Protein AF-A0A0N0D0C4-F1 (afdb_monomer_lite)

Secondary structure (DSSP, 8-state):
-----PPP-----S-TTPPPPHHHHHHHHHHHHH-TT--HHHHHHHTT--S-HHHHHHHHHHTTTTS--S----SS--SSPPPP-PPPP----PPPHHHH-TTHHHHTT-B--HHHHHHHHHHTTS----S-THHHHHHHHHHHTTHHHHHHHHS-GGG--SBS--HHHHHHHHHHHT--SSSHHHHS---HHHHHTT-SSPPPHHHHTTTGGG--HHHHHHHHHHHHHHHHHTTS---SEEEEEE--EE---S-TTTTTPEEEE-TTS-EEEEE-EEEEEETTTTEEEEEEE--TTS-HHHHHHHHIIIIIHHHS-GGG--EEEE-GGG--HHHHHHHHHHH--EEEEPPP--HHHHHHHHHHHTTS-PPP--TT---S----

Foldseek 3Di:
DDFDDDDDLDDDPDAEPDDQDPVNLVVLLQVCLQPVVQQLVNSCVVSVDSYDSVNSVVSCVVVVSNVDPHHDHPDDPPVDDLDDFDPFPPQDADAFLCVVCVCCCVVLQADFDPVLVVVVVCCVPDPDDADQQVLLVCLVVVVLLVLLSLCCVQPPPQSDDSYSADLVQLVVSCVVSPPPDLVVQVVDPHCNSQSSRRHPGRDDPVRSCVCVVVDDQRSVLSSLQSSLLSCVVVVLADQQAKEKEKDWAADPDPCLVVVQFAWDQDPVGDTGGTFIKIWIARPVSRGTSGIDRFRNPDQPAVSVVCCCVSGVSNNDPLQSHAEYEYEQSQPDSSSVSCSCSNRVHGYHYDHDPDPVNVVVVVVQVVVVDDPPPPPSDDPPDPDD

Sequence (384 aa):
MFLIEKYRDLIQKGQIGEKITTDIELQIIEERLMYPKLSTSKMIKKLKLKCSRANVQKIYKKWGLSQFKNPIKIRGVISQPMPDKVPIKDFHKNLSAKMRFPDLIKTSKLKVNSSFAQFIKCLSGKKVLVSNPGVFIVAPFLNQLGVVEALHTYAPKSYLSSDITNSIIVNTLRIIAGFPTINDYSMNSDRSVAIASGLTLNPKKSRFYESFDNLRFDHLENLRNDASCRAQELGIIEGKEIAIDYHCDPSDSRFPRDKSLSKSPDKKGDIVYAHRPQVIWDSVKNSIINIAYCEGRSRAPTALYKFCEKNLFQIIDPDVIAEIYADSEYTGEKQLVYLAIRSEADITMCLKQNPKIKKWKEETMRKNKWEDYGHEYRISSQAK

Radius of gyration: 29.38 Å; chains: 1; bounding box: 72×50×83 Å

Structure (mmCIF, N/CA/C/O backbone):
data_AF-A0A0N0D0C4-F1
#
_entry.id   AF-A0A0N0D0C4-F1
#
loop_
_atom_site.group_PDB
_atom_site.id
_atom_site.type_symbol
_atom_site.label_atom_id
_atom_site.label_alt_id
_atom_site.label_comp_id
_atom_site.label_asym_id
_atom_site.label_entity_id
_atom_site.label_seq_id
_atom_site.pdbx_PDB_ins_code
_atom_site.Cartn_x
_atom_site.Cartn_y
_atom_site.Cartn_z
_atom_site.occupancy
_atom_site.B_iso_or_equiv
_atom_site.auth_seq_id
_atom_site.auth_comp_id
_atom_site.auth_asym_id
_atom_site.auth_atom_id
_atom_site.pdbx_PDB_model_num
ATOM 1 N N . MET A 1 1 ? 5.658 6.352 -27.397 1.00 25.48 1 MET A N 1
ATOM 2 C CA . MET A 1 1 ? 5.435 4.927 -27.115 1.00 25.48 1 MET A CA 1
ATOM 3 C C . MET A 1 1 ? 6.433 4.170 -27.968 1.00 25.48 1 MET A C 1
ATOM 5 O O . MET A 1 1 ? 6.206 4.049 -29.160 1.00 25.48 1 MET A O 1
ATOM 9 N N . PHE A 1 2 ? 7.591 3.817 -27.411 1.00 23.80 2 PHE A N 1
ATOM 10 C CA . PHE A 1 2 ? 8.571 2.976 -28.099 1.00 23.80 2 PHE A CA 1
ATOM 11 C C . PHE A 1 2 ? 8.891 1.812 -27.176 1.00 23.80 2 PHE A C 1
ATOM 13 O O . PHE A 1 2 ? 9.350 2.016 -26.055 1.00 23.80 2 PHE A O 1
ATOM 20 N N . LEU A 1 3 ? 8.514 0.635 -27.664 1.00 26.67 3 LEU A N 1
ATOM 21 C CA . LEU A 1 3 ? 8.595 -0.658 -27.013 1.00 26.67 3 LEU A CA 1
ATOM 22 C C . LEU A 1 3 ? 9.911 -1.353 -27.353 1.00 26.67 3 LEU A C 1
ATOM 24 O O . LEU A 1 3 ? 10.489 -1.175 -28.426 1.00 26.67 3 LEU A O 1
ATOM 28 N N . ILE A 1 4 ? 10.295 -2.152 -26.371 1.00 26.70 4 ILE A N 1
ATOM 29 C CA . ILE A 1 4 ? 11.361 -3.136 -26.297 1.00 26.70 4 ILE A CA 1
ATOM 30 C C . ILE A 1 4 ? 11.167 -4.211 -27.378 1.00 26.70 4 ILE A C 1
ATOM 32 O O . ILE A 1 4 ? 10.059 -4.677 -27.636 1.00 26.70 4 ILE A O 1
ATOM 36 N N . GLU A 1 5 ? 12.267 -4.594 -28.018 1.00 30.98 5 GLU A N 1
ATOM 37 C CA . GLU A 1 5 ? 12.308 -5.535 -29.134 1.00 30.98 5 GLU A CA 1
ATOM 38 C C . GLU A 1 5 ? 12.479 -6.969 -28.604 1.00 30.98 5 GLU A C 1
ATOM 40 O O . GLU A 1 5 ? 13.513 -7.316 -28.027 1.00 30.98 5 GLU A O 1
ATOM 45 N N . LYS A 1 6 ? 11.462 -7.815 -28.803 1.00 27.00 6 LYS A N 1
ATOM 46 C CA . LYS A 1 6 ? 11.528 -9.258 -28.539 1.00 27.00 6 LYS A CA 1
ATOM 47 C C . LYS A 1 6 ? 11.963 -9.983 -29.816 1.00 27.00 6 LYS A C 1
ATOM 49 O O . LYS A 1 6 ? 11.356 -9.812 -30.869 1.00 27.00 6 LYS A O 1
ATOM 54 N N . TYR A 1 7 ? 13.006 -10.805 -29.706 1.00 31.28 7 TYR A N 1
ATOM 55 C CA . TYR A 1 7 ? 13.584 -11.609 -30.787 1.00 31.28 7 TYR A CA 1
ATOM 56 C C . TYR A 1 7 ? 12.532 -12.482 -31.492 1.00 31.28 7 TYR A C 1
ATOM 58 O O . TYR A 1 7 ? 11.928 -13.361 -30.876 1.00 31.28 7 TYR A O 1
ATOM 66 N N . ARG A 1 8 ? 12.352 -12.273 -32.803 1.00 34.38 8 ARG A N 1
ATOM 67 C CA . ARG A 1 8 ? 11.615 -13.178 -33.696 1.00 34.38 8 ARG A CA 1
ATOM 68 C C . ARG A 1 8 ? 12.622 -14.044 -34.457 1.00 34.38 8 ARG A C 1
ATOM 70 O O . ARG A 1 8 ? 13.491 -13.514 -35.147 1.00 34.38 8 ARG A O 1
ATOM 77 N N . ASP A 1 9 ? 12.489 -15.366 -34.362 1.00 36.03 9 ASP A N 1
ATOM 78 C CA . ASP A 1 9 ? 13.247 -16.322 -35.178 1.00 36.03 9 ASP A CA 1
ATOM 79 C C . ASP A 1 9 ? 12.860 -16.169 -36.663 1.00 36.03 9 ASP A C 1
ATOM 81 O O . ASP A 1 9 ? 11.871 -16.733 -37.139 1.00 36.03 9 ASP A O 1
ATOM 85 N N . LEU A 1 10 ? 13.633 -15.380 -37.415 1.00 44.59 10 LEU A N 1
ATOM 86 C CA . LEU A 1 10 ? 13.494 -15.246 -38.866 1.00 44.59 10 LEU A CA 1
ATOM 87 C C . LEU A 1 10 ? 14.161 -16.442 -39.556 1.00 44.59 10 LEU A C 1
ATOM 89 O O . LEU A 1 10 ? 15.368 -16.481 -39.782 1.00 44.59 10 LEU A O 1
ATOM 93 N N . ILE A 1 11 ? 13.358 -17.445 -39.904 1.00 45.88 11 ILE A N 1
ATOM 94 C CA . ILE A 1 11 ? 13.809 -18.589 -40.703 1.00 45.88 11 ILE A CA 1
ATOM 95 C C . ILE A 1 11 ? 14.011 -18.127 -42.154 1.00 45.88 11 ILE A C 1
ATOM 97 O O . ILE A 1 11 ? 13.053 -17.738 -42.825 1.00 45.88 11 ILE A O 1
ATOM 101 N N . GLN A 1 12 ? 15.243 -18.213 -42.669 1.00 47.03 12 GLN A N 1
ATOM 102 C CA . GLN A 1 12 ? 15.539 -17.961 -44.082 1.00 47.03 12 GLN A CA 1
ATOM 103 C C . GLN A 1 12 ? 14.751 -18.953 -44.965 1.00 47.03 12 GLN A C 1
ATOM 105 O O . GLN A 1 12 ? 15.038 -20.154 -44.991 1.00 47.03 12 GLN A O 1
ATOM 110 N N . LYS A 1 13 ? 13.741 -18.455 -45.694 1.00 45.66 13 LYS A N 1
ATOM 111 C CA . LYS A 1 13 ? 12.850 -19.264 -46.553 1.00 45.66 13 LYS A CA 1
ATOM 112 C C . LYS A 1 13 ? 13.476 -19.716 -47.891 1.00 45.66 13 LYS A C 1
ATOM 114 O O . LYS A 1 13 ? 12.818 -20.427 -48.639 1.00 45.66 13 LYS A O 1
ATOM 119 N N . GLY A 1 14 ? 14.734 -19.378 -48.170 1.00 48.19 14 GLY A N 1
ATOM 120 C CA . GLY A 1 14 ? 15.363 -19.535 -49.491 1.00 48.19 14 GLY A CA 1
ATOM 121 C C . GLY A 1 14 ? 16.324 -20.713 -49.681 1.00 48.19 14 GLY A C 1
ATOM 122 O O . GLY A 1 14 ? 16.848 -21.269 -48.713 1.00 48.19 14 GLY A O 1
ATOM 123 N N . GLN A 1 15 ? 16.576 -21.076 -50.945 1.00 53.19 15 GLN A N 1
ATOM 124 C CA . GLN A 1 15 ? 17.587 -22.056 -51.379 1.00 53.19 15 GLN A CA 1
ATOM 125 C C . GLN A 1 15 ? 19.027 -21.504 -51.268 1.00 53.19 15 GLN A C 1
ATOM 127 O O . GLN A 1 15 ? 19.253 -20.298 -51.153 1.00 53.19 15 GLN A O 1
ATOM 132 N N . ILE A 1 16 ? 20.024 -22.398 -51.312 1.00 48.19 16 ILE A N 1
ATOM 133 C CA . ILE A 1 16 ? 21.455 -22.058 -51.239 1.00 48.19 16 ILE A CA 1
ATOM 134 C C . ILE A 1 16 ? 21.831 -21.160 -52.432 1.00 48.19 16 ILE A C 1
ATOM 136 O O . ILE A 1 16 ? 21.925 -21.642 -53.555 1.00 48.19 16 ILE A O 1
ATOM 140 N N . GLY A 1 17 ? 22.077 -19.868 -52.185 1.00 52.38 17 GLY A N 1
ATOM 141 C CA . GLY A 1 17 ? 22.537 -18.914 -53.209 1.00 52.38 17 GLY A CA 1
ATOM 142 C C . GLY A 1 17 ? 21.744 -17.608 -53.312 1.00 52.38 17 GLY A C 1
ATOM 143 O O . GLY A 1 17 ? 22.211 -16.685 -53.978 1.00 52.38 17 GLY A O 1
ATOM 144 N N . GLU A 1 18 ? 20.601 -17.484 -52.630 1.00 59.38 18 GLU A N 1
ATOM 145 C CA . GLU A 1 18 ? 19.822 -16.239 -52.621 1.00 59.38 18 GLU A CA 1
ATOM 146 C C . GLU A 1 18 ? 20.576 -15.058 -51.985 1.00 59.38 18 GLU A C 1
ATOM 148 O O . GLU A 1 18 ? 21.392 -15.204 -51.064 1.00 59.38 18 GLU A O 1
ATOM 153 N N . LYS A 1 19 ? 20.288 -13.856 -52.500 1.00 62.69 19 LYS A N 1
ATOM 154 C CA . LYS A 1 19 ? 20.834 -12.591 -52.001 1.00 62.69 19 LYS A CA 1
ATOM 155 C C . LYS A 1 19 ? 20.384 -12.399 -50.550 1.00 62.69 19 LYS A C 1
ATOM 157 O O . LYS A 1 19 ? 19.196 -12.473 -50.257 1.00 62.69 19 LYS A O 1
ATOM 162 N N . ILE A 1 20 ? 21.340 -12.169 -49.647 1.00 71.38 20 ILE A N 1
ATOM 163 C CA . ILE A 1 20 ? 21.053 -11.906 -48.231 1.00 71.38 20 ILE A CA 1
ATOM 164 C C . ILE A 1 20 ? 20.145 -10.672 -48.147 1.00 71.38 20 ILE A C 1
ATOM 166 O O . ILE A 1 20 ? 20.472 -9.632 -48.722 1.00 71.38 20 ILE A O 1
ATOM 170 N N . THR A 1 21 ? 18.998 -10.810 -47.480 1.00 74.31 21 THR A N 1
ATOM 171 C CA . THR A 1 21 ? 18.077 -9.695 -47.235 1.00 74.31 21 THR A CA 1
ATOM 172 C C . THR A 1 21 ? 18.689 -8.714 -46.243 1.00 74.31 21 THR A C 1
ATOM 174 O O . THR A 1 21 ? 19.539 -9.086 -45.432 1.00 74.31 21 THR A O 1
ATOM 177 N N . THR A 1 22 ? 18.242 -7.461 -46.285 1.00 71.19 22 THR A N 1
ATOM 178 C CA . THR A 1 22 ? 18.740 -6.400 -45.400 1.00 71.19 22 THR A CA 1
ATOM 179 C C . THR A 1 22 ? 18.605 -6.774 -43.918 1.00 71.19 22 THR A C 1
ATOM 181 O O . THR A 1 22 ? 19.514 -6.501 -43.141 1.00 71.19 22 THR A O 1
ATOM 184 N N . ASP A 1 23 ? 17.542 -7.492 -43.548 1.00 66.00 23 ASP A N 1
ATOM 185 C CA . ASP A 1 23 ? 17.283 -7.917 -42.164 1.00 66.00 23 ASP A CA 1
ATOM 186 C C . ASP A 1 23 ? 18.260 -9.002 -41.690 1.00 66.00 23 ASP A C 1
ATOM 188 O O . ASP A 1 23 ? 18.766 -8.955 -40.570 1.00 66.00 23 ASP A O 1
ATOM 192 N N . ILE A 1 24 ? 18.590 -9.964 -42.559 1.00 75.94 24 ILE A N 1
ATOM 193 C CA . ILE A 1 24 ? 19.585 -11.002 -42.251 1.00 75.94 24 ILE A CA 1
ATOM 194 C C . ILE A 1 24 ? 20.991 -10.388 -42.220 1.00 75.94 24 ILE A C 1
ATOM 196 O O . ILE A 1 24 ? 21.810 -10.769 -41.384 1.00 75.94 24 ILE A O 1
ATOM 200 N N . GLU A 1 25 ? 21.285 -9.429 -43.106 1.00 81.31 25 GLU A N 1
ATOM 201 C CA . GLU A 1 25 ? 22.537 -8.665 -43.052 1.00 81.31 25 GLU A CA 1
ATOM 202 C C . GLU A 1 25 ? 22.660 -7.933 -41.707 1.00 81.31 25 GLU A C 1
ATOM 204 O O . GLU A 1 25 ? 23.709 -8.032 -41.068 1.00 81.31 25 GLU A O 1
ATOM 209 N N . LEU A 1 26 ? 21.587 -7.291 -41.235 1.00 74.25 26 LEU A N 1
ATOM 210 C CA . LEU A 1 26 ? 21.546 -6.608 -39.941 1.00 74.25 26 LEU A CA 1
ATOM 211 C C . LEU A 1 26 ? 21.765 -7.573 -38.765 1.00 74.25 26 LEU A C 1
ATOM 213 O O . LEU A 1 26 ? 22.612 -7.303 -37.917 1.00 74.25 26 LEU A O 1
ATOM 217 N N . GLN A 1 27 ? 21.108 -8.736 -38.752 1.00 75.19 27 GLN A N 1
ATOM 218 C CA . GLN A 1 27 ? 21.322 -9.748 -37.708 1.00 75.19 27 GLN A CA 1
ATOM 219 C C . GLN A 1 27 ? 22.761 -10.272 -37.680 1.00 75.19 27 GLN A C 1
ATOM 221 O O . GLN A 1 27 ? 23.341 -10.436 -36.608 1.00 75.19 27 GLN A O 1
ATOM 226 N N . ILE A 1 28 ? 23.370 -10.511 -38.848 1.00 82.12 28 ILE A N 1
ATOM 227 C CA . ILE A 1 28 ? 24.779 -10.921 -38.944 1.00 82.12 28 ILE A CA 1
ATOM 228 C C . ILE A 1 28 ? 25.694 -9.845 -38.343 1.00 82.12 28 ILE A C 1
ATOM 230 O O . ILE A 1 28 ? 26.678 -10.183 -37.679 1.00 82.12 28 ILE A O 1
ATOM 234 N N . ILE A 1 29 ? 25.388 -8.566 -38.582 1.00 80.81 29 ILE A N 1
ATOM 235 C CA . ILE A 1 29 ? 26.130 -7.421 -38.044 1.00 80.81 29 ILE A CA 1
ATOM 236 C C . ILE A 1 29 ? 25.989 -7.367 -36.517 1.00 80.81 29 ILE A C 1
ATOM 238 O O . ILE A 1 29 ? 27.007 -7.378 -35.822 1.00 80.81 29 ILE A O 1
ATOM 242 N N . GLU A 1 30 ? 24.761 -7.378 -35.993 1.00 73.38 30 GLU A N 1
ATOM 243 C CA . GLU A 1 30 ? 24.475 -7.328 -34.553 1.00 73.38 30 GLU A CA 1
ATOM 244 C C . GLU A 1 30 ? 25.127 -8.494 -33.800 1.00 73.38 30 GLU A C 1
ATOM 246 O O . GLU A 1 30 ? 25.853 -8.291 -32.825 1.00 73.38 30 GLU A O 1
ATOM 251 N N . GLU A 1 31 ? 24.953 -9.722 -34.291 1.00 78.94 31 GLU A N 1
ATOM 252 C CA . GLU A 1 31 ? 25.511 -10.919 -33.662 1.00 78.94 31 GLU A CA 1
ATOM 253 C C . GLU A 1 31 ? 27.037 -10.945 -33.687 1.00 78.94 31 GLU A C 1
ATOM 255 O O . GLU A 1 31 ? 27.690 -11.370 -32.729 1.00 78.94 31 GLU A O 1
ATOM 260 N N . ARG A 1 32 ? 27.649 -10.468 -34.774 1.00 83.19 32 ARG A N 1
ATOM 261 C CA . ARG A 1 32 ? 29.108 -10.387 -34.864 1.00 83.19 32 ARG A CA 1
ATOM 262 C C . ARG A 1 32 ? 29.669 -9.325 -33.921 1.00 83.19 32 ARG A C 1
ATOM 264 O O . ARG A 1 32 ? 30.765 -9.519 -33.395 1.00 83.19 32 ARG A O 1
ATOM 271 N N . LEU A 1 33 ? 28.938 -8.234 -33.709 1.00 77.94 33 LEU A N 1
ATOM 272 C CA . LEU A 1 33 ? 29.328 -7.157 -32.801 1.00 77.94 33 LEU A CA 1
ATOM 273 C C . LEU A 1 33 ? 29.159 -7.582 -31.341 1.00 77.94 33 LEU A C 1
ATOM 275 O O . LEU A 1 33 ? 30.070 -7.354 -30.549 1.00 77.94 33 LEU A O 1
ATOM 279 N N . MET A 1 34 ? 28.100 -8.319 -31.001 1.00 71.50 34 MET A N 1
ATOM 280 C CA . MET A 1 34 ? 27.935 -8.922 -29.672 1.00 71.50 34 MET A CA 1
ATOM 281 C C . MET A 1 34 ? 28.933 -10.057 -29.398 1.00 71.50 34 MET A C 1
ATOM 283 O O . MET A 1 34 ? 29.422 -10.193 -28.277 1.00 71.50 34 MET A O 1
ATOM 287 N N . TYR A 1 35 ? 29.298 -10.849 -30.411 1.00 79.56 35 TYR A N 1
ATOM 288 C CA . TYR A 1 35 ? 30.226 -11.974 -30.266 1.00 79.56 35 TYR A CA 1
ATOM 289 C C . TYR A 1 35 ? 31.357 -11.934 -31.314 1.00 79.56 35 TYR A C 1
ATOM 291 O O . TYR A 1 35 ? 31.383 -12.733 -32.261 1.00 79.56 35 TYR A O 1
ATOM 299 N N . PRO A 1 36 ? 32.397 -11.101 -31.106 1.00 82.25 36 PRO A N 1
ATOM 300 C CA . PRO A 1 36 ? 33.498 -10.916 -32.059 1.00 82.25 36 PRO A CA 1
ATOM 301 C C . PRO A 1 36 ? 34.424 -12.131 -32.241 1.00 82.25 36 PRO A C 1
ATOM 303 O O . PRO A 1 36 ? 35.388 -12.091 -33.008 1.00 82.25 36 PRO A O 1
ATOM 306 N N . LYS A 1 37 ? 34.137 -13.266 -31.596 1.00 82.50 37 LYS A N 1
ATOM 307 C CA . LYS A 1 37 ? 34.806 -14.558 -31.842 1.00 82.50 37 LYS A CA 1
ATOM 308 C C . LYS A 1 37 ? 34.047 -15.455 -32.836 1.00 82.50 37 LYS A C 1
ATOM 310 O O . LYS A 1 37 ? 34.550 -16.516 -33.205 1.00 82.50 37 LYS A O 1
ATOM 315 N N . LEU A 1 38 ? 32.859 -15.052 -33.302 1.00 84.38 38 LEU A N 1
ATOM 316 C CA . LEU A 1 38 ? 32.073 -15.815 -34.278 1.00 84.38 38 LEU A CA 1
ATOM 317 C C . LEU A 1 38 ? 32.702 -15.779 -35.676 1.00 84.38 38 LEU A C 1
ATOM 319 O O . LEU A 1 38 ? 32.561 -14.800 -36.412 1.00 84.38 38 LEU A O 1
ATOM 323 N N . SER A 1 39 ? 33.373 -16.865 -36.065 1.00 86.62 39 SER A N 1
ATOM 324 C CA . SER A 1 39 ? 33.799 -17.072 -37.452 1.00 86.62 39 SER A CA 1
ATOM 325 C C . SER A 1 39 ? 32.588 -17.202 -38.379 1.00 86.62 39 SER A C 1
ATOM 327 O O . SER A 1 39 ? 31.494 -17.547 -37.935 1.00 86.62 39 SER A O 1
ATOM 329 N N . THR A 1 40 ? 32.778 -16.985 -39.681 1.00 87.25 40 THR A N 1
ATOM 330 C CA . THR A 1 40 ? 31.704 -17.094 -40.687 1.00 87.25 40 THR A CA 1
ATOM 331 C C . THR A 1 40 ? 30.963 -18.433 -40.622 1.00 87.25 40 THR A C 1
ATOM 333 O O . THR A 1 40 ? 29.743 -18.469 -40.719 1.00 87.25 40 THR A O 1
ATOM 336 N N . SER A 1 41 ? 31.674 -19.534 -40.354 1.00 84.62 41 SER A N 1
ATOM 337 C CA . SER A 1 41 ? 31.067 -20.865 -40.185 1.00 84.62 41 SER A CA 1
ATOM 338 C C . SER A 1 41 ? 30.211 -20.975 -38.921 1.00 84.62 41 SER A C 1
ATOM 340 O O . SER A 1 41 ? 29.142 -21.581 -38.947 1.00 84.62 41 SER A O 1
ATOM 342 N N . LYS A 1 42 ? 30.669 -20.381 -37.810 1.00 87.00 42 LYS A N 1
ATOM 343 C CA . LYS A 1 42 ? 29.916 -20.362 -36.548 1.00 87.00 42 LYS A CA 1
ATOM 344 C C . LYS A 1 42 ? 28.688 -19.459 -36.653 1.00 87.00 42 LYS A C 1
ATOM 346 O O . LYS A 1 42 ? 27.645 -19.829 -36.132 1.00 87.00 42 LYS A O 1
ATOM 351 N N . MET A 1 43 ? 28.797 -18.338 -37.366 1.00 84.06 43 MET A N 1
ATOM 352 C CA . MET A 1 43 ? 27.685 -17.425 -37.635 1.00 84.06 43 MET A CA 1
ATOM 353 C C . MET A 1 43 ? 26.572 -18.110 -38.436 1.00 84.06 43 MET A C 1
ATOM 355 O O . MET A 1 43 ? 25.420 -18.095 -38.018 1.00 84.06 43 MET A O 1
ATOM 359 N N . ILE A 1 44 ? 26.931 -18.797 -39.527 1.00 83.62 44 ILE A N 1
ATOM 360 C CA . ILE A 1 44 ? 25.985 -19.564 -40.354 1.00 83.62 44 ILE A CA 1
ATOM 361 C C . ILE A 1 44 ? 25.259 -20.623 -39.521 1.00 83.62 44 ILE A C 1
ATOM 363 O O . ILE A 1 44 ? 24.041 -20.744 -39.610 1.00 83.62 44 ILE A O 1
ATOM 367 N N . LYS A 1 45 ? 25.992 -21.362 -38.676 1.00 83.00 45 LYS A N 1
ATOM 368 C CA . LYS A 1 45 ? 25.403 -22.387 -37.805 1.00 83.00 45 LYS A CA 1
ATOM 369 C C . LYS A 1 45 ? 24.485 -21.780 -36.739 1.00 83.00 45 LYS A C 1
ATOM 371 O O . LYS A 1 45 ? 23.422 -22.336 -36.485 1.00 83.00 45 LYS A O 1
ATOM 376 N N . LYS A 1 46 ? 24.892 -20.664 -36.124 1.00 79.75 46 LYS A N 1
ATOM 377 C CA . LYS A 1 46 ? 24.142 -19.988 -35.054 1.00 79.75 46 LYS A CA 1
ATOM 378 C C . LYS A 1 46 ? 22.816 -19.427 -35.569 1.00 79.75 46 LYS A C 1
ATOM 380 O O . LYS A 1 46 ? 21.779 -19.723 -34.993 1.00 79.75 46 LYS A O 1
ATOM 385 N N . LEU A 1 47 ? 22.856 -18.698 -36.681 1.00 78.19 47 LEU A N 1
ATOM 386 C CA . LEU A 1 47 ? 21.681 -18.077 -37.299 1.00 78.19 47 LEU A CA 1
ATOM 387 C C . LEU A 1 47 ? 20.935 -19.010 -38.273 1.00 78.19 47 LEU A C 1
ATOM 389 O O . LEU A 1 47 ? 20.015 -18.578 -38.957 1.00 78.19 47 LEU A O 1
ATOM 393 N N . LYS A 1 48 ? 21.334 -20.291 -38.359 1.00 81.75 48 LYS A N 1
ATOM 394 C CA . LYS A 1 48 ? 20.756 -21.306 -39.263 1.00 81.75 48 LYS A CA 1
ATOM 395 C C . LYS A 1 48 ? 20.613 -20.810 -40.715 1.00 81.75 48 LYS A C 1
ATOM 397 O O . LYS A 1 48 ? 19.620 -21.089 -41.388 1.00 81.75 48 LYS A O 1
ATOM 402 N N . LEU A 1 49 ? 21.616 -20.075 -41.198 1.00 79.88 49 LEU A N 1
ATOM 403 C CA . LEU A 1 49 ? 21.595 -19.446 -42.519 1.00 79.88 49 LEU A CA 1
ATOM 404 C C . LEU A 1 49 ? 21.820 -20.483 -43.626 1.00 79.88 49 LEU A C 1
ATOM 406 O O . LEU A 1 49 ? 22.722 -21.316 -43.550 1.00 79.88 49 LEU A O 1
ATOM 410 N N . LYS A 1 50 ? 21.056 -20.381 -44.710 1.00 78.50 50 LYS A N 1
ATOM 411 C CA . LYS A 1 50 ? 21.218 -21.145 -45.954 1.00 78.50 50 LYS A CA 1
ATOM 412 C C . LYS A 1 50 ? 22.060 -20.357 -46.964 1.00 78.50 50 LYS A C 1
ATOM 414 O O . LYS A 1 50 ? 21.645 -20.112 -48.093 1.00 78.50 50 LYS A O 1
ATOM 419 N N . CYS A 1 51 ? 23.249 -19.911 -46.557 1.00 75.12 51 CYS A N 1
ATOM 420 C CA . CYS A 1 51 ? 24.144 -19.117 -47.404 1.00 75.12 51 CYS A CA 1
ATOM 421 C C . CYS A 1 51 ? 25.602 -19.599 -47.346 1.00 75.12 51 CYS A C 1
ATOM 423 O O . CYS A 1 51 ? 26.011 -20.325 -46.438 1.00 75.12 51 CYS A O 1
ATOM 425 N N . SER A 1 52 ? 26.405 -19.210 -48.341 1.00 80.75 52 SER A N 1
ATOM 426 C CA . SER A 1 52 ? 27.824 -19.571 -48.392 1.00 80.75 52 SER A CA 1
ATOM 427 C C . SER A 1 52 ? 28.659 -18.721 -47.427 1.00 80.75 52 SER A C 1
ATOM 429 O O . SER A 1 52 ? 28.341 -17.564 -47.137 1.00 80.75 52 SER A O 1
ATOM 431 N N . ARG A 1 53 ? 29.806 -19.257 -46.984 1.00 83.88 53 ARG A N 1
ATOM 432 C CA . ARG A 1 53 ? 30.779 -18.516 -46.153 1.00 83.88 53 ARG A CA 1
ATOM 433 C C . ARG A 1 53 ? 31.235 -17.211 -46.809 1.00 83.88 53 ARG A C 1
ATOM 435 O O . ARG A 1 53 ? 31.479 -16.235 -46.105 1.00 83.88 53 ARG A O 1
ATOM 442 N N . ALA A 1 54 ? 31.324 -17.187 -48.140 1.00 83.62 54 ALA A N 1
ATOM 443 C CA . ALA A 1 54 ? 31.728 -16.012 -48.904 1.00 83.62 54 ALA A CA 1
ATOM 444 C C . ALA A 1 54 ? 30.738 -14.846 -48.748 1.00 83.62 54 ALA A C 1
ATOM 446 O O . ALA A 1 54 ? 31.165 -13.695 -48.674 1.00 83.62 54 ALA A O 1
ATOM 447 N N . ASN A 1 55 ? 29.436 -15.125 -48.633 1.00 83.12 55 ASN A N 1
ATOM 448 C CA . ASN A 1 55 ? 28.422 -14.084 -48.460 1.00 83.12 55 ASN A CA 1
ATOM 449 C C . ASN A 1 55 ? 28.524 -13.421 -47.078 1.00 83.12 55 ASN A C 1
ATOM 451 O O . ASN A 1 55 ? 28.541 -12.196 -46.987 1.00 83.12 55 ASN A O 1
ATOM 455 N N . VAL A 1 56 ? 28.711 -14.210 -46.015 1.00 85.19 56 VAL A N 1
ATOM 456 C CA . VAL A 1 56 ? 28.947 -13.675 -44.659 1.00 85.19 56 VAL A CA 1
ATOM 457 C C . VAL A 1 56 ? 30.286 -12.930 -44.582 1.00 85.19 56 VAL A C 1
ATOM 459 O O . VAL A 1 56 ? 30.375 -11.865 -43.975 1.00 85.19 56 VAL A O 1
ATOM 462 N N . GLN A 1 57 ? 31.326 -13.428 -45.263 1.00 88.12 57 GLN A N 1
ATOM 463 C CA . GLN A 1 57 ? 32.631 -12.763 -45.318 1.00 88.12 57 GLN A CA 1
ATOM 464 C C . GLN A 1 57 ? 32.564 -11.392 -46.010 1.00 88.12 57 GLN A C 1
ATOM 466 O O . GLN A 1 57 ? 33.243 -10.458 -45.577 1.00 88.12 57 GLN A O 1
ATOM 471 N N . LYS A 1 58 ? 31.742 -11.242 -47.060 1.00 87.44 58 LYS A N 1
ATOM 472 C CA . LYS A 1 58 ? 31.501 -9.943 -47.711 1.00 87.44 58 LYS A CA 1
ATOM 473 C C . LYS A 1 58 ? 30.899 -8.935 -46.733 1.00 87.44 58 LYS A C 1
ATOM 475 O O . LYS A 1 58 ? 31.364 -7.801 -46.711 1.00 87.44 58 LYS A O 1
ATOM 480 N N . ILE A 1 59 ? 29.953 -9.353 -45.889 1.00 85.81 59 ILE A N 1
ATOM 481 C CA . ILE A 1 59 ? 29.352 -8.500 -44.849 1.00 85.81 59 ILE A CA 1
ATOM 482 C C . ILE A 1 59 ? 30.406 -8.105 -43.808 1.00 85.81 59 ILE A C 1
ATOM 484 O O . ILE A 1 59 ? 30.565 -6.923 -43.514 1.00 85.81 59 ILE A O 1
ATOM 488 N N . TYR A 1 60 ? 31.205 -9.063 -43.321 1.00 89.69 60 TYR A N 1
ATOM 489 C CA . TYR A 1 60 ? 32.278 -8.776 -42.359 1.00 89.69 60 TYR A CA 1
ATOM 490 C C . TYR A 1 60 ? 33.285 -7.761 -42.904 1.00 89.69 60 TYR A C 1
ATOM 492 O O . TYR A 1 60 ? 33.715 -6.870 -42.174 1.00 89.69 60 TYR A O 1
ATOM 500 N N . LYS A 1 61 ? 33.656 -7.885 -44.185 1.00 87.81 61 LYS A N 1
ATOM 501 C CA . LYS A 1 61 ? 34.590 -6.963 -44.841 1.00 87.81 61 LYS A CA 1
ATOM 502 C C . LYS A 1 61 ? 33.958 -5.592 -45.084 1.00 87.81 61 LYS A C 1
ATOM 504 O O . LYS A 1 61 ? 34.598 -4.590 -44.791 1.00 87.81 61 LYS A O 1
ATOM 509 N N . LYS A 1 62 ? 32.715 -5.553 -45.578 1.00 86.75 62 LYS A N 1
ATOM 510 C CA . LYS A 1 62 ? 31.957 -4.321 -45.857 1.00 86.75 62 LYS A CA 1
ATOM 511 C C . LYS A 1 62 ? 31.811 -3.445 -44.611 1.00 86.75 62 LYS A C 1
ATOM 513 O O . LYS A 1 62 ? 31.967 -2.237 -44.710 1.00 86.75 62 LYS A O 1
ATOM 518 N N . TRP A 1 63 ? 31.568 -4.059 -43.455 1.00 80.25 63 TRP A N 1
ATOM 519 C CA . TRP A 1 63 ? 31.306 -3.360 -42.192 1.00 80.25 63 TRP A CA 1
ATOM 520 C C . TRP A 1 63 ? 32.493 -3.361 -41.216 1.00 80.25 63 TRP A C 1
ATOM 522 O O . TRP A 1 63 ? 32.338 -2.997 -40.055 1.00 80.25 63 TRP A O 1
ATOM 532 N N . GLY A 1 64 ? 33.680 -3.806 -41.646 1.00 84.62 64 GLY A N 1
ATOM 533 C CA . GLY A 1 64 ? 34.877 -3.824 -40.793 1.00 84.62 64 GLY A CA 1
ATOM 534 C C . GLY A 1 64 ? 34.765 -4.716 -39.547 1.00 84.62 64 GLY A C 1
ATOM 535 O O . GLY A 1 64 ? 35.543 -4.567 -38.610 1.00 84.62 64 GLY A O 1
ATOM 536 N N . LEU A 1 65 ? 33.842 -5.683 -39.522 1.00 82.69 65 LEU A N 1
ATOM 537 C CA . LEU A 1 65 ? 33.465 -6.437 -38.316 1.00 82.69 65 LEU A CA 1
ATOM 538 C C . LEU A 1 65 ? 34.572 -7.342 -37.748 1.00 82.69 65 LEU A C 1
ATOM 540 O O . LEU A 1 65 ? 34.468 -7.872 -36.640 1.00 82.69 65 LEU A O 1
ATOM 544 N N . SER A 1 66 ? 35.628 -7.566 -38.524 1.00 80.12 66 SER A N 1
ATOM 545 C CA . SER A 1 66 ? 36.821 -8.301 -38.095 1.00 80.12 66 SER A CA 1
ATOM 546 C C . SER A 1 66 ? 37.777 -7.453 -37.250 1.00 80.12 66 SER A C 1
ATOM 548 O O . SER A 1 66 ? 38.661 -8.011 -36.608 1.00 80.12 66 SER A O 1
ATOM 550 N N . GLN A 1 67 ? 37.623 -6.125 -37.252 1.00 80.25 67 GLN A N 1
ATOM 551 C CA . GLN A 1 67 ? 38.473 -5.204 -36.491 1.00 80.25 67 GLN A CA 1
ATOM 552 C C . GLN A 1 67 ? 38.104 -5.182 -35.002 1.00 80.25 67 GLN A C 1
ATOM 554 O O . GLN A 1 67 ? 38.948 -4.905 -34.150 1.00 80.25 67 GLN A O 1
ATOM 559 N N . PHE A 1 68 ? 36.862 -5.537 -34.673 1.00 75.88 68 PHE A N 1
ATOM 560 C CA . PHE A 1 68 ? 36.387 -5.599 -33.300 1.00 75.88 68 PHE A CA 1
ATOM 561 C C . PHE A 1 68 ? 36.818 -6.911 -32.644 1.00 75.88 68 PHE A C 1
ATOM 563 O O . PHE A 1 68 ? 36.494 -8.004 -33.112 1.00 75.88 68 PHE A O 1
ATOM 570 N N . LYS A 1 69 ? 37.574 -6.794 -31.550 1.00 77.94 69 LYS A N 1
ATOM 571 C CA . LYS A 1 69 ? 38.050 -7.932 -30.745 1.00 77.94 69 LYS A CA 1
ATOM 572 C C . LYS A 1 69 ? 37.227 -8.141 -29.470 1.00 77.94 69 LYS A C 1
ATOM 574 O O . LYS A 1 69 ? 37.214 -9.250 -28.941 1.00 77.94 69 LYS A O 1
ATOM 579 N N . ASN A 1 70 ? 36.510 -7.105 -29.033 1.00 72.12 70 ASN A N 1
ATOM 580 C CA . ASN A 1 70 ? 35.679 -7.090 -27.831 1.00 72.12 70 ASN A CA 1
ATOM 581 C C . ASN A 1 70 ? 34.206 -6.848 -28.200 1.00 72.12 70 ASN A C 1
ATOM 583 O O . ASN A 1 70 ? 33.963 -6.143 -29.182 1.00 72.12 70 ASN A O 1
ATOM 587 N N . PRO A 1 71 ? 33.244 -7.437 -27.463 1.00 71.06 71 PRO A N 1
ATOM 588 C CA . PRO A 1 71 ? 31.816 -7.225 -27.682 1.00 71.06 71 PRO A CA 1
ATOM 589 C C . PRO A 1 71 ? 31.434 -5.744 -27.698 1.00 71.06 71 PRO A C 1
ATOM 591 O O . PRO A 1 71 ? 31.803 -4.994 -26.795 1.00 71.06 71 PRO A O 1
ATOM 594 N N . ILE A 1 72 ? 30.659 -5.341 -28.700 1.00 61.75 72 ILE A N 1
ATOM 595 C CA . ILE A 1 72 ? 30.063 -4.013 -28.822 1.00 61.75 72 ILE A CA 1
ATOM 596 C C . ILE A 1 72 ? 28.557 -4.189 -28.673 1.00 61.75 72 ILE A C 1
ATOM 598 O O . ILE A 1 72 ? 27.910 -4.815 -29.513 1.00 61.75 72 ILE A O 1
ATOM 602 N N . LYS A 1 73 ? 27.997 -3.653 -27.583 1.00 53.94 73 LYS A N 1
ATOM 603 C CA . LYS A 1 73 ? 26.547 -3.628 -27.374 1.00 53.94 73 LYS A CA 1
ATOM 604 C C . LYS A 1 73 ? 25.945 -2.608 -28.338 1.00 53.94 73 LYS A C 1
ATOM 606 O O . LYS A 1 73 ? 26.192 -1.413 -28.209 1.00 53.94 73 LYS A O 1
ATOM 611 N N . ILE A 1 74 ? 25.169 -3.085 -29.304 1.00 51.59 74 ILE A N 1
ATOM 612 C CA . ILE A 1 74 ? 24.379 -2.245 -30.204 1.00 51.59 74 ILE A CA 1
ATOM 613 C C . ILE A 1 74 ? 22.932 -2.473 -29.822 1.00 51.59 74 ILE A C 1
ATOM 615 O O . ILE A 1 74 ? 22.385 -3.508 -30.173 1.00 51.59 74 ILE A O 1
ATOM 619 N N . ARG A 1 75 ? 22.385 -1.555 -29.018 1.00 44.53 75 ARG A N 1
ATOM 620 C CA . ARG A 1 75 ? 20.953 -1.261 -28.814 1.00 44.53 75 ARG A CA 1
ATOM 621 C C . ARG A 1 75 ? 20.822 -0.343 -27.600 1.00 44.53 75 ARG A C 1
ATOM 623 O O . ARG A 1 75 ? 21.190 -0.733 -26.498 1.00 44.53 75 ARG A O 1
ATOM 630 N N . GLY A 1 76 ? 20.293 0.861 -27.836 1.00 42.75 76 GLY A N 1
ATOM 631 C CA . GLY A 1 76 ? 20.003 1.875 -26.819 1.00 42.75 76 GLY A CA 1
ATOM 632 C C . GLY A 1 76 ? 21.255 2.476 -26.181 1.00 42.75 76 GLY A C 1
ATOM 633 O O . GLY A 1 76 ? 22.182 1.773 -25.803 1.00 42.75 76 GLY A O 1
ATOM 634 N N . VAL A 1 77 ? 21.306 3.799 -26.045 1.00 38.97 77 VAL A N 1
ATOM 635 C CA . VAL A 1 77 ? 22.368 4.474 -25.287 1.00 38.97 77 VAL A CA 1
ATOM 636 C C . VAL A 1 77 ? 22.131 4.204 -23.798 1.00 38.97 77 VAL A C 1
ATOM 638 O O . VAL A 1 77 ? 21.658 5.071 -23.073 1.00 38.97 77 VAL A O 1
ATOM 641 N N . ILE A 1 78 ? 22.407 2.979 -23.353 1.00 37.66 78 ILE A N 1
ATOM 642 C CA . ILE A 1 78 ? 22.863 2.745 -21.992 1.00 37.66 78 ILE A CA 1
ATOM 643 C C . ILE A 1 78 ? 24.366 2.972 -22.092 1.00 37.66 78 ILE A C 1
ATOM 645 O O . ILE A 1 78 ? 25.102 2.192 -22.697 1.00 37.66 78 ILE A O 1
ATOM 649 N N . SER A 1 79 ? 24.804 4.126 -21.605 1.00 37.03 79 SER A N 1
ATOM 650 C CA . SER A 1 79 ? 26.206 4.542 -21.611 1.00 37.03 79 SER A CA 1
ATOM 651 C C . SER A 1 79 ? 27.103 3.569 -20.833 1.00 37.03 79 SER A C 1
ATOM 653 O O . SER A 1 79 ? 28.324 3.588 -20.993 1.00 37.03 79 SER A O 1
ATOM 655 N N . GLN A 1 80 ? 26.498 2.692 -20.024 1.00 41.75 80 GLN A N 1
ATOM 656 C CA . GLN A 1 80 ? 27.170 1.684 -19.221 1.00 41.75 80 GLN A CA 1
ATOM 657 C C . GLN A 1 80 ? 26.753 0.262 -19.633 1.00 41.75 80 GLN A C 1
ATOM 659 O O . GLN A 1 80 ? 25.575 -0.012 -19.863 1.00 41.75 80 GLN A O 1
ATOM 664 N N . PRO A 1 81 ? 27.688 -0.699 -19.712 1.00 46.00 81 PRO A N 1
ATOM 665 C CA . PRO A 1 81 ? 27.300 -2.094 -19.846 1.00 46.00 81 PRO A CA 1
ATOM 666 C C . PRO A 1 81 ? 26.424 -2.479 -18.646 1.00 46.00 81 PRO A C 1
ATOM 668 O O . PRO A 1 81 ? 26.822 -2.236 -17.510 1.00 46.00 81 PRO A O 1
ATOM 671 N N . MET A 1 82 ? 25.250 -3.084 -18.895 1.00 48.62 82 MET A N 1
ATOM 672 C CA . MET A 1 82 ? 24.481 -3.722 -17.815 1.00 48.62 82 MET A CA 1
ATOM 673 C C . MET A 1 82 ? 25.429 -4.608 -16.991 1.00 48.62 82 MET A C 1
ATOM 675 O O . MET A 1 82 ? 26.076 -5.466 -17.606 1.00 48.62 82 MET A O 1
ATOM 679 N N . PRO A 1 83 ? 25.562 -4.362 -15.674 1.00 54.00 83 PRO A N 1
ATOM 680 C CA . PRO A 1 83 ? 26.401 -5.180 -14.816 1.00 54.00 83 PRO A CA 1
ATOM 681 C C . PRO A 1 83 ? 25.892 -6.623 -14.801 1.00 54.00 83 PRO A C 1
ATOM 683 O O . PRO A 1 83 ? 24.701 -6.871 -15.007 1.00 54.00 83 PRO A O 1
ATOM 686 N N . ASP A 1 84 ? 26.808 -7.567 -14.580 1.00 50.56 84 ASP A N 1
ATOM 687 C CA . ASP A 1 84 ? 26.459 -8.977 -14.429 1.00 50.56 84 ASP A CA 1
ATOM 688 C C . ASP A 1 84 ? 25.443 -9.148 -13.294 1.00 50.56 84 ASP A C 1
ATOM 690 O O . ASP A 1 84 ? 25.491 -8.430 -12.289 1.00 50.56 84 ASP A O 1
ATOM 694 N N . LYS A 1 85 ? 24.504 -10.086 -13.481 1.00 53.81 85 LYS A N 1
ATOM 695 C CA . LYS A 1 85 ? 23.429 -10.362 -12.523 1.00 53.81 85 LYS A CA 1
ATOM 696 C C . LYS A 1 85 ? 24.036 -10.586 -11.138 1.00 53.81 85 LYS A C 1
ATOM 698 O O . LYS A 1 85 ? 24.759 -11.556 -10.921 1.00 53.81 85 LYS A O 1
ATOM 703 N N . VAL A 1 86 ? 23.728 -9.699 -10.195 1.00 52.53 86 VAL A N 1
ATOM 704 C CA . VAL A 1 86 ? 23.943 -10.005 -8.781 1.00 52.53 86 VAL A CA 1
ATOM 705 C C . VAL A 1 86 ? 22.860 -11.017 -8.415 1.00 52.53 86 VAL A C 1
ATOM 707 O O . VAL A 1 86 ? 21.701 -10.754 -8.742 1.00 52.53 86 VAL A O 1
ATOM 710 N N . PRO A 1 87 ? 23.189 -12.166 -7.797 1.00 51.44 87 PRO A N 1
ATOM 711 C CA . PRO A 1 87 ? 22.169 -13.098 -7.344 1.00 51.44 87 PRO A CA 1
ATOM 712 C C . PRO A 1 87 ? 21.171 -12.335 -6.473 1.00 51.44 87 PRO A C 1
ATOM 714 O O . PRO A 1 87 ? 21.551 -11.678 -5.498 1.00 51.44 87 PRO A O 1
ATOM 717 N N . ILE A 1 88 ? 19.907 -12.360 -6.896 1.00 57.25 88 ILE A N 1
ATOM 718 C CA . ILE A 1 88 ? 18.795 -11.804 -6.136 1.00 57.25 88 ILE A CA 1
ATOM 719 C C . ILE A 1 88 ? 18.853 -12.480 -4.764 1.00 57.25 88 ILE A C 1
ATOM 721 O O . ILE A 1 88 ? 18.942 -13.703 -4.685 1.00 57.25 88 ILE A O 1
ATOM 725 N N . LYS A 1 89 ? 18.899 -11.690 -3.682 1.00 56.91 89 LYS A N 1
ATOM 726 C CA . LYS A 1 89 ? 18.784 -12.244 -2.325 1.00 56.91 89 LYS A CA 1
ATOM 727 C C . LYS A 1 89 ? 17.535 -13.114 -2.277 1.00 56.91 89 LYS A C 1
ATOM 729 O O . LYS A 1 89 ? 16.497 -12.639 -2.734 1.00 56.91 89 LYS A O 1
ATOM 734 N N . ASP A 1 90 ? 17.647 -14.305 -1.689 1.00 59.25 90 ASP A N 1
ATOM 735 C CA . ASP A 1 90 ? 16.520 -15.215 -1.481 1.00 59.25 90 ASP A CA 1
ATOM 736 C C . ASP A 1 90 ? 15.299 -14.425 -0.995 1.00 59.25 90 ASP A C 1
ATOM 738 O O . ASP A 1 90 ? 15.317 -13.801 0.075 1.00 59.25 90 ASP A O 1
ATOM 742 N N . PHE A 1 91 ? 14.265 -14.365 -1.836 1.00 69.50 91 PHE A N 1
ATOM 743 C CA . PHE A 1 91 ? 13.035 -13.676 -1.492 1.00 69.50 91 PHE A CA 1
ATOM 744 C C . PHE A 1 91 ? 12.313 -14.508 -0.434 1.00 69.50 91 PHE A C 1
ATOM 746 O O . PHE A 1 91 ? 11.818 -15.606 -0.690 1.00 69.50 91 PHE A O 1
ATOM 753 N N . HIS A 1 92 ? 12.253 -13.979 0.783 1.00 70.81 92 HIS A N 1
ATOM 754 C CA . HIS A 1 92 ? 11.444 -14.557 1.841 1.00 70.81 92 HIS A CA 1
ATOM 755 C C . HIS A 1 92 ? 10.096 -13.855 1.857 1.00 70.81 92 HIS A C 1
ATOM 757 O O . HIS A 1 92 ? 9.988 -12.705 2.282 1.00 70.81 92 HIS A O 1
ATOM 763 N N . LYS A 1 93 ? 9.058 -14.562 1.401 1.00 72.62 93 LYS A N 1
ATOM 764 C CA . LYS A 1 93 ? 7.689 -14.057 1.452 1.00 72.62 93 LYS A CA 1
ATOM 765 C C . LYS A 1 93 ? 7.313 -13.734 2.899 1.00 72.62 93 LYS A C 1
ATOM 767 O O . LYS A 1 93 ? 7.169 -14.634 3.728 1.00 72.62 93 LYS A O 1
ATOM 772 N N . ASN A 1 94 ? 7.135 -12.450 3.193 1.00 82.81 94 ASN A N 1
ATOM 773 C CA . ASN A 1 94 ? 6.717 -12.001 4.512 1.00 82.81 94 ASN A CA 1
ATOM 774 C C . ASN A 1 94 ? 5.223 -12.278 4.703 1.00 82.81 94 ASN A C 1
ATOM 776 O O . ASN A 1 94 ? 4.389 -11.723 3.991 1.00 82.81 94 ASN A O 1
ATOM 780 N N . LEU A 1 95 ? 4.886 -13.115 5.683 1.00 92.06 95 LEU A N 1
ATOM 781 C CA . LEU A 1 95 ? 3.506 -13.285 6.133 1.00 92.06 95 LEU A CA 1
ATOM 782 C C . LEU A 1 95 ? 3.095 -12.121 7.038 1.00 92.06 95 LEU A C 1
ATOM 784 O O . LEU A 1 95 ? 3.891 -11.669 7.868 1.00 92.06 95 LEU A O 1
ATOM 788 N N . SER A 1 96 ? 1.837 -11.697 6.918 1.00 95.94 96 SER A N 1
ATOM 789 C CA . SER A 1 96 ? 1.234 -10.691 7.791 1.00 95.94 96 SER A CA 1
ATOM 790 C C . SER A 1 96 ? 1.188 -11.160 9.246 1.00 95.94 96 SER A C 1
ATOM 792 O O . SER A 1 96 ? 1.135 -12.359 9.544 1.00 95.94 96 SER A O 1
ATOM 794 N N . ALA A 1 97 ? 1.134 -10.219 10.187 1.00 95.44 97 ALA A N 1
ATOM 795 C CA . ALA A 1 97 ? 1.013 -10.514 11.607 1.00 95.44 97 ALA A CA 1
ATOM 796 C C . ALA A 1 97 ? -0.233 -11.360 11.898 1.00 95.44 97 ALA A C 1
ATOM 798 O O . ALA A 1 97 ? -0.179 -12.255 12.740 1.00 95.44 97 ALA A O 1
ATOM 799 N N . LYS A 1 98 ? -1.322 -11.140 11.150 1.00 95.31 98 LYS A N 1
ATOM 800 C CA . LYS A 1 98 ? -2.555 -11.922 11.266 1.00 95.31 98 LYS A CA 1
ATOM 801 C C . LYS A 1 98 ? -2.365 -13.388 10.882 1.00 95.31 98 LYS A C 1
ATOM 803 O O . LYS A 1 98 ? -2.920 -14.259 11.544 1.00 95.31 98 LYS A O 1
ATOM 808 N N . MET A 1 99 ? -1.587 -13.674 9.838 1.00 94.88 99 MET A N 1
ATOM 809 C CA . MET A 1 99 ? -1.289 -15.053 9.443 1.00 94.88 99 MET A CA 1
ATOM 810 C C . MET A 1 99 ? -0.257 -15.721 10.346 1.00 94.88 99 MET A C 1
ATOM 812 O O . MET A 1 99 ? -0.380 -16.910 10.628 1.00 94.88 99 MET A O 1
ATOM 816 N N . ARG A 1 100 ? 0.743 -14.975 10.825 1.00 94.69 100 ARG A N 1
ATOM 817 C CA . ARG A 1 100 ? 1.750 -15.515 11.752 1.00 94.69 100 ARG A CA 1
ATOM 818 C C . ARG A 1 100 ? 1.179 -15.798 13.139 1.00 94.69 100 ARG A C 1
ATOM 820 O O . ARG A 1 100 ? 1.606 -16.748 13.787 1.00 94.69 100 ARG A O 1
ATOM 827 N N . PHE A 1 101 ? 0.238 -14.972 13.598 1.00 93.81 101 PHE A N 1
ATOM 828 C CA . PHE A 1 101 ? -0.327 -15.032 14.946 1.00 93.81 101 PHE A CA 1
ATOM 829 C C . PHE A 1 101 ? -1.867 -15.074 14.912 1.00 93.81 101 PHE A C 1
ATOM 831 O O . PHE A 1 101 ? -2.521 -14.159 15.417 1.00 93.81 101 PHE A O 1
ATOM 838 N N . PRO A 1 102 ? -2.479 -16.136 14.353 1.00 90.88 102 PRO A N 1
ATOM 839 C CA . PRO A 1 102 ? -3.932 -16.204 14.166 1.00 90.88 102 PRO A CA 1
ATOM 840 C C . PRO A 1 102 ? -4.719 -16.192 15.488 1.00 90.88 102 PRO A C 1
ATOM 842 O O . PRO A 1 102 ? -5.844 -15.699 15.536 1.00 90.88 102 PRO A O 1
ATOM 845 N N . ASP A 1 103 ? -4.123 -16.683 16.578 1.00 92.31 103 ASP A N 1
ATOM 846 C CA . ASP A 1 103 ? -4.734 -16.715 17.913 1.00 92.31 103 ASP A CA 1
ATOM 847 C C . ASP A 1 103 ? -4.235 -15.598 18.849 1.00 92.31 103 ASP A C 1
ATOM 849 O O . ASP A 1 103 ? -4.476 -15.668 20.057 1.00 92.31 103 ASP A O 1
ATOM 853 N N . LEU A 1 104 ? -3.587 -14.545 18.322 1.00 91.44 104 LEU A N 1
ATOM 854 C CA . LEU A 1 104 ? -2.965 -13.485 19.133 1.00 91.44 104 LEU A CA 1
ATOM 855 C C . LEU A 1 104 ? -3.920 -12.887 20.172 1.00 91.44 104 LEU A C 1
ATOM 857 O O . LEU A 1 104 ? -3.548 -12.658 21.320 1.00 91.44 104 LEU A O 1
ATOM 861 N N . ILE A 1 105 ? -5.176 -12.665 19.781 1.00 88.75 105 ILE A N 1
ATOM 862 C CA . ILE A 1 105 ? -6.210 -12.112 20.661 1.00 88.75 105 ILE A CA 1
ATOM 863 C C . ILE A 1 105 ? -6.383 -12.990 21.911 1.00 88.75 105 ILE A C 1
ATOM 865 O O . ILE A 1 105 ? -6.464 -12.470 23.024 1.00 88.75 105 ILE A O 1
ATOM 869 N N . LYS A 1 106 ? -6.388 -14.319 21.749 1.00 89.94 106 LYS A N 1
ATOM 870 C CA . LYS A 1 106 ? -6.523 -15.267 22.862 1.00 89.94 106 LYS A CA 1
ATOM 871 C C . LYS A 1 106 ? -5.228 -15.365 23.663 1.00 89.94 106 LYS A C 1
ATOM 873 O O . LYS A 1 106 ? -5.272 -15.275 24.889 1.00 89.94 106 LYS A O 1
ATOM 878 N N . THR A 1 107 ? -4.085 -15.528 22.994 1.00 90.88 107 THR A N 1
ATOM 879 C CA . THR A 1 107 ? -2.788 -15.737 23.660 1.00 90.88 107 THR A CA 1
ATOM 880 C C . THR A 1 107 ? -2.356 -14.513 24.462 1.00 90.88 107 THR A C 1
ATOM 882 O O . THR A 1 107 ? -1.904 -14.652 25.597 1.00 90.88 107 THR A O 1
ATOM 885 N N . SER A 1 108 ? -2.576 -13.312 23.922 1.00 88.31 108 SER A N 1
ATOM 886 C CA . SER A 1 108 ? -2.290 -12.038 24.592 1.00 88.31 108 SER A CA 1
ATOM 887 C C . SER A 1 108 ? -3.427 -11.570 25.507 1.00 88.31 108 SER A C 1
ATOM 889 O O . SER A 1 108 ? -3.326 -10.506 26.114 1.00 88.31 108 SER A O 1
ATOM 891 N N . LYS A 1 109 ? -4.505 -12.361 25.641 1.00 90.31 109 LYS A N 1
ATOM 892 C CA . LYS A 1 109 ? -5.677 -12.066 26.482 1.00 90.31 109 LYS A CA 1
ATOM 893 C C . LYS A 1 109 ? -6.264 -10.675 26.211 1.00 90.31 109 LYS A C 1
ATOM 895 O O . LYS A 1 109 ? -6.645 -9.977 27.153 1.00 90.31 109 LYS A O 1
ATOM 900 N N . LEU A 1 110 ? -6.329 -10.282 24.938 1.00 91.00 110 LEU A N 1
ATOM 901 C CA . LEU A 1 110 ? -6.916 -9.008 24.538 1.00 91.00 110 LEU A CA 1
ATOM 902 C C . LEU A 1 110 ? -8.435 -9.055 24.747 1.00 91.00 110 LEU A C 1
ATOM 904 O O . LEU A 1 110 ? -9.094 -10.062 24.484 1.00 91.00 110 LEU A O 1
ATOM 908 N N . LYS A 1 111 ? -8.992 -7.963 25.255 1.00 90.38 111 LYS A N 1
ATOM 909 C CA . LYS A 1 111 ? -10.377 -7.837 25.702 1.00 90.38 111 LYS A CA 1
ATOM 910 C C . LYS A 1 111 ? -11.054 -6.675 25.000 1.00 90.38 111 LYS A C 1
ATOM 912 O O . LYS A 1 111 ? -10.424 -5.714 24.577 1.00 90.38 111 LYS A O 1
ATOM 917 N N . VAL A 1 112 ? -12.372 -6.759 24.925 1.00 88.00 112 VAL A N 1
ATOM 918 C CA . VAL A 1 112 ? -13.217 -5.635 24.527 1.00 88.00 112 VAL A CA 1
ATOM 919 C C . VAL A 1 112 ? -13.369 -4.688 25.715 1.00 88.00 112 VAL A C 1
ATOM 921 O O . VAL A 1 112 ? -13.476 -5.140 26.859 1.00 88.00 112 VAL A O 1
ATOM 924 N N . ASN A 1 113 ? -13.439 -3.387 25.444 1.00 88.12 113 ASN A N 1
ATOM 925 C CA . ASN A 1 113 ? -13.744 -2.385 26.452 1.00 88.12 113 ASN A CA 1
ATOM 926 C C . ASN A 1 113 ? -15.024 -2.737 27.241 1.00 88.12 113 ASN A C 1
ATOM 928 O O . ASN A 1 113 ? -16.085 -2.973 26.657 1.00 88.12 113 ASN A O 1
ATOM 932 N N . SER A 1 114 ? -14.954 -2.744 28.575 1.00 88.25 114 SER A N 1
ATOM 933 C CA . SER A 1 114 ? -16.081 -3.142 29.436 1.00 88.25 114 SER A CA 1
ATOM 934 C C . SER A 1 114 ? -17.304 -2.238 29.269 1.00 88.25 114 SER A C 1
ATOM 936 O O . SER A 1 114 ? -18.433 -2.730 29.203 1.00 88.25 114 SER A O 1
ATOM 938 N N . SER A 1 115 ? -17.081 -0.929 29.127 1.00 88.94 115 SER A N 1
ATOM 939 C CA . SER A 1 115 ? -18.150 0.049 28.891 1.00 88.94 115 SER A CA 1
ATOM 940 C C . SER A 1 115 ? -18.838 -0.211 27.555 1.00 88.94 115 SER A C 1
ATOM 942 O O . SER A 1 115 ? -20.058 -0.105 27.452 1.00 88.94 115 SER A O 1
ATOM 944 N N . PHE A 1 116 ? -18.068 -0.596 26.535 1.00 91.25 116 PHE A N 1
ATOM 945 C CA . PHE A 1 116 ? -18.619 -0.956 25.234 1.00 91.25 116 PHE A CA 1
ATOM 946 C C . PHE A 1 116 ? -19.415 -2.261 25.288 1.00 91.25 116 PHE A C 1
ATOM 948 O O . PHE A 1 116 ? -20.535 -2.315 24.789 1.00 91.25 116 PHE A O 1
ATOM 955 N N . ALA A 1 117 ? -18.901 -3.289 25.965 1.00 91.38 117 ALA A N 1
ATOM 956 C CA . ALA A 1 117 ? -19.628 -4.542 26.152 1.00 91.38 117 ALA A CA 1
ATOM 957 C C . ALA A 1 117 ? -20.973 -4.325 26.874 1.00 91.38 117 ALA A C 1
ATOM 959 O O . ALA A 1 117 ? -21.990 -4.905 26.491 1.00 91.38 117 ALA A O 1
ATOM 960 N N . GLN A 1 118 ? -21.003 -3.457 27.890 1.00 91.38 118 GLN A N 1
ATOM 961 C CA . GLN A 1 118 ? -22.241 -3.069 28.566 1.00 91.38 118 GLN A CA 1
ATOM 962 C C . GLN A 1 118 ? -23.172 -2.271 27.644 1.00 91.38 118 GLN A C 1
ATOM 964 O O . GLN A 1 118 ? -24.375 -2.524 27.620 1.00 91.38 118 GLN A O 1
ATOM 969 N N . PHE A 1 119 ? -22.627 -1.348 26.851 1.00 90.38 119 PHE A N 1
ATOM 970 C CA . PHE A 1 119 ? -23.391 -0.580 25.872 1.00 90.38 119 PHE A CA 1
ATOM 971 C C . PHE A 1 119 ? -24.091 -1.482 24.846 1.00 90.38 119 PHE A C 1
ATOM 973 O O . PHE A 1 119 ? -25.291 -1.324 24.638 1.00 90.38 119 PHE A O 1
ATOM 980 N N . ILE A 1 120 ? -23.394 -2.476 24.285 1.00 90.38 120 ILE A N 1
ATOM 981 C CA . ILE A 1 120 ? -23.989 -3.447 23.353 1.00 90.38 120 ILE A CA 1
ATOM 982 C C . ILE A 1 120 ? -25.146 -4.215 24.004 1.00 90.38 120 ILE A C 1
ATOM 984 O O . ILE A 1 120 ? -26.195 -4.373 23.383 1.00 90.38 120 ILE A O 1
ATOM 988 N N . LYS A 1 121 ? -25.017 -4.628 25.274 1.00 90.56 121 LYS A N 1
ATOM 989 C CA . LYS A 1 121 ? -26.132 -5.258 26.006 1.00 90.56 121 LYS A CA 1
ATOM 990 C C . LYS A 1 121 ? -27.339 -4.323 26.114 1.00 90.56 121 LYS A C 1
ATOM 992 O O . LYS A 1 121 ? -28.465 -4.761 25.894 1.00 90.56 121 LYS A O 1
ATOM 997 N N . CYS A 1 122 ? -27.119 -3.038 26.392 1.00 89.88 122 CYS A N 1
ATOM 998 C CA . CYS A 1 122 ? -28.187 -2.039 26.479 1.00 89.88 122 CYS A CA 1
ATOM 999 C C . CYS A 1 122 ? -28.895 -1.778 25.138 1.00 89.88 122 CYS A C 1
ATOM 1001 O O . CYS A 1 122 ? -30.077 -1.427 25.151 1.00 89.88 122 CYS A O 1
ATOM 1003 N N . LEU A 1 123 ? -28.222 -1.976 23.995 1.00 86.94 123 LEU A N 1
ATOM 1004 C CA . LEU A 1 123 ? -28.833 -1.800 22.669 1.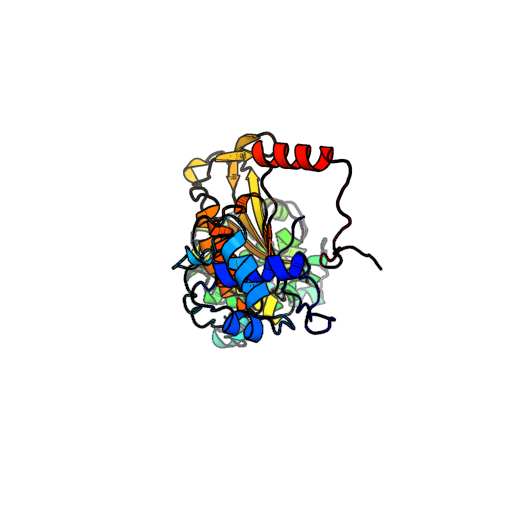00 86.94 123 LEU A CA 1
ATOM 1005 C C . LEU A 1 123 ? -29.993 -2.770 22.402 1.00 86.94 123 LEU A C 1
ATOM 1007 O O . LEU A 1 123 ? -30.864 -2.455 21.595 1.00 86.94 123 LEU A O 1
ATOM 1011 N N . SER A 1 124 ? -30.051 -3.905 23.110 1.00 84.81 124 SER A N 1
ATOM 1012 C CA . SER A 1 124 ? -31.187 -4.836 23.033 1.00 84.81 124 SER A CA 1
ATOM 1013 C C . SER A 1 124 ? -32.510 -4.213 23.502 1.00 84.81 124 SER A C 1
ATOM 1015 O O . SER A 1 124 ? -33.566 -4.564 22.986 1.00 84.81 124 SER A O 1
ATOM 1017 N N . GLY A 1 125 ? -32.456 -3.265 24.447 1.00 87.38 125 GLY A N 1
ATOM 1018 C CA . GLY A 1 125 ? -33.633 -2.595 25.007 1.00 87.38 125 GLY A CA 1
ATOM 1019 C C . GLY A 1 125 ? -33.783 -1.126 24.606 1.00 87.38 125 GLY A C 1
ATOM 1020 O O . GLY A 1 125 ? -34.873 -0.571 24.720 1.00 87.38 125 GLY A O 1
ATOM 1021 N N . LYS A 1 126 ? -32.711 -0.466 24.145 1.00 86.00 126 LYS A N 1
ATOM 1022 C CA . LYS A 1 126 ? -32.724 0.957 23.773 1.00 86.00 126 LYS A CA 1
ATOM 1023 C C . LYS A 1 126 ? -32.057 1.183 22.424 1.00 86.00 126 LYS A C 1
ATOM 1025 O O . LYS A 1 126 ? -30.867 0.936 22.256 1.00 86.00 126 LYS A O 1
ATOM 1030 N N . LYS A 1 127 ? -32.821 1.736 21.482 1.00 83.94 127 LYS A N 1
ATOM 1031 C CA . LYS A 1 127 ? -32.310 2.124 20.164 1.00 83.94 127 LYS A CA 1
ATOM 1032 C C . LYS A 1 127 ? -31.388 3.338 20.287 1.00 83.94 127 LYS A C 1
ATOM 1034 O O . LYS A 1 127 ? -31.654 4.255 21.063 1.00 83.94 127 LYS A O 1
ATOM 1039 N N . VAL A 1 128 ? -30.327 3.350 19.487 1.00 81.50 128 VAL A N 1
ATOM 1040 C CA . VAL A 1 128 ? -29.418 4.490 19.328 1.00 81.50 128 VAL A CA 1
ATOM 1041 C C . VAL A 1 128 ? -29.452 4.915 17.870 1.00 81.50 128 VAL A C 1
ATOM 1043 O O . VAL A 1 128 ? -29.380 4.074 16.976 1.00 81.50 128 VAL A O 1
ATOM 1046 N N . LEU A 1 129 ? -29.584 6.218 17.640 1.00 80.19 129 LEU A N 1
ATOM 1047 C CA . LEU A 1 129 ? -29.526 6.790 16.302 1.00 80.19 129 LEU A CA 1
ATOM 1048 C C . LEU A 1 129 ? -28.070 6.828 15.827 1.00 80.19 129 LEU A C 1
ATOM 1050 O O . LEU A 1 129 ? -27.180 7.265 16.560 1.00 80.19 129 LEU A O 1
ATOM 1054 N N . VAL A 1 130 ? -27.853 6.358 14.603 1.00 82.50 130 VAL A N 1
ATOM 1055 C CA . VAL A 1 130 ? -26.567 6.358 13.900 1.00 82.50 130 VAL A CA 1
ATOM 1056 C C . VAL A 1 130 ? -26.769 7.031 12.550 1.00 82.50 130 VAL A C 1
ATOM 1058 O O . VAL A 1 130 ? -27.745 6.731 11.862 1.00 82.50 130 VAL A O 1
ATOM 1061 N N . SER A 1 131 ? -25.882 7.956 12.187 1.00 81.62 131 SER A N 1
ATOM 1062 C CA . SER A 1 131 ? -26.045 8.758 10.965 1.00 81.62 131 SER A CA 1
ATOM 1063 C C . SER A 1 131 ? -25.261 8.201 9.779 1.00 81.62 131 SER A C 1
ATOM 1065 O O . SER A 1 131 ? -25.591 8.503 8.637 1.00 81.62 131 SER A O 1
ATOM 1067 N N . ASN A 1 132 ? -24.248 7.366 10.027 1.00 84.38 132 ASN A N 1
ATOM 1068 C CA . ASN A 1 132 ? -23.424 6.769 8.985 1.00 84.38 132 ASN A CA 1
ATOM 1069 C C . ASN A 1 132 ? -23.276 5.258 9.216 1.00 84.38 132 ASN A C 1
ATOM 1071 O O . ASN A 1 132 ? -22.266 4.815 9.756 1.00 84.38 132 ASN A O 1
ATOM 1075 N N . PRO A 1 133 ? -24.255 4.429 8.817 1.00 84.62 133 PRO A N 1
ATOM 1076 C CA . PRO A 1 133 ? -24.178 2.986 9.032 1.00 84.62 133 PRO A CA 1
ATOM 1077 C C . PRO A 1 133 ? -23.066 2.297 8.220 1.00 84.62 133 PRO A C 1
ATOM 1079 O O . PRO A 1 133 ? -22.683 1.173 8.548 1.00 84.62 133 PRO A O 1
ATOM 1082 N N . GLY A 1 134 ? -22.510 2.956 7.194 1.00 87.50 134 GLY A N 1
ATOM 1083 C CA . GLY A 1 134 ? -21.469 2.391 6.330 1.00 87.50 134 GLY A CA 1
ATOM 1084 C C . GLY A 1 134 ? -20.210 1.966 7.091 1.00 87.50 134 GLY A C 1
ATOM 1085 O O . GLY A 1 134 ? -19.591 0.961 6.753 1.00 87.50 134 GLY A O 1
ATOM 1086 N N . VAL A 1 135 ? -19.872 2.648 8.188 1.00 88.38 135 VAL A N 1
ATOM 1087 C CA . VAL A 1 135 ? -18.701 2.289 9.008 1.00 88.38 135 VAL A CA 1
ATOM 1088 C C . VAL A 1 135 ? -18.831 0.918 9.676 1.00 88.38 135 VAL A C 1
ATOM 1090 O O . VAL A 1 135 ? -17.822 0.246 9.879 1.00 88.38 135 VAL A O 1
ATOM 1093 N N . PHE A 1 136 ? -20.053 0.460 9.971 1.00 89.81 136 PHE A N 1
ATOM 1094 C CA . PHE A 1 136 ? -20.282 -0.881 10.521 1.00 89.81 136 PHE A CA 1
ATOM 1095 C C . PHE A 1 136 ? -20.066 -1.971 9.475 1.00 89.81 136 PHE A C 1
ATOM 1097 O O . PHE A 1 136 ? -19.609 -3.058 9.815 1.00 89.81 136 PHE A O 1
ATOM 1104 N N . ILE A 1 137 ? -20.354 -1.667 8.207 1.00 90.25 137 ILE A N 1
ATOM 1105 C CA . ILE A 1 137 ? -20.098 -2.571 7.081 1.00 90.25 137 ILE A CA 1
ATOM 1106 C C . ILE A 1 137 ? -18.588 -2.717 6.868 1.00 90.25 137 ILE A C 1
ATOM 1108 O O . ILE A 1 137 ? -18.117 -3.806 6.561 1.00 90.25 137 ILE A O 1
ATOM 1112 N N . VAL A 1 138 ? -17.822 -1.643 7.081 1.00 89.25 138 VAL A N 1
ATOM 1113 C CA . VAL A 1 138 ? -16.364 -1.629 6.890 1.00 89.25 138 VAL A CA 1
ATOM 1114 C C . VAL A 1 138 ? -15.595 -2.268 8.054 1.00 89.25 138 VAL A C 1
ATOM 1116 O O . VAL A 1 138 ? -14.537 -2.859 7.838 1.00 89.25 138 VAL A O 1
ATOM 1119 N N . ALA A 1 139 ? -16.099 -2.194 9.288 1.00 89.31 139 ALA A N 1
ATOM 1120 C CA . ALA A 1 139 ? -15.382 -2.687 10.469 1.00 89.31 139 ALA A CA 1
ATOM 1121 C C . ALA A 1 139 ? -14.911 -4.164 10.374 1.00 89.31 139 ALA A C 1
ATOM 1123 O O . ALA A 1 139 ? -13.751 -4.431 10.707 1.00 89.31 139 ALA A O 1
ATOM 1124 N N . PRO A 1 140 ? -15.710 -5.126 9.859 1.00 90.62 140 PRO A N 1
ATOM 1125 C CA . PRO A 1 140 ? -15.244 -6.492 9.613 1.00 90.62 140 PRO A CA 1
ATOM 1126 C C . PRO A 1 140 ? -14.050 -6.578 8.655 1.00 90.62 140 PRO A C 1
ATOM 1128 O O . PRO A 1 140 ? -13.164 -7.404 8.872 1.00 90.62 140 PRO A O 1
ATOM 1131 N N . PHE A 1 141 ? -13.980 -5.714 7.637 1.00 90.00 141 PHE A N 1
ATOM 1132 C CA . PHE A 1 141 ? -12.852 -5.673 6.702 1.00 90.00 141 PHE A CA 1
ATOM 1133 C C . PHE A 1 141 ? -11.581 -5.164 7.385 1.00 90.00 141 PHE A C 1
ATOM 1135 O O . PHE A 1 141 ? -10.518 -5.748 7.197 1.00 90.00 141 PHE A O 1
ATOM 1142 N N . LEU A 1 142 ? -11.679 -4.154 8.259 1.00 89.44 142 LEU A N 1
ATOM 1143 C CA . LEU A 1 142 ? -10.529 -3.720 9.067 1.00 89.44 142 LEU A CA 1
ATOM 1144 C C . LEU A 1 142 ? -10.020 -4.832 9.992 1.00 89.44 142 LEU A C 1
ATOM 1146 O O . LEU A 1 142 ? -8.812 -4.989 10.164 1.00 89.44 142 LEU A O 1
ATOM 1150 N N . ASN A 1 143 ? -10.921 -5.646 10.547 1.00 89.81 143 ASN A N 1
ATOM 1151 C CA . ASN A 1 143 ? -10.521 -6.835 11.295 1.00 89.81 143 ASN A CA 1
ATOM 1152 C C . ASN A 1 143 ? -9.827 -7.870 10.391 1.00 89.81 143 ASN A C 1
ATOM 1154 O O . ASN A 1 143 ? -8.805 -8.438 10.779 1.00 89.81 143 ASN A O 1
ATOM 1158 N N . GLN A 1 144 ? -10.333 -8.107 9.176 1.00 92.31 144 GLN A N 1
ATOM 1159 C CA . GLN A 1 144 ? -9.683 -9.002 8.211 1.00 92.31 144 GLN A CA 1
ATOM 1160 C C . GLN A 1 144 ? -8.291 -8.515 7.802 1.00 92.31 144 GLN A C 1
ATOM 1162 O O . GLN A 1 144 ? -7.413 -9.357 7.617 1.00 92.31 144 GLN A O 1
ATOM 1167 N N . LEU A 1 145 ? -8.071 -7.198 7.737 1.00 91.56 145 LEU A N 1
ATOM 1168 C CA . LEU A 1 145 ? -6.761 -6.584 7.498 1.00 91.56 145 LEU A CA 1
ATOM 1169 C C . LEU A 1 145 ? -5.773 -6.747 8.665 1.00 91.56 145 LEU A C 1
ATOM 1171 O O . LEU A 1 145 ? -4.602 -6.430 8.503 1.00 91.56 145 LEU A O 1
ATOM 1175 N N . GLY A 1 146 ? -6.201 -7.264 9.820 1.00 92.62 146 GLY A N 1
ATOM 1176 C CA . GLY A 1 146 ? -5.278 -7.631 10.897 1.00 92.62 146 GLY A CA 1
ATOM 1177 C C . GLY A 1 146 ? -4.671 -6.448 11.647 1.00 92.62 146 GLY A C 1
ATOM 1178 O O . GLY A 1 146 ? -3.555 -6.544 12.150 1.00 92.62 146 GLY A O 1
ATOM 1179 N N . VAL A 1 147 ? -5.384 -5.317 11.708 1.00 91.25 147 VAL A N 1
ATOM 1180 C CA . VAL A 1 147 ? -4.868 -4.073 12.304 1.00 91.25 147 VAL A CA 1
ATOM 1181 C C . VAL A 1 147 ? -4.440 -4.271 13.762 1.00 91.25 147 VAL A C 1
ATOM 1183 O O . VAL A 1 147 ? -3.419 -3.729 14.176 1.00 91.25 147 VAL A O 1
ATOM 1186 N N . VAL A 1 148 ? -5.182 -5.060 14.545 1.00 91.25 148 VAL A N 1
ATOM 1187 C CA . VAL A 1 148 ? -4.852 -5.320 15.958 1.00 91.25 148 VAL A CA 1
ATOM 1188 C C . VAL A 1 148 ? -3.556 -6.123 16.070 1.00 91.25 148 VAL A C 1
ATOM 1190 O O . VAL A 1 148 ? -2.673 -5.770 16.851 1.00 91.25 148 VAL A O 1
ATOM 1193 N N . GLU A 1 149 ? -3.417 -7.171 15.261 1.00 93.88 149 GLU A N 1
ATOM 1194 C CA . GLU A 1 149 ? -2.244 -8.036 15.228 1.00 93.88 149 GLU A CA 1
ATOM 1195 C C . GLU A 1 149 ? -0.998 -7.278 14.762 1.00 93.88 149 GLU A C 1
ATOM 1197 O O . GLU A 1 149 ? 0.064 -7.388 15.383 1.00 93.88 149 GLU A O 1
ATOM 1202 N N . ALA A 1 150 ? -1.135 -6.447 13.727 1.00 94.38 150 ALA A N 1
ATOM 1203 C CA . ALA A 1 150 ? -0.064 -5.594 13.231 1.00 94.38 150 ALA A CA 1
ATOM 1204 C C . ALA A 1 150 ? 0.380 -4.575 14.291 1.00 94.38 150 ALA A C 1
ATOM 1206 O O . ALA A 1 150 ? 1.575 -4.446 14.562 1.00 94.38 150 ALA A O 1
ATOM 1207 N N . LEU A 1 151 ? -0.562 -3.892 14.954 1.00 91.88 151 LEU A N 1
ATOM 1208 C CA . LEU A 1 151 ? -0.234 -2.936 16.015 1.00 91.88 151 LEU A CA 1
ATOM 1209 C C . LEU A 1 151 ? 0.469 -3.610 17.190 1.00 91.88 151 LEU A C 1
ATOM 1211 O O . LEU A 1 151 ? 1.506 -3.133 17.634 1.00 91.88 151 LEU A O 1
ATOM 1215 N N . HIS A 1 152 ? -0.033 -4.747 17.661 1.00 91.88 152 HIS A N 1
ATOM 1216 C CA . HIS A 1 152 ? 0.595 -5.465 18.769 1.00 91.88 152 HIS A CA 1
ATOM 1217 C C . HIS A 1 152 ? 1.994 -6.008 18.409 1.00 91.88 152 HIS A C 1
ATOM 1219 O O . HIS A 1 152 ? 2.810 -6.268 19.292 1.00 91.88 152 HIS A O 1
ATOM 1225 N N . THR A 1 153 ? 2.283 -6.189 17.120 1.00 92.94 153 THR A N 1
ATOM 1226 C CA . THR A 1 153 ? 3.575 -6.694 16.645 1.00 92.94 153 THR A CA 1
ATOM 1227 C C . THR A 1 153 ? 4.598 -5.579 16.424 1.00 92.94 153 THR A C 1
ATOM 1229 O O . THR A 1 153 ? 5.750 -5.724 16.829 1.00 92.94 153 THR A O 1
ATOM 1232 N N . TYR A 1 154 ? 4.205 -4.489 15.758 1.00 93.56 154 TYR A N 1
ATOM 1233 C CA . TYR A 1 154 ? 5.146 -3.485 15.244 1.00 93.56 154 TYR A CA 1
ATOM 1234 C C . TYR A 1 154 ? 4.995 -2.098 15.864 1.00 93.56 154 TYR A C 1
ATOM 1236 O O . TYR A 1 154 ? 5.847 -1.243 15.625 1.00 93.56 154 TYR A O 1
ATOM 1244 N N . ALA A 1 155 ? 3.924 -1.824 16.612 1.00 90.88 155 ALA A N 1
ATOM 1245 C CA . ALA A 1 155 ? 3.788 -0.544 17.296 1.00 90.88 155 ALA A CA 1
ATOM 1246 C C . ALA A 1 155 ? 4.709 -0.496 18.533 1.00 90.88 155 ALA A C 1
ATOM 1248 O O . ALA A 1 155 ? 5.082 -1.536 19.085 1.00 90.88 155 ALA A O 1
ATOM 1249 N N . PRO A 1 156 ? 5.083 0.705 19.006 1.00 90.06 156 PRO A N 1
ATOM 1250 C CA . PRO A 1 156 ? 5.899 0.830 20.203 1.00 90.06 156 PRO A CA 1
ATOM 1251 C C . PRO A 1 156 ? 5.160 0.287 21.430 1.00 90.06 156 PRO A C 1
ATOM 1253 O O . PRO A 1 156 ? 3.931 0.258 21.474 1.00 90.06 156 PRO A O 1
ATOM 1256 N N . LYS A 1 157 ? 5.912 -0.071 22.479 1.00 87.25 157 LYS A N 1
ATOM 1257 C CA . LYS A 1 157 ? 5.371 -0.681 23.711 1.00 87.25 157 LYS A CA 1
ATOM 1258 C C . LYS A 1 157 ? 4.216 0.098 24.352 1.00 87.25 157 LYS A C 1
ATOM 1260 O O . LYS A 1 157 ? 3.378 -0.508 25.003 1.00 87.25 157 LYS A O 1
ATOM 1265 N N . SER A 1 158 ? 4.146 1.414 24.152 1.00 84.06 158 SER A N 1
ATOM 1266 C CA . SER A 1 158 ? 3.048 2.264 24.635 1.00 84.06 158 SER A CA 1
ATOM 1267 C C . SER A 1 158 ? 1.684 1.958 24.004 1.00 84.06 158 SER A C 1
ATOM 1269 O O . SER A 1 158 ? 0.665 2.351 24.560 1.00 84.06 158 SER A O 1
ATOM 1271 N N . TYR A 1 159 ? 1.644 1.242 22.877 1.00 80.38 159 TYR A N 1
ATOM 1272 C CA . TYR A 1 159 ? 0.412 0.775 22.231 1.00 80.38 159 TYR A CA 1
ATOM 1273 C C . TYR A 1 159 ? -0.036 -0.598 22.725 1.00 80.38 159 TYR A C 1
ATOM 1275 O O . TYR A 1 159 ? -1.154 -1.013 22.417 1.00 80.38 159 TYR A O 1
ATOM 1283 N N . LEU A 1 160 ? 0.815 -1.311 23.468 1.00 82.88 160 LEU A N 1
ATOM 1284 C CA . LEU A 1 160 ? 0.471 -2.615 24.011 1.00 82.88 160 LEU A CA 1
ATOM 1285 C C . LEU A 1 160 ? -0.530 -2.417 25.147 1.00 82.88 160 LEU A C 1
ATOM 1287 O O . LEU A 1 160 ? -0.191 -1.991 26.249 1.00 82.88 160 LEU A O 1
ATOM 1291 N N . SER A 1 161 ? -1.784 -2.718 24.841 1.00 82.44 161 SER A N 1
ATOM 1292 C CA . SER A 1 161 ? -2.904 -2.686 25.768 1.00 82.44 161 SER A CA 1
ATOM 1293 C C . SER A 1 161 ? -3.548 -4.063 25.824 1.00 82.44 161 SER A C 1
ATOM 1295 O O . SER A 1 161 ? -3.454 -4.847 24.884 1.00 82.44 161 SER A O 1
ATOM 1297 N N . SER A 1 162 ? -4.247 -4.336 26.923 1.00 85.50 162 SER A N 1
ATOM 1298 C CA . SER A 1 162 ? -5.163 -5.477 26.990 1.00 85.50 162 SER A CA 1
ATOM 1299 C C . SER A 1 162 ? -6.509 -5.190 26.320 1.00 85.50 162 SER A C 1
ATOM 1301 O O . SER A 1 162 ? -7.347 -6.078 26.279 1.00 85.50 162 SER A O 1
ATOM 1303 N N . ASP A 1 163 ? -6.736 -3.978 25.806 1.00 86.75 163 ASP A N 1
ATOM 1304 C CA . ASP A 1 163 ? -7.931 -3.595 25.048 1.00 86.75 163 ASP A CA 1
ATOM 1305 C C . ASP A 1 163 ? -7.658 -3.718 23.539 1.00 86.75 163 ASP A C 1
ATOM 1307 O O . ASP A 1 163 ? -6.634 -3.238 23.051 1.00 86.75 163 ASP A O 1
ATOM 1311 N N . ILE A 1 164 ? -8.569 -4.355 22.797 1.00 86.38 164 ILE A N 1
ATOM 1312 C CA . ILE A 1 164 ? -8.485 -4.459 21.329 1.00 86.38 164 ILE A CA 1
ATOM 1313 C C . ILE A 1 164 ? -8.747 -3.119 20.628 1.00 86.38 164 ILE A C 1
ATOM 1315 O O . ILE A 1 164 ? -8.416 -2.954 19.455 1.00 86.38 164 ILE A O 1
ATOM 1319 N N . THR A 1 165 ? -9.382 -2.171 21.319 1.00 85.00 165 THR A N 1
ATOM 1320 C CA . THR A 1 165 ? -9.713 -0.857 20.771 1.00 85.00 165 THR A CA 1
ATOM 1321 C C . THR A 1 165 ? -8.499 0.062 20.827 1.00 85.00 165 THR A C 1
ATOM 1323 O O . THR A 1 165 ? -7.773 0.129 21.819 1.00 85.00 165 THR A O 1
ATOM 1326 N N . ASN A 1 166 ? -8.262 0.791 19.738 1.00 84.12 166 ASN A N 1
ATOM 1327 C CA . ASN A 1 166 ? -7.125 1.697 19.628 1.00 84.12 166 ASN A CA 1
ATOM 1328 C C . ASN A 1 166 ? -7.509 2.958 18.846 1.00 84.12 166 ASN A C 1
ATOM 1330 O O . ASN A 1 166 ? -8.294 2.892 17.896 1.00 84.12 166 ASN A O 1
ATOM 1334 N N . SER A 1 167 ? -6.910 4.099 19.202 1.00 83.88 167 SER A N 1
ATOM 1335 C CA . SER A 1 167 ? -7.084 5.378 18.501 1.00 83.88 167 SER A CA 1
ATOM 1336 C C . SER A 1 167 ? -6.811 5.281 16.992 1.00 83.88 167 SER A C 1
ATOM 1338 O O . SER A 1 167 ? -7.446 5.989 16.215 1.00 83.88 167 SER A O 1
ATOM 1340 N N . ILE A 1 168 ? -5.941 4.369 16.544 1.00 86.50 168 ILE A N 1
ATOM 1341 C CA . ILE A 1 168 ? -5.680 4.119 15.116 1.00 86.50 168 ILE A CA 1
ATOM 1342 C C . ILE A 1 168 ? -6.903 3.528 14.400 1.00 86.50 168 ILE A C 1
ATOM 1344 O O . ILE A 1 168 ? -7.221 3.961 13.291 1.00 86.50 168 ILE A O 1
ATOM 1348 N N . ILE A 1 169 ? -7.632 2.596 15.026 1.00 88.75 169 ILE A N 1
ATOM 1349 C CA . ILE A 1 169 ? -8.865 2.020 14.456 1.00 88.75 169 ILE A CA 1
ATOM 1350 C C . ILE A 1 169 ? -9.923 3.122 14.309 1.00 88.75 169 ILE A C 1
ATOM 1352 O O . ILE A 1 169 ? -10.513 3.280 13.240 1.00 88.75 169 ILE A O 1
ATOM 1356 N N . VAL A 1 170 ? -10.073 3.952 15.347 1.00 87.69 170 VAL A N 1
ATOM 1357 C CA . VAL A 1 170 ? -10.986 5.108 15.355 1.00 87.69 170 VAL A CA 1
ATOM 1358 C C . VAL A 1 170 ? -10.642 6.109 14.249 1.00 87.69 170 VAL A C 1
ATOM 1360 O O . VAL A 1 170 ? -11.529 6.589 13.539 1.00 87.69 170 VAL A O 1
ATOM 1363 N N . ASN A 1 171 ? -9.352 6.413 14.072 1.00 86.56 171 ASN A N 1
ATOM 1364 C CA . ASN A 1 171 ? -8.872 7.305 13.017 1.00 86.56 171 ASN A CA 1
ATOM 1365 C C . ASN A 1 171 ? -9.155 6.744 11.620 1.00 86.56 171 ASN A C 1
ATOM 1367 O O . ASN A 1 171 ? -9.607 7.471 10.740 1.00 86.56 171 ASN A O 1
ATOM 1371 N N . THR A 1 172 ? -8.909 5.449 11.426 1.00 87.94 172 THR A N 1
ATOM 1372 C CA . THR A 1 172 ? -9.107 4.777 10.137 1.00 87.94 172 THR A CA 1
ATOM 1373 C C . THR A 1 172 ? -10.577 4.825 9.733 1.00 87.94 172 THR A C 1
ATOM 1375 O O . THR A 1 172 ? -10.906 5.295 8.646 1.00 87.94 172 THR A O 1
ATOM 1378 N N . LEU A 1 173 ? -11.479 4.446 10.643 1.00 88.88 173 LEU A N 1
ATOM 1379 C CA . LEU A 1 173 ? -12.920 4.483 10.389 1.00 88.88 173 LEU A CA 1
ATOM 1380 C C . LEU A 1 173 ? -13.441 5.899 10.137 1.00 88.88 173 LEU A C 1
ATOM 1382 O O . LEU A 1 173 ? -14.356 6.073 9.342 1.00 88.88 173 LEU A O 1
ATOM 1386 N N . ARG A 1 174 ? -12.841 6.926 10.744 1.00 87.38 174 ARG A N 1
ATOM 1387 C CA . ARG A 1 174 ? -13.185 8.325 10.453 1.00 87.38 174 ARG A CA 1
ATOM 1388 C C . ARG A 1 174 ? -12.818 8.772 9.067 1.00 87.38 174 ARG A C 1
ATOM 1390 O O . ARG A 1 174 ? -13.623 9.445 8.433 1.00 87.38 174 ARG A O 1
ATOM 1397 N N . ILE A 1 175 ? -11.597 8.459 8.649 1.00 86.88 175 ILE A N 1
ATOM 1398 C CA . ILE A 1 175 ? -11.121 8.807 7.315 1.00 86.88 175 ILE A CA 1
ATOM 1399 C C . ILE A 1 175 ? -12.046 8.153 6.287 1.00 86.88 175 ILE A C 1
ATO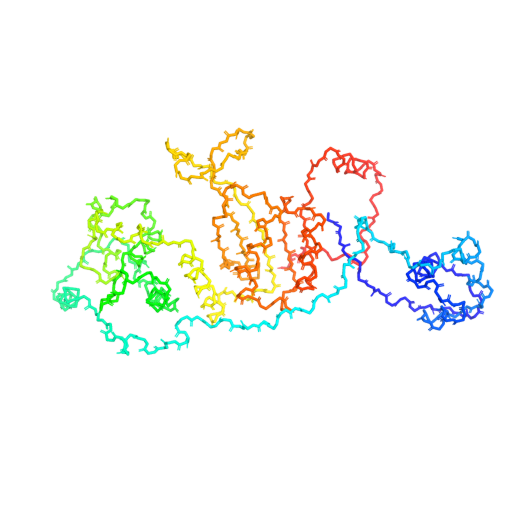M 1401 O O . ILE A 1 175 ? -12.523 8.833 5.388 1.00 86.88 175 ILE A O 1
ATOM 1405 N N . ILE A 1 176 ? -12.390 6.878 6.492 1.00 87.06 176 ILE A N 1
ATOM 1406 C CA . ILE A 1 176 ? -13.333 6.151 5.631 1.00 87.06 176 ILE A CA 1
ATOM 1407 C C . ILE A 1 176 ? -14.737 6.770 5.675 1.00 87.06 176 ILE A C 1
ATOM 1409 O O . ILE A 1 176 ? -15.388 6.897 4.645 1.00 87.06 176 ILE A O 1
ATOM 1413 N N . ALA A 1 177 ? -15.198 7.196 6.851 1.00 85.94 177 ALA A N 1
ATOM 1414 C CA . ALA A 1 177 ? -16.481 7.875 7.012 1.00 85.94 177 ALA A CA 1
ATOM 1415 C C . ALA A 1 177 ? -16.514 9.298 6.424 1.00 85.94 177 ALA A C 1
ATOM 1417 O O . ALA A 1 177 ? -17.588 9.893 6.365 1.00 85.94 177 ALA A O 1
ATOM 1418 N N . GLY A 1 178 ? -15.364 9.846 6.019 1.00 84.19 178 GLY A N 1
ATOM 1419 C CA . GLY A 1 178 ? -15.251 11.165 5.405 1.00 84.19 178 GLY A CA 1
ATOM 1420 C C . GLY A 1 178 ? -15.214 12.340 6.383 1.00 84.19 178 GLY A C 1
ATOM 1421 O O . GLY A 1 178 ? -15.431 13.469 5.951 1.00 84.19 178 GLY A O 1
ATOM 1422 N N . PHE A 1 179 ? -14.933 12.136 7.679 1.00 79.12 179 PHE A N 1
ATOM 1423 C CA . PHE A 1 179 ? -14.790 13.287 8.583 1.00 79.12 179 PHE A CA 1
ATOM 1424 C C . PHE A 1 179 ? -13.383 13.906 8.463 1.00 79.12 179 PHE A C 1
ATOM 1426 O O . PHE A 1 179 ? -12.381 13.217 8.722 1.00 79.12 179 PHE A O 1
ATOM 1433 N N . PRO A 1 180 ? -13.285 15.202 8.107 1.00 70.44 180 PRO A N 1
ATOM 1434 C CA . PRO A 1 180 ? -12.013 15.829 7.765 1.00 70.44 180 PRO A CA 1
ATOM 1435 C C . PRO A 1 180 ? -11.135 16.089 8.991 1.00 70.44 180 PRO A C 1
ATOM 1437 O O . PRO A 1 180 ? -9.909 16.034 8.887 1.00 70.44 180 PRO A O 1
ATOM 1440 N N . THR A 1 181 ? -11.721 16.325 10.169 1.00 71.38 181 THR A N 1
ATOM 1441 C CA . THR A 1 181 ? -10.964 16.600 11.393 1.00 71.38 181 THR A CA 1
ATOM 1442 C C . THR A 1 181 ? -11.461 15.808 12.600 1.00 71.38 181 THR A C 1
ATOM 1444 O O . THR A 1 181 ? -12.551 15.242 12.629 1.00 71.38 181 THR A O 1
ATOM 1447 N N . ILE A 1 182 ? -10.637 15.781 13.650 1.00 67.38 182 ILE A N 1
ATOM 1448 C CA . ILE A 1 182 ? -10.969 15.138 14.932 1.00 67.38 182 ILE A CA 1
ATOM 1449 C C . ILE A 1 182 ? -11.977 15.978 15.737 1.00 67.38 182 ILE A C 1
ATOM 1451 O O . ILE A 1 182 ? -12.633 15.472 16.641 1.00 67.38 182 ILE A O 1
ATOM 1455 N N . ASN A 1 183 ? -12.139 17.265 15.424 1.00 62.25 183 ASN A N 1
ATOM 1456 C CA . ASN A 1 183 ? -13.138 18.094 16.098 1.00 62.25 183 ASN A CA 1
ATOM 1457 C C . ASN A 1 183 ? -14.551 17.809 15.574 1.00 62.25 183 ASN A C 1
ATOM 1459 O O . ASN A 1 183 ? -15.511 17.906 16.341 1.00 62.25 183 ASN A O 1
ATOM 1463 N N . ASP A 1 184 ? -14.677 17.387 14.314 1.00 59.81 184 ASP A N 1
ATOM 1464 C CA . ASP A 1 184 ? -15.974 17.104 13.687 1.00 59.81 184 ASP A CA 1
ATOM 1465 C C . ASP A 1 184 ? -16.721 15.960 14.383 1.00 59.81 184 ASP A C 1
ATOM 1467 O O . ASP A 1 184 ? -17.949 15.928 14.377 1.00 59.81 184 ASP A O 1
ATOM 1471 N N . TYR A 1 185 ? -16.000 15.074 15.077 1.00 59.94 185 TYR A N 1
ATOM 1472 C CA . TYR A 1 185 ? -16.584 14.047 15.943 1.00 59.94 185 TYR A CA 1
ATOM 1473 C C . TYR A 1 185 ? -17.296 14.584 17.185 1.00 59.94 185 TYR A C 1
ATOM 1475 O O . TYR A 1 185 ? -18.163 13.904 17.726 1.00 59.94 185 TYR A O 1
ATOM 1483 N N . SER A 1 186 ? -16.840 15.724 17.714 1.00 54.66 186 SER A N 1
ATOM 1484 C CA . SER A 1 186 ? -17.415 16.345 18.915 1.00 54.66 186 SER A CA 1
ATOM 1485 C C . SER A 1 186 ? -18.606 17.238 18.584 1.00 54.66 186 SER A C 1
ATOM 1487 O O . SER A 1 186 ? -19.466 17.441 19.435 1.00 54.66 186 SER A O 1
ATOM 1489 N N . MET A 1 187 ? -18.656 17.731 17.343 1.00 50.31 187 MET A N 1
ATOM 1490 C CA . MET A 1 187 ? -19.715 18.602 16.833 1.00 50.31 187 MET A CA 1
ATOM 1491 C C . MET A 1 187 ? -20.855 17.807 16.184 1.00 50.31 187 MET A C 1
ATOM 1493 O O . MET A 1 187 ? -21.995 18.262 16.203 1.00 50.31 187 MET A O 1
ATOM 1497 N N . ASN A 1 188 ? -20.582 16.605 15.663 1.00 52.41 188 ASN A N 1
ATOM 1498 C CA . ASN A 1 188 ? -21.624 15.685 15.219 1.00 52.41 188 ASN A CA 1
ATOM 1499 C C . ASN A 1 188 ? -22.097 14.796 16.372 1.00 52.41 188 ASN A C 1
ATOM 1501 O O . ASN A 1 188 ? -21.316 14.105 17.020 1.00 52.41 188 ASN A O 1
ATOM 1505 N N . SER A 1 189 ? -23.414 14.734 16.563 1.00 58.47 189 SER A N 1
ATOM 1506 C CA . SER A 1 189 ? -24.090 13.755 17.425 1.00 58.47 189 SER A CA 1
ATOM 1507 C C . SER A 1 189 ? -23.944 12.302 16.935 1.00 58.47 189 SER A C 1
ATOM 1509 O O . SER A 1 189 ? -24.448 11.384 17.586 1.00 58.47 189 SER A O 1
ATOM 1511 N N . ASP A 1 190 ? -23.254 12.080 15.810 1.00 74.81 190 ASP A N 1
ATOM 1512 C CA . ASP A 1 190 ? -23.068 10.776 15.188 1.00 74.81 190 ASP A CA 1
ATOM 1513 C C . ASP A 1 190 ? -22.068 9.901 15.961 1.00 74.81 190 ASP A C 1
ATOM 1515 O O . ASP A 1 190 ? -20.866 10.168 16.046 1.00 74.81 190 ASP A O 1
ATOM 1519 N N . ARG A 1 191 ? -22.586 8.799 16.509 1.00 81.94 191 ARG A N 1
ATOM 1520 C CA . ARG A 1 191 ? -21.816 7.813 17.278 1.00 81.94 191 ARG A CA 1
ATOM 1521 C C . ARG A 1 191 ? -21.288 6.666 16.420 1.00 81.94 191 ARG A C 1
ATOM 1523 O O . ARG A 1 191 ? -20.615 5.790 16.958 1.00 81.94 191 ARG A O 1
ATOM 1530 N N . SER A 1 192 ? -21.567 6.658 15.114 1.00 87.12 192 SER A N 1
ATOM 1531 C CA . SER A 1 192 ? -21.271 5.520 14.234 1.00 87.12 192 SER A CA 1
ATOM 1532 C C . SER A 1 192 ? -19.795 5.113 14.282 1.00 87.12 192 SER A C 1
ATOM 1534 O O . SER A 1 192 ? -19.493 3.943 14.507 1.00 87.12 192 SER A O 1
ATOM 1536 N N . VAL A 1 193 ? -18.865 6.072 14.160 1.00 88.19 193 VAL A N 1
ATOM 1537 C CA . VAL A 1 193 ? -17.416 5.786 14.168 1.00 88.19 193 VAL A CA 1
ATOM 1538 C C . VAL A 1 193 ? -16.949 5.231 15.510 1.00 88.19 193 VAL A C 1
ATOM 1540 O O . VAL A 1 193 ? -16.243 4.223 15.531 1.00 88.19 193 VAL A O 1
ATOM 1543 N N . ALA A 1 194 ? -17.350 5.849 16.626 1.00 87.31 194 ALA A N 1
ATOM 1544 C CA . ALA A 1 194 ? -17.010 5.354 17.958 1.00 87.31 194 ALA A CA 1
ATOM 1545 C C . ALA A 1 194 ? -17.488 3.913 18.143 1.00 87.31 194 ALA A C 1
ATOM 1547 O O . ALA A 1 194 ? -16.685 3.046 18.483 1.00 87.31 194 ALA A O 1
ATOM 1548 N N . ILE A 1 195 ? -18.766 3.655 17.849 1.00 89.12 195 ILE A N 1
ATOM 1549 C CA . ILE A 1 195 ? -19.379 2.340 18.044 1.00 89.12 195 ILE A CA 1
ATOM 1550 C C . ILE A 1 195 ? -18.696 1.296 17.155 1.00 89.12 195 ILE A C 1
ATOM 1552 O O . ILE A 1 195 ? -18.341 0.226 17.642 1.00 89.12 195 ILE A O 1
ATOM 1556 N N . ALA A 1 196 ? -18.439 1.612 15.882 1.00 89.62 196 ALA A N 1
ATOM 1557 C CA . ALA A 1 196 ? -17.743 0.708 14.964 1.00 89.62 196 ALA A CA 1
ATOM 1558 C C . ALA A 1 196 ? -16.296 0.413 15.391 1.00 89.62 196 ALA A C 1
ATOM 1560 O O . ALA A 1 196 ? -15.766 -0.650 15.084 1.00 89.62 196 ALA A O 1
ATOM 1561 N N . SER A 1 197 ? -15.675 1.325 16.142 1.00 89.00 197 SER A N 1
ATOM 1562 C CA . SER A 1 197 ? -14.322 1.165 16.687 1.00 89.00 197 SER A CA 1
ATOM 1563 C C . SER A 1 197 ? -14.284 0.474 18.055 1.00 89.00 197 SER A C 1
ATOM 1565 O O . SER A 1 197 ? -13.215 0.387 18.656 1.00 89.00 197 SER A O 1
ATOM 1567 N N . GLY A 1 198 ? -15.429 0.031 18.585 1.00 89.38 198 GLY A N 1
ATOM 1568 C CA . GLY A 1 198 ? -15.523 -0.591 19.907 1.00 89.38 198 GLY A CA 1
ATOM 1569 C C . GLY A 1 198 ? -15.572 0.394 21.082 1.00 89.38 198 GLY A C 1
ATOM 1570 O O . GLY A 1 198 ? -15.308 0.008 22.219 1.00 89.38 198 GLY A O 1
ATOM 1571 N N . LEU A 1 199 ? -15.900 1.664 20.838 1.00 87.62 199 LEU A N 1
ATOM 1572 C CA . LEU A 1 199 ? -16.050 2.698 21.864 1.00 87.62 199 LEU A CA 1
ATOM 1573 C C . LEU A 1 199 ? -17.516 3.115 22.024 1.00 87.62 199 LEU A C 1
ATOM 1575 O O . LEU A 1 199 ? -18.319 3.045 21.101 1.00 87.62 199 LEU A O 1
ATOM 1579 N N . THR A 1 200 ? -17.882 3.592 23.212 1.00 85.81 200 THR A N 1
ATOM 1580 C CA . THR A 1 200 ? -19.238 4.112 23.470 1.00 85.81 200 THR A CA 1
ATOM 1581 C C . THR A 1 200 ? -19.428 5.540 22.962 1.00 85.81 200 THR A C 1
ATOM 1583 O O . THR A 1 200 ? -20.536 5.934 22.601 1.00 85.81 200 THR A O 1
ATOM 1586 N N . LEU A 1 201 ? -18.346 6.321 22.947 1.00 80.81 201 LEU A N 1
ATOM 1587 C CA . LEU A 1 201 ? -18.293 7.721 22.543 1.00 80.81 201 LEU A CA 1
ATOM 1588 C C . LEU A 1 201 ? -16.957 8.004 21.854 1.00 80.81 201 LEU A C 1
ATOM 1590 O O . LEU A 1 201 ? -15.962 7.319 22.103 1.00 80.81 201 LEU A O 1
ATOM 1594 N N . ASN A 1 202 ? -16.931 9.040 21.016 1.00 78.69 202 ASN A N 1
ATOM 1595 C CA . ASN A 1 202 ? -15.698 9.484 20.378 1.00 78.69 202 ASN A CA 1
ATOM 1596 C C . ASN A 1 202 ? -14.690 9.949 21.450 1.00 78.69 202 ASN A C 1
ATOM 1598 O O . ASN A 1 202 ? -15.077 10.634 22.406 1.00 78.69 202 ASN A O 1
ATOM 1602 N N . PRO A 1 203 ? -13.400 9.592 21.327 1.00 78.06 203 PRO A N 1
ATOM 1603 C CA . PRO A 1 203 ? -12.384 10.069 22.254 1.00 78.06 203 PRO A CA 1
ATOM 1604 C C . PRO A 1 203 ? -12.222 11.591 22.140 1.00 78.06 203 PRO A C 1
ATOM 1606 O O . PRO A 1 203 ? -12.352 12.173 21.063 1.00 78.06 203 PRO A O 1
ATOM 1609 N N . LYS A 1 204 ? -11.888 12.246 23.258 1.00 77.00 204 LYS A N 1
ATOM 1610 C CA . LYS A 1 204 ? -11.501 13.665 23.246 1.00 77.00 204 LYS A CA 1
ATOM 1611 C C . LYS A 1 204 ? -10.225 13.854 22.421 1.00 77.00 204 LYS A C 1
ATOM 1613 O O . LYS A 1 204 ? -9.372 12.966 22.390 1.00 77.00 204 LYS A O 1
ATOM 1618 N N . LYS A 1 205 ? -10.052 15.052 21.850 1.00 76.75 205 LYS A N 1
ATOM 1619 C CA . LYS A 1 205 ? -8.881 15.429 21.039 1.00 76.75 205 LYS A CA 1
ATOM 1620 C C . LYS A 1 205 ? -7.546 15.041 21.687 1.00 76.75 205 LYS A C 1
ATOM 1622 O O . LYS A 1 205 ? -6.696 14.484 21.009 1.00 76.75 205 LYS A O 1
ATOM 1627 N N . SER A 1 206 ? -7.372 15.282 22.988 1.00 77.06 206 SER A N 1
ATOM 1628 C CA . SER A 1 206 ? -6.138 14.935 23.710 1.00 77.06 206 SER A CA 1
ATOM 1629 C C . SER A 1 206 ? -5.834 13.434 23.698 1.00 77.06 206 SER A C 1
ATOM 1631 O O . SER A 1 206 ? -4.712 13.043 23.405 1.00 77.06 206 SER A O 1
ATOM 1633 N N . ARG A 1 207 ? -6.844 12.591 23.946 1.00 76.00 207 ARG A N 1
ATOM 1634 C CA . ARG A 1 207 ? -6.710 11.126 23.949 1.00 76.00 207 ARG A CA 1
ATOM 1635 C C . ARG A 1 207 ? -6.449 10.558 22.552 1.00 76.00 207 ARG A C 1
ATOM 1637 O O . ARG A 1 207 ? -5.828 9.515 22.409 1.00 76.00 207 ARG A O 1
ATOM 1644 N N . PHE A 1 208 ? -6.919 11.236 21.507 1.00 76.50 208 PHE A N 1
ATOM 1645 C CA . PHE A 1 208 ? -6.722 10.780 20.133 1.00 76.50 208 PHE A CA 1
ATOM 1646 C C . PHE A 1 208 ? -5.250 10.793 19.706 1.00 76.50 208 PHE A C 1
ATOM 1648 O O . PHE A 1 208 ? -4.804 9.878 19.025 1.00 76.50 208 PHE A O 1
ATOM 1655 N N . TYR A 1 209 ? -4.508 11.820 20.122 1.00 76.94 209 TYR A N 1
ATOM 1656 C CA . TYR A 1 209 ? -3.079 11.956 19.829 1.00 76.94 209 TYR A CA 1
ATOM 1657 C C . TYR A 1 209 ? -2.184 11.239 20.843 1.00 76.94 209 TYR A C 1
ATOM 1659 O O . TYR A 1 209 ? -0.962 11.248 20.704 1.00 76.94 209 TYR A O 1
ATOM 1667 N N . GLU A 1 210 ? -2.769 10.617 21.866 1.00 77.19 210 GLU A N 1
ATOM 1668 C CA . GLU A 1 210 ? -2.014 9.905 22.885 1.00 77.19 210 GLU A CA 1
ATOM 1669 C C . GLU A 1 210 ? -1.147 8.820 22.238 1.00 77.19 210 GLU A C 1
ATOM 1671 O O . GLU A 1 210 ? -1.610 8.012 21.434 1.00 77.19 210 GLU A O 1
ATOM 1676 N N . SER A 1 211 ? 0.142 8.829 22.574 1.00 76.75 211 SER A N 1
ATOM 1677 C CA . SER A 1 211 ? 1.153 7.924 22.024 1.00 76.75 211 SER A CA 1
ATOM 1678 C C . SER A 1 211 ? 1.400 8.017 20.511 1.00 76.75 211 SER A C 1
ATOM 1680 O O . SER A 1 211 ? 2.267 7.299 20.013 1.00 76.75 211 SER A O 1
ATOM 1682 N N . PHE A 1 212 ? 0.746 8.902 19.750 1.00 80.00 212 PHE A N 1
ATOM 1683 C CA . PHE A 1 212 ? 1.081 9.106 18.327 1.00 80.00 212 PHE A CA 1
ATOM 1684 C C . PHE A 1 212 ? 2.512 9.631 18.179 1.00 80.00 212 PHE A C 1
ATOM 1686 O O . PHE A 1 212 ? 3.247 9.174 17.306 1.00 80.00 212 PHE A O 1
ATOM 1693 N N . ASP A 1 213 ? 2.952 10.450 19.133 1.00 80.94 213 ASP A N 1
ATOM 1694 C CA . ASP A 1 213 ? 4.325 10.951 19.236 1.00 80.94 213 ASP A CA 1
ATOM 1695 C C . ASP A 1 213 ? 5.362 9.857 19.522 1.00 80.94 213 ASP A C 1
ATOM 1697 O O . ASP A 1 213 ? 6.560 10.121 19.448 1.00 80.94 213 ASP A O 1
ATOM 1701 N N . ASN A 1 214 ? 4.945 8.626 19.841 1.00 85.19 214 ASN A N 1
ATOM 1702 C CA . ASN A 1 214 ? 5.844 7.480 20.014 1.00 85.19 214 ASN A CA 1
ATOM 1703 C C . ASN A 1 214 ? 6.063 6.701 18.711 1.00 85.19 214 ASN A C 1
ATOM 1705 O O . ASN A 1 214 ? 7.017 5.925 18.620 1.00 85.19 214 ASN A O 1
ATOM 1709 N N . LEU A 1 215 ? 5.218 6.900 17.693 1.00 85.88 215 LEU A N 1
ATOM 1710 C CA . LEU A 1 215 ? 5.411 6.269 16.393 1.00 85.88 215 LEU A CA 1
ATOM 1711 C C . LEU A 1 215 ? 6.664 6.835 15.721 1.00 85.88 215 LEU A C 1
ATOM 1713 O O . LEU A 1 215 ? 7.009 8.012 15.834 1.00 85.88 215 LEU A O 1
ATOM 1717 N N . ARG A 1 216 ? 7.391 5.952 15.050 1.00 85.62 216 ARG A N 1
ATOM 1718 C CA . ARG A 1 216 ? 8.644 6.248 14.356 1.00 85.62 216 ARG A CA 1
ATOM 1719 C C . ARG A 1 216 ? 8.521 5.711 12.935 1.00 85.62 216 ARG A C 1
ATOM 1721 O O . ARG A 1 216 ? 7.593 4.957 12.635 1.00 85.62 216 ARG A O 1
ATOM 1728 N N . PHE A 1 217 ? 9.408 6.139 12.044 1.00 81.12 217 PHE A N 1
ATOM 1729 C CA . PHE A 1 217 ? 9.299 5.794 10.626 1.00 81.12 217 PHE A CA 1
ATOM 1730 C C . PHE A 1 217 ? 9.391 4.290 10.359 1.00 81.12 217 PHE A C 1
ATOM 1732 O O . PHE A 1 217 ? 8.690 3.806 9.478 1.00 81.12 217 PHE A O 1
ATOM 1739 N N . ASP A 1 218 ? 10.185 3.563 11.140 1.00 85.19 218 ASP A N 1
ATOM 1740 C CA . ASP A 1 218 ? 10.294 2.104 11.107 1.00 85.19 218 ASP A CA 1
ATOM 1741 C C . ASP A 1 218 ? 8.995 1.422 11.559 1.00 85.19 218 ASP A C 1
ATOM 1743 O O . ASP A 1 218 ? 8.503 0.541 10.858 1.00 85.19 218 ASP A O 1
ATOM 1747 N N . HIS A 1 219 ? 8.370 1.883 12.651 1.00 89.88 219 HIS A N 1
ATOM 1748 C CA . HIS A 1 219 ? 7.050 1.390 13.061 1.00 89.88 219 HIS A CA 1
ATOM 1749 C C . HIS A 1 219 ? 6.021 1.579 11.936 1.00 89.88 219 HIS A C 1
ATOM 1751 O O . HIS A 1 219 ? 5.293 0.653 11.588 1.00 89.88 219 HIS A O 1
ATOM 1757 N N . LEU A 1 220 ? 5.979 2.770 11.328 1.00 87.88 220 LEU A N 1
ATOM 1758 C CA . LEU A 1 220 ? 5.050 3.068 10.237 1.00 87.88 220 LEU A CA 1
ATOM 1759 C C . LEU A 1 220 ? 5.354 2.250 8.971 1.00 87.88 220 LEU A C 1
ATOM 1761 O O . LEU A 1 220 ? 4.424 1.839 8.289 1.00 87.88 220 LEU A O 1
ATOM 1765 N N . GLU A 1 221 ? 6.629 2.033 8.640 1.00 88.62 221 GLU A N 1
ATOM 1766 C CA . GLU A 1 221 ? 7.062 1.177 7.524 1.00 88.62 221 GLU A CA 1
ATOM 1767 C C . GLU A 1 221 ? 6.582 -0.260 7.719 1.00 88.62 221 GLU A C 1
ATOM 1769 O O . GLU A 1 221 ? 5.894 -0.792 6.850 1.00 88.62 221 GLU A O 1
ATOM 1774 N N . ASN A 1 222 ? 6.828 -0.839 8.894 1.00 92.50 222 ASN A N 1
ATOM 1775 C CA . ASN A 1 222 ? 6.396 -2.196 9.212 1.00 92.50 222 ASN A CA 1
ATOM 1776 C C . ASN A 1 222 ? 4.869 -2.342 9.195 1.00 92.50 222 ASN A C 1
ATOM 1778 O O . ASN A 1 222 ? 4.358 -3.297 8.619 1.00 92.50 222 ASN A O 1
ATOM 1782 N N . LEU A 1 223 ? 4.131 -1.381 9.762 1.00 92.69 223 LEU A N 1
ATOM 1783 C CA . LEU A 1 223 ? 2.664 -1.401 9.754 1.00 92.69 223 LEU A CA 1
ATOM 1784 C C . LEU A 1 223 ? 2.085 -1.333 8.332 1.00 92.69 223 LEU A C 1
ATOM 1786 O O . LEU A 1 223 ? 1.136 -2.053 8.027 1.00 92.69 223 LEU A O 1
ATOM 1790 N N . ARG A 1 224 ? 2.651 -0.497 7.448 1.00 92.12 224 ARG A N 1
ATOM 1791 C CA . ARG A 1 224 ? 2.220 -0.425 6.040 1.00 92.12 224 ARG A CA 1
ATOM 1792 C C . ARG A 1 224 ? 2.543 -1.707 5.281 1.00 92.12 224 ARG A C 1
ATOM 1794 O O . ARG A 1 224 ? 1.691 -2.211 4.552 1.00 92.12 224 ARG A O 1
ATOM 1801 N N . ASN A 1 225 ? 3.748 -2.244 5.465 1.00 94.06 225 ASN A N 1
ATOM 1802 C CA . ASN A 1 225 ? 4.159 -3.486 4.818 1.00 94.06 225 ASN A CA 1
ATOM 1803 C C . ASN A 1 225 ? 3.291 -4.662 5.272 1.00 94.06 225 ASN A C 1
ATOM 1805 O O . ASN A 1 225 ? 2.839 -5.424 4.427 1.00 94.06 225 ASN A O 1
ATOM 1809 N N . ASP A 1 226 ? 2.973 -4.765 6.565 1.00 95.69 226 ASP A N 1
ATOM 1810 C CA . ASP A 1 226 ? 2.106 -5.827 7.083 1.00 95.69 226 ASP A CA 1
ATOM 1811 C C . ASP A 1 226 ? 0.692 -5.761 6.494 1.00 95.69 226 ASP A C 1
ATOM 1813 O O . ASP A 1 226 ? 0.164 -6.775 6.037 1.00 95.69 226 ASP A O 1
ATOM 1817 N N . ALA A 1 227 ? 0.118 -4.554 6.405 1.00 94.50 227 ALA A N 1
ATOM 1818 C CA . ALA A 1 227 ? -1.168 -4.338 5.746 1.00 94.50 227 ALA A CA 1
ATOM 1819 C C . ALA A 1 227 ? -1.133 -4.752 4.265 1.00 94.50 227 ALA A C 1
ATOM 1821 O O . ALA A 1 227 ? -2.100 -5.317 3.757 1.00 94.50 227 ALA A O 1
ATOM 1822 N N . SER A 1 228 ? -0.008 -4.520 3.585 1.00 95.12 228 SER A N 1
ATOM 1823 C CA . SER A 1 228 ? 0.185 -4.898 2.182 1.00 95.12 228 SER A CA 1
ATOM 1824 C C . SER A 1 228 ? 0.336 -6.412 2.011 1.00 95.12 228 SER A C 1
ATOM 1826 O O . SER A 1 228 ? -0.312 -6.999 1.147 1.00 95.12 228 SER A O 1
ATOM 1828 N N . CYS A 1 229 ? 1.123 -7.072 2.871 1.00 95.31 229 CYS A N 1
ATOM 1829 C CA . CYS A 1 229 ? 1.198 -8.534 2.919 1.00 95.31 229 CYS A CA 1
ATOM 1830 C C . CYS A 1 229 ? -0.195 -9.119 3.145 1.00 95.31 229 CYS A C 1
ATOM 1832 O O . CYS A 1 229 ? -0.616 -10.033 2.437 1.00 95.31 229 CYS A O 1
ATOM 1834 N N . ARG A 1 230 ? -0.962 -8.534 4.074 1.00 95.81 230 ARG A N 1
ATOM 1835 C CA . ARG A 1 230 ? -2.321 -8.989 4.341 1.00 95.81 230 ARG A CA 1
ATOM 1836 C C . ARG A 1 230 ? -3.251 -8.784 3.147 1.00 95.81 230 ARG A C 1
ATOM 1838 O O . ARG A 1 230 ? -4.067 -9.655 2.855 1.00 95.81 230 ARG A O 1
ATOM 1845 N N . ALA A 1 231 ? -3.123 -7.666 2.438 1.00 94.75 231 ALA A N 1
ATOM 1846 C CA . ALA A 1 231 ? -3.871 -7.418 1.212 1.00 94.75 231 ALA A CA 1
ATOM 1847 C C . ALA A 1 231 ? -3.559 -8.469 0.131 1.00 94.75 231 ALA A C 1
ATOM 1849 O O . ALA A 1 231 ? -4.478 -8.929 -0.546 1.00 94.75 231 ALA A O 1
ATOM 1850 N N . GLN A 1 232 ? -2.300 -8.904 0.011 1.00 93.69 232 GLN A N 1
ATOM 1851 C CA . GLN A 1 232 ? -1.909 -9.962 -0.925 1.00 93.69 232 GLN A CA 1
ATOM 1852 C C . GLN A 1 232 ? -2.526 -11.311 -0.537 1.00 93.69 232 GLN A C 1
ATOM 1854 O O . GLN A 1 232 ? -3.082 -12.011 -1.378 1.00 93.69 232 GLN A O 1
ATOM 1859 N N . GLU A 1 233 ? -2.486 -11.662 0.750 1.00 94.75 233 GLU A N 1
ATOM 1860 C CA . GLU A 1 233 ? -3.094 -12.890 1.289 1.00 94.75 233 GLU A CA 1
ATOM 1861 C C . GLU A 1 233 ? -4.615 -12.943 1.078 1.00 94.75 233 GLU A C 1
ATOM 1863 O O . GLU A 1 233 ? -5.186 -14.022 0.933 1.00 94.75 233 GLU A O 1
ATOM 1868 N N . LEU A 1 234 ? -5.274 -11.782 1.067 1.00 94.69 234 LEU A N 1
ATOM 1869 C CA . LEU A 1 234 ? -6.706 -11.639 0.801 1.00 94.69 234 LEU A CA 1
ATOM 1870 C C . LEU A 1 234 ? -7.037 -11.540 -0.699 1.00 94.69 234 LEU A C 1
ATOM 1872 O O . LEU A 1 234 ? -8.212 -11.461 -1.050 1.00 94.69 234 LEU A O 1
ATOM 1876 N N . GLY A 1 235 ? -6.033 -11.519 -1.582 1.00 93.50 235 GLY A N 1
ATOM 1877 C CA . GLY A 1 235 ? -6.224 -11.360 -3.026 1.00 93.50 235 GLY A CA 1
ATOM 1878 C C . GLY A 1 235 ? -6.687 -9.962 -3.454 1.00 93.50 235 GLY A C 1
ATOM 1879 O O . GLY A 1 235 ? -7.204 -9.804 -4.562 1.00 93.50 235 GLY A O 1
ATOM 1880 N N . ILE A 1 236 ? -6.520 -8.956 -2.585 1.00 94.56 236 ILE A N 1
ATOM 1881 C CA . ILE A 1 236 ? -6.787 -7.538 -2.884 1.00 94.56 236 ILE A CA 1
ATOM 1882 C C . ILE A 1 236 ? -5.698 -6.989 -3.812 1.00 94.56 236 ILE A C 1
ATOM 1884 O O . ILE A 1 236 ? -5.987 -6.182 -4.689 1.00 94.56 236 ILE A O 1
ATOM 1888 N N . ILE A 1 237 ? -4.461 -7.462 -3.640 1.00 94.50 237 ILE A N 1
ATOM 1889 C CA . ILE A 1 237 ? -3.343 -7.196 -4.549 1.00 94.50 237 ILE A CA 1
ATOM 1890 C C . ILE A 1 237 ? -2.789 -8.516 -5.093 1.00 94.50 237 ILE A C 1
ATOM 1892 O O . ILE A 1 237 ? -2.795 -9.542 -4.413 1.00 94.50 237 ILE A O 1
ATOM 1896 N N . GLU A 1 238 ? -2.311 -8.473 -6.325 1.00 91.19 238 GLU A N 1
ATOM 1897 C CA . GLU A 1 238 ? -1.680 -9.554 -7.077 1.00 91.19 238 GLU A CA 1
ATOM 1898 C C . GLU A 1 238 ? -0.180 -9.277 -7.254 1.00 91.19 238 GLU A C 1
ATOM 1900 O O . GLU A 1 238 ? 0.649 -10.124 -6.927 1.00 91.19 238 GLU A O 1
ATOM 1905 N N . GLY A 1 239 ? 0.168 -8.062 -7.691 1.00 91.00 239 GLY A N 1
ATOM 1906 C CA . GLY A 1 239 ? 1.545 -7.586 -7.833 1.00 91.00 239 GLY A CA 1
ATOM 1907 C C . GLY A 1 239 ? 2.222 -7.900 -9.171 1.00 91.00 239 GLY A C 1
ATOM 1908 O O . GLY A 1 239 ? 3.432 -7.739 -9.286 1.00 91.00 239 GLY A O 1
ATOM 1909 N N . LYS A 1 240 ? 1.464 -8.336 -10.182 1.00 92.12 240 LYS A N 1
ATOM 1910 C CA . LYS A 1 240 ? 2.003 -8.710 -11.499 1.00 92.12 240 LYS A CA 1
ATOM 1911 C C . LYS A 1 240 ? 2.352 -7.509 -12.381 1.00 92.12 240 LYS A C 1
ATOM 1913 O O . LYS A 1 240 ? 3.367 -7.533 -13.072 1.00 92.12 240 LYS A O 1
ATOM 1918 N N . GLU A 1 241 ? 1.514 -6.476 -12.361 1.00 94.69 241 GLU A N 1
ATOM 1919 C CA . GLU A 1 241 ? 1.721 -5.235 -13.114 1.00 94.69 241 GLU A CA 1
ATOM 1920 C C . GLU A 1 241 ? 1.745 -4.061 -12.139 1.00 94.69 241 GLU A C 1
ATOM 1922 O O . GLU A 1 241 ? 0.730 -3.709 -11.531 1.00 94.69 241 GLU A O 1
ATOM 1927 N N . ILE A 1 242 ? 2.919 -3.464 -11.963 1.00 95.19 242 ILE A N 1
ATOM 1928 C CA . ILE A 1 242 ? 3.161 -2.463 -10.930 1.00 95.19 242 ILE A CA 1
ATOM 1929 C C . ILE A 1 242 ? 3.262 -1.085 -11.561 1.00 95.19 242 ILE A C 1
ATOM 1931 O O . ILE A 1 242 ? 4.082 -0.868 -12.443 1.00 95.19 242 ILE A O 1
ATOM 1935 N N . ALA A 1 243 ? 2.491 -0.123 -11.068 1.00 92.94 243 ALA A N 1
ATOM 1936 C CA . ALA A 1 243 ? 2.715 1.284 -11.363 1.00 92.94 243 ALA A CA 1
ATOM 1937 C C . ALA A 1 243 ? 3.408 1.965 -10.180 1.00 92.94 243 ALA A C 1
ATOM 1939 O O . ALA A 1 243 ? 3.002 1.815 -9.025 1.00 92.94 243 ALA A O 1
ATOM 1940 N N . ILE A 1 244 ? 4.472 2.706 -10.475 1.00 90.81 244 ILE A N 1
ATOM 1941 C CA . ILE A 1 244 ? 5.228 3.498 -9.514 1.00 90.81 244 ILE A CA 1
ATOM 1942 C C . ILE A 1 244 ? 5.084 4.959 -9.901 1.00 90.81 244 ILE A C 1
ATOM 1944 O O . ILE A 1 244 ? 5.510 5.383 -10.980 1.00 90.81 244 ILE A O 1
ATOM 1948 N N . ASP A 1 245 ? 4.504 5.722 -8.987 1.00 86.75 245 ASP A N 1
ATOM 1949 C CA . ASP A 1 245 ? 4.266 7.139 -9.186 1.00 86.75 245 ASP A CA 1
ATOM 1950 C C . ASP A 1 245 ? 4.800 7.961 -8.017 1.00 86.75 245 ASP A C 1
ATOM 1952 O O . ASP A 1 245 ? 5.016 7.489 -6.892 1.00 86.75 245 ASP A O 1
ATOM 1956 N N . TYR A 1 246 ? 5.017 9.225 -8.326 1.00 78.50 246 TYR A N 1
ATOM 1957 C CA . TYR A 1 246 ? 5.495 10.241 -7.432 1.00 78.50 246 TYR A CA 1
ATOM 1958 C C . TYR A 1 246 ? 4.458 11.358 -7.353 1.00 78.50 246 TYR A C 1
ATOM 1960 O O . TYR A 1 246 ? 4.090 11.959 -8.361 1.00 78.50 246 TYR A O 1
ATOM 1968 N N . HIS A 1 247 ? 4.021 11.695 -6.140 1.00 76.44 247 HIS A N 1
ATOM 1969 C CA . HIS A 1 247 ? 3.119 12.823 -5.939 1.00 76.44 247 HIS A CA 1
ATOM 1970 C C . HIS A 1 247 ? 3.803 13.956 -5.167 1.00 76.44 247 HIS A C 1
ATOM 1972 O O . HIS A 1 247 ? 4.580 13.732 -4.239 1.00 76.44 247 HIS A O 1
ATOM 1978 N N . CYS A 1 248 ? 3.492 15.195 -5.547 1.00 75.88 248 CYS A N 1
ATOM 1979 C CA . CYS A 1 248 ? 3.873 16.397 -4.813 1.00 75.88 248 CYS A CA 1
ATOM 1980 C C . CYS A 1 248 ? 2.623 16.939 -4.126 1.00 75.88 248 CYS A C 1
ATOM 1982 O O . CYS A 1 248 ? 1.706 17.399 -4.806 1.00 75.88 248 CYS A O 1
ATOM 1984 N N . ASP A 1 249 ? 2.600 16.875 -2.798 1.00 75.75 249 ASP A N 1
ATOM 1985 C CA . ASP A 1 249 ? 1.479 17.328 -1.981 1.00 75.75 249 ASP A CA 1
ATOM 1986 C C . ASP A 1 249 ? 1.886 18.598 -1.212 1.00 75.75 249 ASP A C 1
ATOM 1988 O O . ASP A 1 249 ? 2.667 18.512 -0.251 1.00 75.75 249 ASP A O 1
ATOM 1992 N N . PRO A 1 250 ? 1.467 19.797 -1.668 1.00 75.75 250 PRO A N 1
ATOM 1993 C CA . PRO A 1 250 ? 1.814 21.054 -1.023 1.00 75.75 250 PRO A CA 1
ATOM 1994 C C . PRO A 1 250 ? 1.370 21.069 0.438 1.00 75.75 250 PRO A C 1
ATOM 1996 O O . PRO A 1 250 ? 0.220 20.814 0.771 1.00 75.75 250 PRO A O 1
ATOM 1999 N N . SER A 1 251 ? 2.293 21.425 1.320 1.00 72.31 251 SER A N 1
ATOM 2000 C CA . SER A 1 251 ? 2.023 21.575 2.741 1.00 72.31 251 SER A CA 1
ATOM 2001 C C . SER A 1 251 ? 1.710 23.034 3.057 1.00 72.31 251 SER A C 1
ATOM 2003 O O . SER A 1 251 ? 2.552 23.913 2.872 1.00 72.31 251 SER A O 1
ATOM 2005 N N . ASP A 1 252 ? 0.570 23.259 3.695 1.00 69.50 252 ASP A N 1
ATOM 2006 C CA . ASP A 1 252 ? 0.163 24.528 4.306 1.00 69.50 252 ASP A CA 1
ATOM 2007 C C . ASP A 1 252 ? 0.798 24.774 5.692 1.00 69.50 252 ASP A C 1
ATOM 2009 O O . ASP A 1 252 ? 0.519 25.774 6.359 1.00 69.50 252 ASP A O 1
ATOM 2013 N N . SER A 1 253 ? 1.660 23.860 6.155 1.00 66.56 253 SER A N 1
ATOM 2014 C CA . SER A 1 253 ? 2.294 23.948 7.468 1.00 66.56 253 SER A CA 1
ATOM 2015 C C . SER A 1 253 ? 3.010 25.283 7.663 1.00 66.56 253 SER A C 1
ATOM 2017 O O . SER A 1 253 ? 3.957 25.612 6.951 1.00 66.56 253 SER A O 1
ATOM 2019 N N . ARG A 1 254 ? 2.637 25.993 8.733 1.00 68.69 254 ARG A N 1
ATOM 2020 C CA . ARG A 1 254 ? 3.297 27.233 9.179 1.00 68.69 254 ARG A CA 1
ATOM 2021 C C . ARG A 1 254 ? 4.735 27.011 9.673 1.00 68.69 254 ARG A C 1
ATOM 2023 O O . ARG A 1 254 ? 5.497 27.965 9.771 1.00 68.69 254 ARG A O 1
ATOM 2030 N N . PHE A 1 255 ? 5.112 25.756 9.940 1.00 68.12 255 PHE A N 1
ATOM 2031 C CA . PHE A 1 255 ? 6.429 25.351 10.454 1.00 68.12 255 PHE A CA 1
ATOM 2032 C C . PHE A 1 255 ? 7.069 24.270 9.571 1.00 68.12 255 PHE A C 1
ATOM 2034 O O . PHE A 1 255 ? 7.198 23.110 9.969 1.00 68.12 255 PHE A O 1
ATOM 2041 N N . PRO A 1 256 ? 7.411 24.586 8.315 1.00 60.12 256 PRO A N 1
ATOM 2042 C CA . PRO A 1 256 ? 7.870 23.572 7.374 1.00 60.12 256 PRO A CA 1
ATOM 2043 C C . PRO A 1 256 ? 9.299 23.091 7.663 1.00 60.12 256 PRO A C 1
ATOM 2045 O O . PRO A 1 256 ? 9.631 21.943 7.374 1.00 60.12 256 PRO A O 1
ATOM 2048 N N . ARG A 1 257 ? 10.143 23.942 8.263 1.00 60.12 257 ARG A N 1
ATOM 2049 C CA . ARG A 1 257 ? 11.526 23.592 8.634 1.00 60.12 257 ARG A CA 1
ATOM 2050 C C . ARG A 1 257 ? 11.567 22.609 9.803 1.00 60.12 257 ARG A C 1
ATOM 2052 O O . ARG A 1 257 ? 12.300 21.629 9.727 1.00 60.12 257 ARG A O 1
ATOM 2059 N N . ASP A 1 258 ? 10.718 22.822 10.803 1.00 54.59 258 ASP A N 1
ATOM 2060 C CA . ASP A 1 258 ? 10.629 21.974 11.998 1.00 54.59 258 ASP A CA 1
ATOM 2061 C C . ASP A 1 258 ? 10.118 20.572 11.646 1.00 54.59 258 ASP A C 1
ATOM 2063 O O . ASP A 1 258 ? 10.566 19.570 12.195 1.00 54.59 258 ASP A O 1
ATOM 2067 N N . LYS A 1 259 ? 9.248 20.486 10.632 1.00 54.91 259 LYS A N 1
ATOM 2068 C CA . LYS A 1 259 ? 8.751 19.222 10.069 1.00 54.91 259 LYS A CA 1
ATOM 2069 C C . LYS A 1 259 ? 9.675 18.606 9.015 1.00 54.91 259 LYS A C 1
ATOM 2071 O O . LYS A 1 259 ? 9.295 17.636 8.366 1.00 54.91 259 LYS A O 1
ATOM 2076 N N . SER A 1 260 ? 10.873 19.166 8.817 1.00 56.97 260 SER A N 1
ATOM 2077 C CA . SER A 1 260 ? 11.847 18.714 7.814 1.00 56.97 260 SER A CA 1
ATOM 2078 C C . SER A 1 260 ? 11.277 18.605 6.391 1.00 56.97 260 SER A C 1
ATOM 2080 O O . SER A 1 260 ? 11.728 17.780 5.593 1.00 56.97 260 SER A O 1
ATOM 2082 N N . LEU A 1 261 ? 10.301 19.454 6.051 1.00 65.50 261 LEU A N 1
ATOM 2083 C CA . LEU A 1 261 ? 9.694 19.469 4.727 1.00 65.50 261 LEU A CA 1
ATOM 2084 C C . LEU A 1 261 ? 10.648 20.075 3.709 1.00 65.50 261 LEU A C 1
ATOM 2086 O O . LEU A 1 261 ? 11.297 21.101 3.934 1.00 65.50 261 LEU A O 1
ATOM 2090 N N . SER A 1 262 ? 10.699 19.440 2.548 1.00 65.50 262 SER A N 1
ATOM 2091 C CA . SER A 1 262 ? 11.461 19.937 1.414 1.00 65.50 262 SER A CA 1
ATOM 2092 C C . SER A 1 262 ? 10.661 20.892 0.563 1.00 65.50 262 SER A C 1
ATOM 2094 O O . SER A 1 262 ? 9.444 20.766 0.442 1.00 65.50 262 SER A O 1
ATOM 2096 N N . LYS A 1 263 ? 11.377 21.800 -0.091 1.00 71.44 263 LYS A N 1
ATOM 2097 C CA . LYS A 1 263 ? 10.807 22.641 -1.133 1.00 71.44 263 LYS A CA 1
ATOM 2098 C C . LYS A 1 263 ? 10.676 21.857 -2.439 1.00 71.44 263 LYS A C 1
ATOM 2100 O O . LYS A 1 263 ? 11.571 21.083 -2.776 1.00 71.44 263 LYS A O 1
ATOM 2105 N N . SER A 1 264 ? 9.588 22.049 -3.168 1.00 67.62 264 SER A N 1
ATOM 2106 C CA . SER A 1 264 ? 9.321 21.464 -4.482 1.00 67.62 264 SER A CA 1
ATOM 2107 C C . SER A 1 264 ? 8.555 22.468 -5.337 1.00 67.62 264 SER A C 1
ATOM 2109 O O . SER A 1 264 ? 7.774 23.229 -4.770 1.00 67.62 264 SER A O 1
ATOM 2111 N N . PRO A 1 265 ? 8.741 22.489 -6.666 1.00 68.00 265 PRO A N 1
ATOM 2112 C CA . PRO A 1 265 ? 7.790 23.169 -7.531 1.00 68.00 265 PRO A CA 1
ATOM 2113 C C . PRO A 1 265 ? 6.407 22.516 -7.394 1.00 68.00 265 PRO A C 1
ATOM 2115 O O . PRO A 1 265 ? 6.297 21.285 -7.351 1.00 68.00 265 PRO A O 1
ATOM 2118 N N . ASP A 1 266 ? 5.369 23.337 -7.301 1.00 70.69 266 ASP A N 1
ATOM 2119 C CA . ASP A 1 266 ? 3.979 22.916 -7.448 1.00 70.69 266 ASP A CA 1
ATOM 2120 C C . ASP A 1 266 ? 3.596 22.791 -8.941 1.00 70.69 266 ASP A C 1
ATOM 2122 O O . ASP A 1 266 ? 4.434 22.942 -9.835 1.00 70.69 266 ASP A O 1
ATOM 2126 N N . LYS A 1 267 ? 2.315 22.529 -9.240 1.00 68.81 267 LYS A N 1
ATOM 2127 C CA . LYS A 1 267 ? 1.822 22.420 -10.629 1.00 68.81 267 LYS A CA 1
ATOM 2128 C C . LYS A 1 267 ? 1.980 23.716 -11.443 1.00 68.81 267 LYS A C 1
ATOM 2130 O O . LYS A 1 267 ? 1.980 23.646 -12.669 1.00 68.81 267 LYS A O 1
ATOM 2135 N N . LYS A 1 268 ? 2.091 24.876 -10.787 1.00 73.38 268 LYS A N 1
ATOM 2136 C CA . LYS A 1 268 ? 2.320 26.185 -11.418 1.00 73.38 268 LYS A CA 1
ATOM 2137 C C . LYS A 1 268 ? 3.812 26.508 -11.564 1.00 73.38 268 LYS A C 1
ATOM 2139 O O . LYS A 1 268 ? 4.159 27.441 -12.280 1.00 73.38 268 LYS A O 1
ATOM 2144 N N . GLY A 1 269 ? 4.684 25.703 -10.955 1.00 71.56 269 GLY A N 1
ATOM 2145 C CA . GLY A 1 269 ? 6.131 25.905 -10.921 1.00 71.56 269 GLY A CA 1
ATOM 2146 C C . GLY A 1 269 ? 6.606 26.717 -9.715 1.00 71.56 269 GLY A C 1
ATOM 2147 O O . GLY A 1 269 ? 7.810 26.948 -9.588 1.00 71.56 269 GLY A O 1
ATOM 2148 N N . ASP A 1 270 ? 5.700 27.109 -8.818 1.00 74.88 270 ASP A N 1
ATOM 2149 C CA . ASP A 1 270 ? 6.023 27.869 -7.618 1.00 74.88 270 ASP A CA 1
ATOM 2150 C C . ASP A 1 270 ? 6.697 26.966 -6.591 1.00 74.88 270 ASP A C 1
ATOM 2152 O O . ASP A 1 270 ? 6.275 25.840 -6.328 1.00 74.88 270 ASP A O 1
ATOM 2156 N N . ILE A 1 271 ? 7.774 27.459 -5.984 1.00 76.50 271 ILE A N 1
ATOM 2157 C CA . ILE A 1 271 ? 8.520 26.690 -4.994 1.00 76.50 271 ILE A CA 1
ATOM 2158 C C . ILE A 1 271 ? 7.768 26.706 -3.660 1.00 76.50 271 ILE A C 1
ATOM 2160 O O . ILE A 1 271 ? 7.865 27.659 -2.885 1.00 76.50 271 ILE A O 1
ATOM 2164 N N . VAL A 1 272 ? 7.083 25.606 -3.35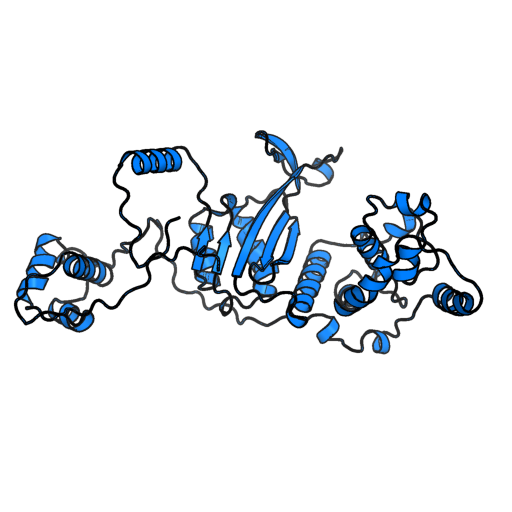9 1.00 75.75 272 VAL A N 1
ATOM 2165 C CA . VAL A 1 272 ? 6.306 25.401 -2.132 1.00 75.75 272 VAL A CA 1
ATOM 2166 C C . VAL A 1 272 ? 6.970 24.369 -1.229 1.00 75.75 272 VAL A C 1
ATOM 2168 O O . VAL A 1 272 ? 7.742 23.523 -1.679 1.00 75.75 272 VAL A O 1
ATOM 2171 N N . TYR A 1 273 ? 6.687 24.416 0.070 1.00 77.25 273 TYR A N 1
ATOM 2172 C CA . TYR A 1 273 ? 6.994 23.280 0.933 1.00 77.25 273 TYR A CA 1
ATOM 2173 C C . TYR A 1 273 ? 5.997 22.168 0.643 1.00 77.25 273 TYR A C 1
ATOM 2175 O O . TYR A 1 273 ? 4.800 22.425 0.615 1.00 77.25 273 TYR A O 1
ATOM 2183 N N . ALA A 1 274 ? 6.481 20.952 0.415 1.00 73.88 274 ALA A N 1
ATOM 2184 C CA . ALA A 1 274 ? 5.629 19.839 0.024 1.00 73.88 274 ALA A CA 1
ATOM 2185 C C . ALA A 1 274 ? 6.066 18.528 0.674 1.00 73.88 274 ALA A C 1
ATOM 2187 O O . ALA A 1 274 ? 7.258 18.274 0.899 1.00 73.88 274 ALA A O 1
ATOM 2188 N N . HIS A 1 275 ? 5.068 17.691 0.932 1.00 75.06 275 HIS A N 1
ATOM 2189 C CA . HIS A 1 275 ? 5.230 16.268 1.142 1.00 75.06 275 HIS A CA 1
ATOM 2190 C C . HIS A 1 275 ? 5.444 15.574 -0.206 1.00 75.06 275 HIS A C 1
ATOM 2192 O O . HIS A 1 275 ? 4.932 16.002 -1.240 1.00 75.06 275 HIS A O 1
ATOM 2198 N N . ARG A 1 276 ? 6.240 14.504 -0.190 1.00 74.31 276 ARG A N 1
ATOM 2199 C CA . ARG A 1 276 ? 6.640 13.773 -1.396 1.00 74.31 276 ARG A CA 1
ATOM 2200 C C . ARG A 1 276 ? 6.373 12.276 -1.225 1.00 74.31 276 ARG A C 1
ATOM 2202 O O . ARG A 1 276 ? 7.321 11.514 -1.001 1.00 74.31 276 ARG A O 1
ATOM 2209 N N . PRO A 1 277 ? 5.099 11.848 -1.187 1.00 81.25 277 PRO A N 1
ATOM 2210 C CA . PRO A 1 277 ? 4.791 10.434 -1.137 1.00 81.25 277 PRO A CA 1
ATOM 2211 C C . PRO A 1 277 ? 5.148 9.757 -2.462 1.00 81.25 277 PRO A C 1
ATOM 2213 O O . PRO A 1 277 ? 4.820 10.245 -3.543 1.00 81.25 277 PRO A O 1
ATOM 2216 N N . GLN A 1 278 ? 5.815 8.615 -2.351 1.00 85.50 278 GLN A N 1
ATOM 2217 C CA . GLN A 1 278 ? 5.929 7.655 -3.439 1.00 85.50 278 GLN A CA 1
ATOM 2218 C C . GLN A 1 278 ? 4.831 6.610 -3.274 1.00 85.50 278 GLN A C 1
ATOM 2220 O O . GLN A 1 278 ? 4.526 6.200 -2.147 1.00 85.50 278 GLN A O 1
ATOM 2225 N N . VAL A 1 279 ? 4.242 6.200 -4.391 1.00 89.88 279 VAL A N 1
ATOM 2226 C CA . VAL A 1 279 ? 3.103 5.284 -4.437 1.00 89.88 279 VAL A CA 1
ATOM 2227 C C . VAL A 1 279 ? 3.471 4.081 -5.294 1.00 89.88 279 VAL A C 1
ATOM 2229 O O . VAL A 1 279 ? 4.055 4.228 -6.364 1.00 89.88 279 VAL A O 1
ATOM 2232 N N . ILE A 1 280 ? 3.117 2.894 -4.808 1.00 93.06 280 ILE A N 1
ATOM 2233 C CA . ILE A 1 280 ? 3.149 1.636 -5.554 1.00 93.06 280 ILE A CA 1
ATOM 2234 C C . ILE A 1 280 ? 1.708 1.180 -5.700 1.00 93.06 280 ILE A C 1
ATOM 2236 O O . ILE A 1 280 ? 0.978 1.063 -4.710 1.00 93.06 280 ILE A O 1
ATOM 2240 N N . TRP A 1 281 ? 1.320 0.899 -6.930 1.00 94.69 281 TRP A N 1
ATOM 2241 C CA . TRP A 1 281 ? -0.038 0.565 -7.310 1.00 94.69 281 TRP A CA 1
ATOM 2242 C C . TRP A 1 281 ? -0.056 -0.746 -8.093 1.00 94.69 281 TRP A C 1
ATOM 2244 O O . TRP A 1 281 ? 0.778 -0.966 -8.968 1.00 94.69 281 TRP A O 1
ATOM 2254 N N . ASP A 1 282 ? -1.013 -1.613 -7.781 1.00 94.81 282 ASP A N 1
ATOM 2255 C CA . ASP A 1 282 ? -1.330 -2.803 -8.560 1.00 94.81 282 ASP A CA 1
ATOM 2256 C C . ASP A 1 282 ? -2.276 -2.428 -9.700 1.00 94.81 282 ASP A C 1
ATOM 2258 O O . ASP A 1 282 ? -3.445 -2.098 -9.472 1.00 94.81 282 ASP A O 1
ATOM 2262 N N . SER A 1 283 ? -1.766 -2.454 -10.928 1.00 93.00 283 SER A N 1
ATOM 2263 C CA . SER A 1 283 ? -2.522 -2.041 -12.113 1.00 93.00 283 SER A CA 1
ATOM 2264 C C . SER A 1 283 ? -3.593 -3.061 -12.507 1.00 93.00 283 SER A C 1
ATOM 2266 O O . SER A 1 283 ? -4.603 -2.679 -13.092 1.0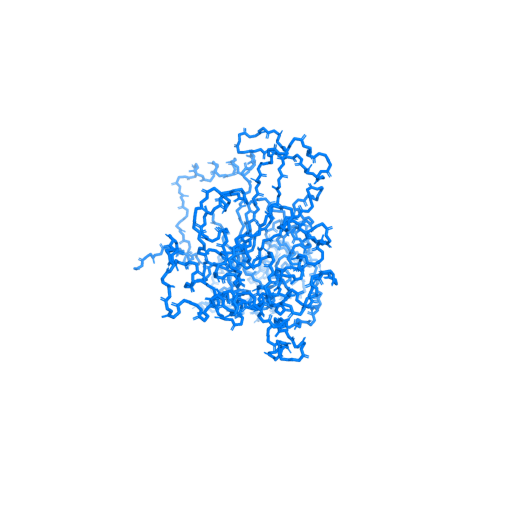0 93.00 283 SER A O 1
ATOM 2268 N N . VAL A 1 284 ? -3.427 -4.334 -12.132 1.00 91.38 284 VAL A N 1
ATOM 2269 C CA . VAL A 1 284 ? -4.382 -5.410 -12.436 1.00 91.38 284 VAL A CA 1
ATOM 2270 C C . VAL A 1 284 ? -5.603 -5.308 -11.528 1.00 91.38 284 VAL A C 1
ATOM 2272 O O . VAL A 1 284 ? -6.744 -5.338 -11.987 1.00 91.38 284 VAL A O 1
ATOM 2275 N N . LYS A 1 285 ? -5.371 -5.180 -10.217 1.00 92.00 285 LYS A N 1
ATOM 2276 C CA . LYS A 1 285 ? -6.436 -5.105 -9.201 1.00 92.00 285 LYS A CA 1
ATOM 2277 C C . LYS A 1 285 ? -6.913 -3.685 -8.919 1.00 92.00 285 LYS A C 1
ATOM 2279 O O . LYS A 1 285 ? -7.829 -3.496 -8.120 1.00 92.00 285 LYS A O 1
ATOM 2284 N N . ASN A 1 286 ? -6.288 -2.696 -9.549 1.00 93.12 286 ASN A N 1
ATOM 2285 C CA . ASN A 1 286 ? -6.533 -1.277 -9.335 1.00 93.12 286 ASN A CA 1
ATOM 2286 C C . ASN A 1 286 ? -6.496 -0.882 -7.847 1.00 93.12 286 ASN A C 1
ATOM 2288 O O . ASN A 1 286 ? -7.392 -0.207 -7.338 1.00 93.12 286 ASN A O 1
ATOM 2292 N N . SER A 1 287 ? -5.484 -1.377 -7.137 1.00 93.06 287 SER A N 1
ATOM 2293 C CA . SER A 1 287 ? -5.372 -1.255 -5.685 1.00 93.06 287 SER A CA 1
ATOM 2294 C C . SER A 1 287 ? -3.995 -0.739 -5.296 1.00 93.06 287 SER A C 1
ATOM 2296 O O . SER A 1 287 ? -2.980 -1.127 -5.867 1.00 93.06 287 SER A O 1
ATOM 2298 N N . ILE A 1 288 ? -3.943 0.135 -4.296 1.00 93.06 288 ILE A N 1
ATOM 2299 C CA . ILE A 1 288 ? -2.677 0.636 -3.764 1.00 93.06 288 ILE A CA 1
ATOM 2300 C C . ILE A 1 288 ? -1.980 -0.500 -3.015 1.00 93.06 288 ILE A C 1
ATOM 2302 O O . ILE A 1 288 ? -2.548 -1.069 -2.083 1.00 93.06 288 ILE A O 1
ATOM 2306 N N . ILE A 1 289 ? -0.737 -0.792 -3.394 1.00 93.94 289 ILE A N 1
ATOM 2307 C CA . ILE A 1 289 ? 0.117 -1.733 -2.668 1.00 93.94 289 ILE A CA 1
ATOM 2308 C C . ILE A 1 289 ? 0.732 -1.013 -1.475 1.00 93.94 289 ILE A C 1
ATOM 2310 O O . ILE A 1 289 ? 0.600 -1.479 -0.356 1.00 93.94 289 ILE A O 1
ATOM 2314 N N . ASN A 1 290 ? 1.391 0.132 -1.684 1.00 92.31 290 ASN A N 1
ATOM 2315 C CA . ASN A 1 290 ? 2.030 0.864 -0.589 1.00 92.31 290 ASN A CA 1
ATOM 2316 C C . ASN A 1 290 ? 2.200 2.352 -0.917 1.00 92.31 290 ASN A C 1
ATOM 2318 O O . ASN A 1 290 ? 2.362 2.731 -2.076 1.00 92.31 290 ASN A O 1
ATOM 2322 N N . ILE A 1 291 ? 2.205 3.196 0.117 1.00 89.38 291 ILE A N 1
ATOM 2323 C CA . ILE A 1 291 ? 2.482 4.633 0.018 1.00 89.38 291 ILE A CA 1
ATOM 2324 C C . ILE A 1 291 ? 3.438 5.012 1.136 1.00 89.38 291 ILE A C 1
ATOM 2326 O O . ILE A 1 291 ? 3.124 4.826 2.312 1.00 89.38 291 ILE A O 1
ATOM 2330 N N . ALA A 1 292 ? 4.579 5.607 0.797 1.00 83.44 292 ALA A N 1
ATOM 2331 C CA . ALA A 1 292 ? 5.501 6.125 1.798 1.00 83.44 292 ALA A CA 1
ATOM 2332 C C . ALA A 1 292 ? 5.862 7.578 1.517 1.00 83.44 292 ALA A C 1
ATOM 2334 O O . ALA A 1 292 ? 6.283 7.937 0.420 1.00 83.44 292 ALA A O 1
ATOM 2335 N N . TYR A 1 293 ? 5.771 8.406 2.554 1.00 73.62 293 TYR A N 1
ATOM 2336 C CA . TYR A 1 293 ? 6.316 9.756 2.552 1.00 73.62 293 TYR A CA 1
ATOM 2337 C C . TYR A 1 293 ? 7.834 9.666 2.683 1.00 73.62 293 TYR A C 1
ATOM 2339 O O . TYR A 1 293 ? 8.367 9.491 3.779 1.00 73.62 293 TYR A O 1
ATOM 2347 N N . CYS A 1 294 ? 8.537 9.720 1.554 1.00 58.47 294 CYS A N 1
ATOM 2348 C CA . CYS A 1 294 ? 9.989 9.661 1.558 1.00 58.47 294 CYS A CA 1
ATOM 2349 C C . CYS A 1 294 ? 10.580 10.993 2.030 1.00 58.47 294 CYS A C 1
ATOM 2351 O O . CYS A 1 294 ? 10.025 12.065 1.785 1.00 58.47 294 CYS A O 1
ATOM 2353 N N . GLU A 1 295 ? 11.709 10.912 2.739 1.00 56.28 295 GLU A N 1
ATOM 2354 C CA . GLU A 1 295 ? 12.419 12.058 3.307 1.00 56.28 295 GLU A CA 1
ATOM 2355 C C . GLU A 1 295 ? 12.574 13.173 2.267 1.00 56.28 295 GLU A C 1
ATOM 2357 O O . GLU A 1 295 ? 13.227 12.980 1.239 1.00 56.28 295 GLU A O 1
ATOM 2362 N N . GLY A 1 296 ? 12.030 14.362 2.548 1.00 46.25 296 GLY A N 1
ATOM 2363 C CA . GLY A 1 296 ? 12.020 15.469 1.587 1.00 46.25 296 GLY A CA 1
ATOM 2364 C C . GLY A 1 296 ? 13.412 15.870 1.065 1.00 46.25 296 GLY A C 1
ATOM 2365 O O . GLY A 1 296 ? 13.543 16.491 0.013 1.00 46.25 296 GLY A O 1
ATOM 2366 N N . ARG A 1 297 ? 14.487 15.510 1.772 1.00 44.16 297 ARG A N 1
ATOM 2367 C CA . ARG A 1 297 ? 15.867 15.815 1.364 1.00 44.16 297 ARG A CA 1
ATOM 2368 C C . ARG A 1 297 ? 16.422 14.887 0.275 1.00 44.16 297 ARG A C 1
ATOM 2370 O O . ARG A 1 297 ? 17.422 15.242 -0.346 1.00 44.16 297 ARG A O 1
ATOM 2377 N N . SER A 1 298 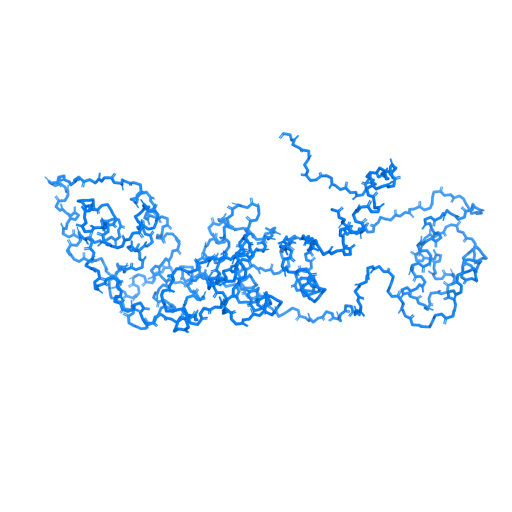? 15.819 13.722 0.030 1.00 47.00 298 SER A N 1
ATOM 2378 C CA . SER A 1 298 ? 16.336 12.754 -0.945 1.00 47.00 298 SER A CA 1
ATOM 2379 C C . SER A 1 298 ? 15.881 13.089 -2.368 1.00 47.00 298 SER A C 1
ATOM 2381 O O . SER A 1 298 ? 14.695 13.245 -2.640 1.00 47.00 298 SER A O 1
ATOM 2383 N N . ARG A 1 299 ? 16.832 13.186 -3.309 1.00 51.47 299 ARG A N 1
ATOM 2384 C CA . ARG A 1 299 ? 16.521 13.310 -4.744 1.00 51.47 299 ARG A CA 1
ATOM 2385 C C . ARG A 1 299 ? 15.815 12.027 -5.223 1.00 51.47 299 ARG A C 1
ATOM 2387 O O . ARG A 1 299 ? 16.234 10.933 -4.847 1.00 51.47 299 ARG A O 1
ATOM 2394 N N . ALA A 1 300 ? 14.810 12.164 -6.093 1.00 54.19 300 ALA A N 1
ATOM 2395 C CA . ALA A 1 300 ? 13.979 11.064 -6.617 1.00 54.19 300 ALA A CA 1
ATOM 2396 C C . ALA A 1 300 ? 14.745 9.777 -7.043 1.00 54.19 300 ALA A C 1
ATOM 2398 O O . ALA A 1 300 ? 14.287 8.686 -6.706 1.00 54.19 300 ALA A O 1
ATOM 2399 N N . PRO A 1 301 ? 15.947 9.852 -7.662 1.00 57.56 301 PRO A N 1
ATOM 2400 C CA . PRO A 1 301 ? 16.748 8.685 -8.054 1.00 57.56 301 PRO A CA 1
ATOM 2401 C C . PRO A 1 301 ? 17.108 7.691 -6.938 1.00 57.56 301 PRO A C 1
ATOM 2403 O O . PRO A 1 301 ? 16.947 6.487 -7.112 1.00 57.56 301 PRO A O 1
ATOM 2406 N N . THR A 1 302 ? 17.630 8.172 -5.805 1.00 64.31 302 THR A N 1
ATOM 2407 C CA . THR A 1 302 ? 18.013 7.317 -4.663 1.00 64.31 302 THR A CA 1
ATOM 2408 C C . THR A 1 302 ? 16.815 6.970 -3.793 1.00 64.31 302 THR A C 1
ATOM 2410 O O . THR A 1 302 ? 16.832 5.960 -3.087 1.00 64.31 302 THR A O 1
ATOM 2413 N N . ALA A 1 303 ? 15.778 7.806 -3.846 1.00 72.31 303 ALA A N 1
ATOM 2414 C CA . ALA A 1 303 ? 14.525 7.571 -3.157 1.00 72.31 303 ALA A CA 1
ATOM 2415 C C . ALA A 1 303 ? 13.785 6.359 -3.744 1.00 72.31 303 ALA A C 1
ATOM 2417 O O . ALA A 1 303 ? 13.247 5.581 -2.962 1.00 72.31 303 ALA A O 1
ATOM 2418 N N . LEU A 1 304 ? 13.827 6.151 -5.069 1.00 80.69 304 LEU A N 1
ATOM 2419 C CA . LEU A 1 304 ? 13.205 4.991 -5.719 1.00 80.69 304 LEU A CA 1
ATOM 2420 C C . LEU A 1 304 ? 13.780 3.667 -5.202 1.00 80.69 304 LEU A C 1
ATOM 2422 O O . LEU A 1 304 ? 13.026 2.800 -4.786 1.00 80.69 304 LEU A O 1
ATOM 2426 N N . TYR A 1 305 ? 15.109 3.515 -5.168 1.00 84.75 305 TYR A N 1
ATOM 2427 C CA . TYR A 1 305 ? 15.734 2.233 -4.797 1.00 84.75 305 TYR A CA 1
ATOM 2428 C C . TYR A 1 305 ? 15.396 1.845 -3.367 1.00 84.75 305 TYR A C 1
ATOM 2430 O O . TYR A 1 305 ? 14.951 0.735 -3.097 1.00 84.75 305 TYR A O 1
ATOM 2438 N N . LYS A 1 306 ? 15.560 2.797 -2.441 1.00 82.06 306 LYS A N 1
ATOM 2439 C CA . LYS A 1 306 ? 15.203 2.580 -1.038 1.00 82.06 306 LYS A CA 1
ATOM 2440 C C . LYS A 1 306 ? 13.720 2.265 -0.894 1.00 82.06 306 LYS A C 1
ATOM 2442 O O . LYS A 1 306 ? 13.369 1.417 -0.084 1.00 82.06 306 LYS A O 1
ATOM 2447 N N . PHE A 1 307 ? 12.867 2.947 -1.653 1.00 85.38 307 PHE A N 1
ATOM 2448 C CA . PHE A 1 307 ? 11.431 2.737 -1.600 1.00 85.38 307 PHE A CA 1
ATOM 2449 C C . PHE A 1 307 ? 11.044 1.345 -2.112 1.00 85.38 307 PHE A C 1
ATOM 2451 O O . PHE A 1 307 ? 10.354 0.629 -1.390 1.00 85.38 307 PHE A O 1
ATOM 2458 N N . CYS A 1 308 ? 11.560 0.907 -3.263 1.00 89.12 308 CYS A N 1
ATOM 2459 C CA . CYS A 1 308 ? 11.299 -0.433 -3.784 1.00 89.12 308 CYS A CA 1
ATOM 2460 C C . CYS A 1 308 ? 11.847 -1.533 -2.862 1.00 89.12 308 CYS A C 1
ATOM 2462 O O . CYS A 1 308 ? 11.103 -2.445 -2.519 1.00 89.12 308 CYS A O 1
ATOM 2464 N N . GLU A 1 309 ? 13.095 -1.437 -2.384 1.00 88.31 309 GLU A N 1
ATOM 2465 C CA . GLU A 1 309 ? 13.679 -2.467 -1.501 1.00 88.31 309 GLU A CA 1
ATOM 2466 C C . GLU A 1 309 ? 12.976 -2.578 -0.143 1.00 88.31 309 GLU A C 1
ATOM 2468 O O . GLU A 1 309 ? 12.919 -3.667 0.426 1.00 88.31 309 GLU A O 1
ATOM 2473 N N . LYS A 1 310 ? 12.469 -1.465 0.403 1.00 87.06 310 LYS A N 1
ATOM 2474 C CA . LYS A 1 310 ? 11.807 -1.440 1.719 1.00 87.06 310 LYS A CA 1
ATOM 2475 C C . LYS A 1 310 ? 10.308 -1.696 1.657 1.00 87.06 310 LYS A C 1
ATOM 2477 O O . LYS A 1 310 ? 9.730 -2.026 2.684 1.00 87.06 310 LYS A O 1
ATOM 2482 N N . ASN A 1 311 ? 9.679 -1.500 0.499 1.00 89.69 311 ASN A N 1
ATOM 2483 C CA . ASN A 1 311 ? 8.228 -1.593 0.352 1.00 89.69 311 ASN A CA 1
ATOM 2484 C C . ASN A 1 311 ? 7.893 -2.655 -0.703 1.00 89.69 311 ASN A C 1
ATOM 2486 O O . ASN A 1 311 ? 7.505 -3.750 -0.323 1.00 89.69 311 ASN A O 1
ATOM 2490 N N . LEU A 1 312 ? 8.123 -2.400 -1.999 1.00 91.31 312 LEU A N 1
ATOM 2491 C CA . LEU A 1 312 ? 7.734 -3.323 -3.082 1.00 91.31 312 LEU A CA 1
ATOM 2492 C C . LEU A 1 312 ? 8.297 -4.742 -2.903 1.00 91.31 312 LEU A C 1
ATOM 2494 O O . LEU A 1 312 ? 7.534 -5.694 -2.771 1.00 91.31 312 LEU A O 1
ATOM 2498 N N . PHE A 1 313 ? 9.622 -4.878 -2.846 1.00 90.19 313 PHE A N 1
ATOM 2499 C CA . PHE A 1 313 ? 10.308 -6.175 -2.839 1.00 90.19 313 PHE A CA 1
ATOM 2500 C C . PHE A 1 313 ? 10.325 -6.862 -1.465 1.00 90.19 313 PHE A C 1
ATOM 2502 O O . PHE A 1 313 ? 10.918 -7.926 -1.322 1.00 90.19 313 PHE A O 1
ATOM 2509 N N . GLN A 1 314 ? 9.689 -6.266 -0.447 1.00 89.25 314 GLN A N 1
ATOM 2510 C CA . GLN A 1 314 ? 9.366 -6.953 0.813 1.00 89.25 314 GLN A CA 1
ATOM 2511 C C . GLN A 1 314 ? 8.019 -7.682 0.750 1.00 89.25 314 GLN A C 1
ATOM 2513 O O . GLN A 1 314 ? 7.743 -8.519 1.610 1.00 89.25 314 GLN A O 1
ATOM 2518 N N . ILE A 1 315 ? 7.175 -7.320 -0.221 1.00 91.50 315 ILE A N 1
ATOM 2519 C CA . ILE A 1 315 ? 5.779 -7.756 -0.332 1.00 91.50 315 ILE A CA 1
ATOM 2520 C C . ILE A 1 315 ? 5.605 -8.640 -1.571 1.00 91.50 315 ILE A C 1
ATOM 2522 O O . ILE A 1 315 ? 5.011 -9.713 -1.495 1.00 91.50 315 ILE A O 1
ATOM 2526 N N . ILE A 1 316 ? 6.127 -8.189 -2.713 1.00 91.12 316 ILE A N 1
ATOM 2527 C CA . ILE A 1 316 ? 6.008 -8.864 -4.003 1.00 91.12 316 ILE A CA 1
ATOM 2528 C C . ILE A 1 316 ? 7.345 -9.493 -4.367 1.00 91.12 316 ILE A C 1
ATOM 2530 O O . ILE A 1 316 ? 8.383 -8.828 -4.319 1.00 91.12 316 ILE A O 1
ATOM 2534 N N . ASP A 1 317 ? 7.288 -10.769 -4.739 1.00 89.00 317 ASP A N 1
ATOM 2535 C CA . ASP A 1 317 ? 8.426 -11.476 -5.302 1.00 89.00 317 ASP A CA 1
ATOM 2536 C C . ASP A 1 317 ? 8.816 -10.803 -6.628 1.00 89.00 317 ASP A C 1
ATOM 2538 O O . ASP A 1 317 ? 7.973 -10.731 -7.529 1.00 89.00 317 ASP A O 1
ATOM 2542 N N . PRO A 1 318 ? 10.047 -10.283 -6.755 1.00 88.50 318 PRO A N 1
ATOM 2543 C CA . PRO A 1 318 ? 10.504 -9.649 -7.981 1.00 88.50 318 PRO A CA 1
ATOM 2544 C C . PRO A 1 318 ? 10.302 -10.511 -9.230 1.00 88.50 318 PRO A C 1
ATOM 2546 O O . PRO A 1 318 ? 9.962 -9.949 -10.263 1.00 88.50 318 PRO A O 1
ATOM 2549 N N . ASP A 1 319 ? 10.434 -11.837 -9.124 1.00 86.38 319 ASP A N 1
ATOM 2550 C CA . ASP A 1 319 ? 10.334 -12.763 -10.262 1.00 86.38 319 ASP A CA 1
ATOM 2551 C C . ASP A 1 319 ? 8.890 -12.927 -10.779 1.00 86.38 319 ASP A C 1
ATOM 2553 O O . ASP A 1 319 ? 8.655 -13.428 -11.879 1.00 86.38 319 ASP A O 1
ATOM 2557 N N . VAL A 1 320 ? 7.898 -12.514 -9.985 1.00 87.44 320 VAL A N 1
ATOM 2558 C CA . VAL A 1 320 ? 6.473 -12.553 -10.358 1.00 87.44 320 VAL A CA 1
ATOM 2559 C C . VAL A 1 320 ? 6.050 -11.279 -11.099 1.00 87.44 320 VAL A C 1
ATOM 2561 O O . VAL A 1 320 ? 5.010 -11.264 -11.765 1.00 87.44 320 VAL A O 1
ATOM 2564 N N . ILE A 1 321 ? 6.843 -10.209 -11.009 1.00 90.81 321 ILE A N 1
ATOM 2565 C CA . ILE A 1 321 ? 6.524 -8.925 -11.630 1.00 90.81 321 ILE A CA 1
ATOM 2566 C C . ILE A 1 321 ? 6.768 -9.033 -13.134 1.00 90.81 321 ILE A C 1
ATOM 2568 O O . ILE A 1 321 ? 7.897 -9.169 -13.592 1.00 90.81 321 ILE A O 1
ATOM 2572 N N . ALA A 1 322 ? 5.695 -8.946 -13.914 1.00 86.75 322 ALA A N 1
ATOM 2573 C CA . ALA A 1 322 ? 5.771 -9.011 -15.367 1.00 86.75 322 ALA A CA 1
ATOM 2574 C C . ALA A 1 322 ? 6.038 -7.634 -15.983 1.00 86.75 322 ALA A C 1
ATOM 2576 O O . ALA A 1 322 ? 6.798 -7.533 -16.943 1.00 86.75 322 ALA A O 1
ATOM 2577 N N . GLU A 1 323 ? 5.424 -6.581 -15.436 1.00 91.44 323 GLU A N 1
ATOM 2578 C CA . GLU A 1 323 ? 5.533 -5.229 -15.985 1.00 91.44 323 GLU A CA 1
ATOM 2579 C C . GLU A 1 323 ? 5.620 -4.161 -14.888 1.00 91.44 323 GLU A C 1
ATOM 2581 O O . GLU A 1 323 ? 4.924 -4.231 -13.870 1.00 91.44 323 GLU A O 1
ATOM 2586 N N . ILE A 1 324 ? 6.471 -3.155 -15.107 1.00 91.56 324 ILE A N 1
ATOM 2587 C CA . ILE A 1 324 ? 6.585 -1.966 -14.259 1.00 91.56 324 ILE A CA 1
ATOM 2588 C C . ILE A 1 324 ? 6.361 -0.705 -15.094 1.00 91.56 324 ILE A C 1
ATOM 2590 O O . ILE A 1 324 ? 7.144 -0.379 -15.988 1.00 91.56 324 ILE A O 1
ATOM 2594 N N . TYR A 1 325 ? 5.341 0.062 -14.728 1.00 90.75 325 TYR A N 1
ATOM 2595 C CA . TYR A 1 325 ? 5.079 1.404 -15.226 1.00 90.75 325 TYR A CA 1
ATOM 2596 C C . TYR A 1 325 ? 5.691 2.433 -14.277 1.00 90.75 325 TYR A C 1
ATOM 2598 O O . TYR A 1 325 ? 5.422 2.402 -13.079 1.00 90.75 325 TYR A O 1
ATOM 2606 N N . ALA A 1 326 ? 6.490 3.368 -14.786 1.00 87.69 326 ALA A N 1
ATOM 2607 C CA . ALA A 1 326 ? 7.067 4.428 -13.963 1.00 87.69 326 ALA A CA 1
ATOM 2608 C C . ALA A 1 326 ? 6.872 5.819 -14.574 1.00 87.69 326 ALA A C 1
ATOM 2610 O O . ALA A 1 326 ? 7.050 6.031 -15.781 1.00 87.69 326 ALA A O 1
ATOM 2611 N N . ASP A 1 327 ? 6.548 6.788 -13.721 1.00 82.75 327 ASP A N 1
ATOM 2612 C CA . ASP A 1 327 ? 6.394 8.177 -14.144 1.00 82.75 327 ASP A CA 1
ATOM 2613 C C . ASP A 1 327 ? 7.724 8.824 -14.596 1.00 82.75 327 ASP A C 1
ATOM 2615 O O . ASP A 1 327 ? 8.838 8.342 -14.357 1.00 82.75 327 ASP A O 1
ATOM 2619 N N . SER A 1 328 ? 7.602 9.958 -15.284 1.00 73.88 328 SER A N 1
ATOM 2620 C CA . SER A 1 328 ? 8.683 10.710 -15.898 1.00 73.88 328 SER A CA 1
ATOM 2621 C C . SER A 1 328 ? 9.739 11.238 -14.942 1.00 73.88 328 SER A C 1
ATOM 2623 O O . SER A 1 328 ? 10.883 11.474 -15.357 1.00 73.88 328 SER A O 1
ATOM 2625 N N . GLU A 1 329 ? 9.406 11.370 -13.662 1.00 74.12 329 GLU A N 1
ATOM 2626 C CA . GLU A 1 329 ? 10.378 11.701 -12.624 1.00 74.12 329 GLU A CA 1
ATOM 2627 C C . GLU A 1 329 ? 11.443 10.613 -12.426 1.00 74.12 329 GLU A C 1
ATOM 2629 O O . GLU A 1 329 ? 12.565 10.921 -12.014 1.00 74.12 329 GLU A O 1
ATOM 2634 N N . TYR A 1 330 ? 11.145 9.368 -12.805 1.00 74.25 330 TYR A N 1
ATOM 2635 C CA . TYR A 1 330 ? 12.041 8.227 -12.635 1.00 74.25 330 TYR A CA 1
ATOM 2636 C C . TYR A 1 330 ? 12.911 7.921 -13.862 1.00 74.25 330 TYR A C 1
ATOM 2638 O O . TYR A 1 330 ? 13.706 6.995 -13.811 1.00 74.25 330 TYR A O 1
ATOM 2646 N N . THR A 1 331 ? 12.846 8.714 -14.938 1.00 69.94 331 THR A N 1
ATOM 2647 C CA . THR A 1 331 ? 13.458 8.459 -16.272 1.00 69.94 331 THR A CA 1
ATOM 2648 C C . THR A 1 331 ? 14.981 8.333 -16.372 1.00 69.94 331 THR A C 1
ATOM 2650 O O . THR A 1 331 ? 15.522 8.271 -17.478 1.00 69.94 331 THR A O 1
ATOM 2653 N N . GLY A 1 332 ? 15.715 8.326 -15.264 1.00 72.31 332 GLY A N 1
ATOM 2654 C CA . GLY A 1 332 ? 17.163 8.177 -15.322 1.00 72.31 332 GLY A CA 1
ATOM 2655 C C . GLY A 1 332 ? 17.583 6.761 -15.728 1.00 72.31 332 GLY A C 1
ATOM 2656 O O . GLY A 1 332 ? 17.003 5.766 -15.303 1.00 72.31 332 GLY A O 1
ATOM 2657 N N . GLU A 1 333 ? 18.655 6.667 -16.518 1.00 72.44 333 GLU A N 1
ATOM 2658 C CA . GLU A 1 333 ? 19.230 5.395 -16.989 1.00 72.44 333 GLU A CA 1
ATOM 2659 C C . GLU A 1 333 ? 19.517 4.427 -15.830 1.00 72.44 333 GLU A C 1
ATOM 2661 O O . GLU A 1 333 ? 19.237 3.236 -15.916 1.00 72.44 333 GLU A O 1
ATOM 2666 N N . LYS A 1 334 ? 20.008 4.950 -14.700 1.00 76.56 334 LYS A N 1
ATOM 2667 C CA . LYS A 1 334 ? 20.295 4.140 -13.512 1.00 76.56 334 LYS A CA 1
ATOM 2668 C C . LYS A 1 334 ? 19.030 3.504 -12.925 1.00 76.56 334 LYS A C 1
ATOM 2670 O O . LYS A 1 334 ? 19.108 2.377 -12.450 1.00 76.56 334 LYS A O 1
ATOM 2675 N N . GLN A 1 335 ? 17.896 4.210 -12.957 1.00 80.00 335 GLN A N 1
ATOM 2676 C CA . GLN A 1 335 ? 16.616 3.714 -12.444 1.00 80.00 335 GLN A CA 1
ATOM 2677 C C . GLN A 1 335 ? 16.086 2.586 -13.315 1.00 80.00 335 GLN A C 1
ATOM 2679 O O . GLN A 1 335 ? 15.716 1.542 -12.788 1.00 80.00 335 GLN A O 1
ATOM 2684 N N . LEU A 1 336 ? 16.127 2.783 -14.634 1.00 78.81 336 LEU A N 1
ATOM 2685 C CA . LEU A 1 336 ? 15.759 1.759 -15.604 1.00 78.81 336 LEU A CA 1
ATOM 2686 C C . LEU A 1 336 ? 16.604 0.493 -15.410 1.00 78.81 336 LEU A C 1
ATOM 2688 O O . LEU A 1 336 ? 16.059 -0.597 -15.280 1.00 78.81 336 LEU A O 1
ATOM 2692 N N . VAL A 1 337 ? 17.931 0.645 -15.330 1.00 78.94 337 VAL A N 1
ATOM 2693 C CA . VAL A 1 337 ? 18.852 -0.482 -15.118 1.00 78.94 337 VA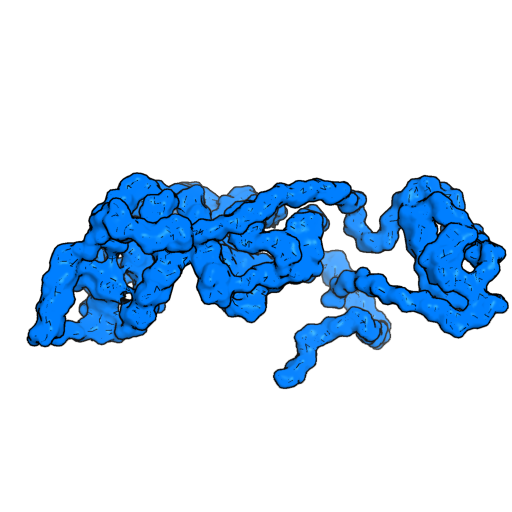L A CA 1
ATOM 2694 C C . VAL A 1 337 ? 18.574 -1.184 -13.788 1.00 78.94 337 VAL A C 1
ATOM 2696 O O . VAL A 1 337 ? 18.546 -2.410 -13.752 1.00 78.94 337 VAL A O 1
ATOM 2699 N N . TYR A 1 338 ? 18.340 -0.434 -12.708 1.00 84.12 338 TYR A N 1
ATOM 2700 C CA . TYR A 1 338 ? 18.006 -1.009 -11.405 1.00 84.12 338 TYR A CA 1
ATOM 2701 C C . TYR A 1 338 ? 16.733 -1.858 -11.464 1.00 84.12 338 TYR A C 1
ATOM 2703 O O . TYR A 1 338 ? 16.774 -3.019 -11.072 1.00 84.12 338 TYR A O 1
ATOM 2711 N N . LEU A 1 339 ? 15.629 -1.307 -11.978 1.00 84.19 339 LEU A N 1
ATOM 2712 C CA . LEU A 1 339 ? 14.354 -2.024 -12.058 1.00 84.19 339 LEU A CA 1
ATOM 2713 C C . LEU A 1 339 ? 14.479 -3.281 -12.934 1.00 84.19 339 LEU A C 1
ATOM 2715 O O . LEU A 1 339 ? 14.008 -4.347 -12.537 1.00 84.19 339 LEU A O 1
ATOM 2719 N N . ALA A 1 340 ? 15.182 -3.172 -14.068 1.00 80.44 340 ALA A N 1
ATOM 2720 C CA . ALA A 1 340 ? 15.335 -4.266 -15.026 1.00 80.44 340 ALA A CA 1
ATOM 2721 C C . ALA A 1 340 ? 16.143 -5.425 -14.436 1.00 80.44 340 ALA A C 1
ATOM 2723 O O . ALA A 1 340 ? 15.768 -6.584 -14.567 1.00 80.44 340 ALA A O 1
ATOM 2724 N N . ILE A 1 341 ? 17.245 -5.111 -13.748 1.00 79.31 341 ILE A N 1
ATOM 2725 C CA . ILE A 1 341 ? 18.085 -6.125 -13.099 1.00 79.31 341 ILE A CA 1
ATOM 2726 C C . ILE A 1 341 ? 17.366 -6.747 -11.904 1.00 79.31 341 ILE A C 1
ATOM 2728 O O . ILE A 1 341 ? 17.554 -7.926 -11.624 1.00 79.31 341 ILE A O 1
ATOM 2732 N N . ARG A 1 342 ? 16.577 -5.954 -11.172 1.00 81.56 342 ARG A N 1
ATOM 2733 C CA . ARG A 1 342 ? 16.014 -6.376 -9.890 1.00 81.56 342 ARG A CA 1
ATOM 2734 C C . ARG A 1 342 ? 14.793 -7.287 -10.013 1.00 81.56 342 ARG A C 1
ATOM 2736 O O . ARG A 1 342 ? 14.563 -8.028 -9.060 1.00 81.56 342 ARG A O 1
ATOM 2743 N N . SER A 1 343 ? 14.040 -7.197 -11.112 1.00 79.62 343 SER A N 1
ATOM 2744 C CA . SER A 1 343 ? 12.745 -7.879 -11.296 1.00 79.62 343 SER A CA 1
ATOM 2745 C C . SER A 1 343 ? 12.582 -8.645 -12.613 1.00 79.62 343 SER A C 1
ATOM 2747 O O . SER A 1 343 ? 11.578 -9.311 -12.788 1.00 79.62 343 SER A O 1
ATOM 2749 N N . GLU A 1 344 ? 13.509 -8.521 -13.570 1.00 75.31 344 GLU A N 1
ATOM 2750 C CA . GLU A 1 344 ? 13.346 -9.046 -14.944 1.00 75.31 344 GLU A CA 1
ATOM 2751 C C . GLU A 1 344 ? 12.062 -8.585 -15.677 1.00 75.31 344 GLU A C 1
ATOM 2753 O O . GLU A 1 344 ? 11.776 -9.061 -16.775 1.00 75.31 344 GLU A O 1
ATOM 2758 N N . ALA A 1 345 ? 11.326 -7.623 -15.112 1.00 82.88 345 ALA A N 1
ATOM 2759 C CA . ALA A 1 345 ? 10.078 -7.113 -15.653 1.00 82.88 345 ALA A CA 1
ATOM 2760 C C . ALA A 1 345 ? 10.293 -6.282 -16.925 1.00 82.88 345 ALA A C 1
ATOM 2762 O O . ALA A 1 345 ? 11.305 -5.584 -17.082 1.00 82.88 345 ALA A O 1
ATOM 2763 N N . ASP A 1 346 ? 9.283 -6.274 -17.794 1.00 83.44 346 ASP A N 1
ATOM 2764 C CA . ASP A 1 346 ? 9.182 -5.292 -18.867 1.00 83.44 346 ASP A CA 1
ATOM 2765 C C . ASP A 1 346 ? 8.931 -3.907 -18.246 1.00 83.44 346 ASP A C 1
ATOM 2767 O O . ASP A 1 346 ? 8.052 -3.732 -17.404 1.00 83.44 346 ASP A O 1
ATOM 2771 N N . ILE A 1 347 ? 9.734 -2.903 -18.608 1.00 85.38 347 ILE A N 1
ATOM 2772 C CA . ILE A 1 347 ? 9.662 -1.575 -17.978 1.00 85.38 347 ILE A CA 1
ATOM 2773 C C . ILE A 1 347 ? 9.195 -0.529 -18.978 1.00 85.38 347 ILE A C 1
ATOM 2775 O O . ILE A 1 347 ? 9.870 -0.232 -19.967 1.00 85.38 347 ILE A O 1
ATOM 2779 N N . THR A 1 348 ? 8.075 0.102 -18.643 1.00 83.56 348 THR A N 1
ATOM 2780 C CA . THR A 1 348 ? 7.470 1.195 -19.398 1.00 83.56 348 THR A CA 1
ATOM 2781 C C . THR A 1 348 ? 7.616 2.497 -18.607 1.00 83.56 348 THR A C 1
ATOM 2783 O O . THR A 1 348 ? 7.090 2.635 -17.508 1.00 83.56 348 THR A O 1
ATOM 2786 N N . MET A 1 349 ? 8.323 3.494 -19.156 1.00 82.56 349 MET A N 1
ATOM 2787 C CA . MET A 1 349 ? 8.547 4.782 -18.474 1.00 82.56 349 MET A CA 1
ATOM 2788 C C . MET A 1 349 ? 8.123 5.976 -19.326 1.00 82.56 349 MET A C 1
ATOM 2790 O O . MET A 1 349 ? 8.424 6.052 -20.522 1.00 82.56 349 MET A O 1
ATOM 2794 N N . CYS A 1 350 ? 7.483 6.962 -18.701 1.00 74.81 350 CYS A N 1
ATOM 2795 C CA . CYS A 1 350 ? 7.133 8.220 -19.360 1.00 74.81 350 CYS A CA 1
ATOM 2796 C C . CYS A 1 350 ? 8.384 9.070 -19.596 1.00 74.81 350 CYS A C 1
ATOM 2798 O O . CYS A 1 350 ? 9.036 9.442 -18.644 1.00 74.81 350 CYS A O 1
ATOM 2800 N N . LEU A 1 351 ? 8.731 9.477 -20.819 1.00 69.19 351 LEU A N 1
ATOM 2801 C CA . LEU A 1 351 ? 9.904 10.346 -21.020 1.00 69.19 351 LEU A CA 1
ATOM 2802 C C . LEU A 1 351 ? 9.636 11.799 -20.598 1.00 69.19 351 LEU A C 1
ATOM 2804 O O . LEU A 1 351 ? 8.726 12.452 -21.122 1.00 69.19 351 LEU A O 1
ATOM 2808 N N . LYS A 1 352 ? 10.503 12.349 -19.736 1.00 70.56 352 LYS A N 1
ATOM 2809 C CA . LYS A 1 352 ? 10.473 13.769 -19.364 1.00 70.56 352 LYS A CA 1
ATOM 2810 C C . LYS A 1 352 ? 10.700 14.639 -20.603 1.00 70.56 352 LYS A C 1
ATOM 2812 O O . LYS A 1 352 ? 11.729 14.538 -21.273 1.00 70.56 352 LYS A O 1
ATOM 2817 N N . GLN A 1 353 ? 9.740 15.515 -20.901 1.00 68.56 353 GLN A N 1
ATOM 2818 C CA . GLN A 1 353 ? 9.714 16.360 -22.104 1.00 68.56 353 GLN A CA 1
ATOM 2819 C C . GLN A 1 353 ? 10.722 17.520 -22.026 1.00 68.56 353 GLN A C 1
ATOM 2821 O O . GLN A 1 353 ? 10.351 18.691 -21.922 1.00 68.56 353 GLN A O 1
ATOM 2826 N N . ASN A 1 354 ? 12.016 17.206 -22.065 1.00 69.62 354 ASN A N 1
ATOM 2827 C CA . ASN A 1 354 ? 13.073 18.210 -22.165 1.00 69.62 354 ASN A CA 1
ATOM 2828 C C . ASN A 1 354 ? 13.167 18.775 -23.606 1.00 69.62 354 ASN A C 1
ATOM 2830 O O . ASN A 1 354 ? 12.625 18.171 -24.537 1.00 69.62 354 ASN A O 1
ATOM 2834 N N . PRO A 1 355 ? 13.853 19.915 -23.828 1.00 72.31 355 PRO A N 1
ATOM 2835 C CA . PRO A 1 355 ? 13.935 20.545 -25.150 1.00 72.31 355 PRO A CA 1
ATOM 2836 C C . PRO A 1 355 ? 14.453 19.617 -26.257 1.00 72.31 355 PRO A C 1
ATOM 2838 O O . PRO A 1 355 ? 13.996 19.701 -27.392 1.00 72.31 355 PRO A O 1
ATOM 2841 N N . LYS A 1 356 ? 15.356 18.686 -25.926 1.00 70.25 356 LYS A N 1
ATOM 2842 C CA . LYS A 1 356 ? 15.892 17.697 -26.869 1.00 70.25 356 LYS A CA 1
ATOM 2843 C C . LYS A 1 356 ? 14.829 16.673 -27.282 1.00 70.25 356 LYS A C 1
ATOM 2845 O O . LYS A 1 356 ? 14.669 16.423 -28.470 1.00 70.25 356 LYS A O 1
ATOM 2850 N N . ILE A 1 357 ? 14.072 16.132 -26.326 1.00 68.31 357 ILE A N 1
ATOM 2851 C CA . ILE A 1 357 ? 12.958 15.208 -26.591 1.00 68.31 357 ILE A CA 1
ATOM 2852 C C . ILE A 1 357 ? 11.837 15.911 -27.362 1.00 68.31 357 ILE A C 1
ATOM 2854 O O . ILE A 1 357 ? 11.298 15.333 -28.302 1.00 68.31 357 ILE A O 1
ATOM 2858 N N . LYS A 1 358 ? 11.520 17.169 -27.024 1.00 73.38 358 LYS A N 1
ATOM 2859 C CA . LYS A 1 358 ? 10.556 17.981 -27.783 1.00 73.38 358 LYS A CA 1
ATOM 2860 C C . LYS A 1 358 ? 11.006 18.173 -29.231 1.00 73.38 358 LYS A C 1
ATOM 2862 O O . LYS A 1 358 ? 10.225 17.907 -30.137 1.00 73.38 358 LYS A O 1
ATOM 2867 N N . LYS A 1 359 ? 12.278 18.523 -29.447 1.00 75.81 359 LYS A N 1
ATOM 2868 C CA . LYS A 1 359 ? 12.864 18.656 -30.785 1.00 75.81 359 LYS A CA 1
ATOM 2869 C C . LYS A 1 359 ? 12.782 17.348 -31.576 1.00 75.81 359 LYS A C 1
ATOM 2871 O O . LYS A 1 359 ? 12.317 17.357 -32.707 1.00 75.81 359 LYS A O 1
ATOM 2876 N N . TRP A 1 360 ? 13.149 16.219 -30.970 1.00 72.75 360 TRP A N 1
ATOM 2877 C CA . TRP A 1 360 ? 13.028 14.901 -31.604 1.00 72.75 360 TRP A CA 1
ATOM 2878 C C . TRP A 1 360 ? 11.581 14.530 -31.930 1.00 72.75 360 TRP A C 1
ATOM 2880 O O . TRP A 1 360 ? 11.310 13.988 -33.001 1.00 72.75 360 TRP A O 1
ATOM 2890 N N . LYS A 1 361 ? 10.636 14.846 -31.037 1.00 71.06 361 LYS A N 1
ATOM 2891 C CA . LYS A 1 361 ? 9.204 14.664 -31.288 1.00 71.06 361 LYS A CA 1
ATOM 2892 C C . LYS A 1 361 ? 8.761 15.498 -32.489 1.00 71.06 361 LYS A C 1
ATOM 2894 O O . LYS A 1 361 ? 8.129 14.958 -33.385 1.00 71.06 361 LYS A O 1
ATOM 2899 N N . GLU A 1 362 ? 9.109 16.780 -32.536 1.00 79.88 362 GLU A N 1
ATOM 2900 C CA . GLU A 1 362 ? 8.772 17.680 -33.645 1.00 79.88 362 GLU A CA 1
ATOM 2901 C C . GLU A 1 362 ? 9.401 17.237 -34.972 1.00 79.88 362 GLU A C 1
ATOM 2903 O O . GLU A 1 362 ? 8.720 17.210 -35.993 1.00 79.88 362 GLU A O 1
ATOM 2908 N N . GLU A 1 363 ? 10.673 16.833 -34.963 1.00 76.44 363 GLU A N 1
ATOM 2909 C CA . GLU A 1 363 ? 11.369 16.272 -36.128 1.00 76.44 363 GLU A CA 1
ATOM 2910 C C . GLU A 1 363 ? 10.688 14.998 -36.635 1.00 76.44 363 GLU A C 1
ATOM 2912 O O . GLU A 1 363 ? 10.553 14.813 -37.841 1.00 76.44 363 GLU A O 1
ATOM 2917 N N . THR A 1 364 ? 10.217 14.143 -35.726 1.00 67.31 364 THR A N 1
ATOM 2918 C CA . THR A 1 364 ? 9.487 12.915 -36.070 1.00 67.31 364 THR A CA 1
ATOM 2919 C C . THR A 1 364 ? 8.102 13.231 -36.635 1.00 67.31 364 THR A C 1
ATOM 2921 O O . THR A 1 364 ? 7.754 12.728 -37.697 1.00 67.31 364 THR A O 1
ATOM 2924 N N . MET A 1 365 ? 7.344 14.130 -35.994 1.00 70.00 365 MET A N 1
ATOM 2925 C CA . MET A 1 365 ? 6.025 14.577 -36.467 1.00 70.00 365 MET A CA 1
ATOM 2926 C C . MET A 1 365 ? 6.097 15.216 -37.863 1.00 70.00 365 MET A C 1
ATOM 2928 O O . MET A 1 365 ? 5.181 15.054 -38.663 1.00 70.00 365 MET A O 1
ATOM 2932 N N . ARG A 1 366 ? 7.193 15.924 -38.177 1.00 76.00 366 ARG A N 1
ATOM 2933 C CA . ARG A 1 366 ? 7.420 16.569 -39.482 1.00 76.00 366 ARG A CA 1
ATOM 2934 C C . ARG A 1 366 ? 7.703 15.594 -40.623 1.00 76.00 366 ARG A C 1
ATOM 2936 O O . ARG A 1 366 ? 7.630 16.007 -41.777 1.00 76.00 366 ARG A O 1
ATOM 2943 N N . LYS A 1 367 ? 8.032 14.326 -40.348 1.00 69.25 367 LYS A N 1
ATOM 2944 C CA . LYS A 1 367 ? 8.402 13.373 -41.406 1.00 69.25 367 LYS A CA 1
ATOM 2945 C C . LYS A 1 367 ? 7.242 12.991 -42.334 1.00 69.25 367 LYS A C 1
ATOM 2947 O O . LYS A 1 367 ? 7.540 12.420 -43.376 1.00 69.25 367 LYS A O 1
ATOM 2952 N N . ASN A 1 368 ? 5.980 13.345 -42.030 1.00 54.06 368 ASN A N 1
ATOM 2953 C CA . ASN A 1 368 ? 4.732 13.151 -42.815 1.00 54.06 368 ASN A CA 1
ATOM 2954 C C . ASN A 1 368 ? 4.419 11.724 -43.318 1.00 54.06 368 ASN A C 1
ATOM 2956 O O . ASN A 1 368 ? 3.269 11.423 -43.617 1.00 54.06 368 ASN A O 1
ATOM 2960 N N . LYS A 1 369 ? 5.405 10.833 -43.374 1.00 53.84 369 LYS A N 1
ATOM 2961 C CA . LYS A 1 369 ? 5.289 9.390 -43.484 1.00 53.84 369 LYS A CA 1
ATOM 2962 C C . LYS A 1 369 ? 5.650 8.824 -42.127 1.00 53.84 369 LYS A C 1
ATOM 2964 O O . LYS A 1 369 ? 6.821 8.694 -41.776 1.00 53.84 369 LYS A O 1
ATOM 2969 N N . TRP A 1 370 ? 4.609 8.566 -41.357 1.00 52.50 370 TRP A N 1
ATOM 2970 C CA . TRP A 1 370 ? 4.704 7.668 -40.228 1.00 52.50 370 TRP A CA 1
ATOM 2971 C C . TRP A 1 370 ? 4.922 6.279 -40.815 1.00 52.50 370 TRP A C 1
ATOM 2973 O O . TRP A 1 370 ? 4.201 5.888 -41.732 1.00 52.50 370 TRP A O 1
ATOM 2983 N N . GLU A 1 371 ? 5.960 5.581 -40.370 1.00 55.97 371 GLU A N 1
ATOM 2984 C CA . GLU A 1 371 ? 6.048 4.153 -40.650 1.00 55.97 371 GLU A CA 1
ATOM 2985 C C . GLU A 1 371 ? 4.822 3.502 -40.005 1.00 55.97 371 GLU A C 1
ATOM 2987 O O . GLU A 1 371 ? 4.485 3.825 -38.859 1.00 55.97 371 GLU A O 1
ATOM 2992 N N . ASP A 1 372 ? 4.117 2.655 -40.758 1.00 47.66 372 ASP A N 1
ATOM 2993 C CA . ASP A 1 372 ? 3.029 1.866 -40.193 1.00 47.66 372 ASP A CA 1
ATOM 2994 C C . ASP A 1 372 ? 3.557 1.125 -38.966 1.00 47.66 372 ASP A C 1
ATOM 2996 O O . ASP A 1 372 ? 4.701 0.658 -38.954 1.00 47.66 372 ASP A O 1
ATOM 3000 N N . TYR A 1 373 ? 2.730 1.025 -37.924 1.00 43.44 373 TYR A N 1
ATOM 3001 C CA . TYR A 1 373 ? 3.071 0.220 -36.760 1.00 43.44 373 TYR A CA 1
ATOM 3002 C C . TYR A 1 373 ? 3.487 -1.174 -37.239 1.00 43.44 373 TYR A C 1
ATOM 3004 O O . TYR A 1 373 ? 2.673 -1.920 -37.786 1.00 43.44 373 TYR A O 1
ATOM 3012 N N . GLY A 1 374 ? 4.761 -1.522 -37.041 1.00 45.97 374 GLY A N 1
ATOM 3013 C CA . GLY A 1 374 ? 5.245 -2.869 -37.304 1.00 45.97 374 GLY A CA 1
ATOM 3014 C C . GLY A 1 374 ? 4.370 -3.879 -36.562 1.00 45.97 374 GLY A C 1
ATOM 3015 O O . GLY A 1 374 ? 3.940 -3.629 -35.433 1.00 45.97 374 GLY A O 1
ATOM 3016 N N . HIS A 1 375 ? 4.112 -5.037 -37.173 1.00 40.88 375 HIS A N 1
ATOM 3017 C CA . HIS A 1 375 ? 3.314 -6.129 -36.590 1.00 40.88 375 HIS A CA 1
ATOM 3018 C C . HIS A 1 375 ? 3.819 -6.628 -35.212 1.00 40.88 375 HIS A C 1
ATOM 3020 O O . HIS A 1 375 ? 3.183 -7.484 -34.596 1.00 40.88 375 HIS A O 1
ATOM 3026 N N . GLU A 1 376 ? 4.964 -6.133 -34.745 1.00 41.62 376 GLU A N 1
ATOM 3027 C CA . GLU A 1 376 ? 5.573 -6.392 -33.439 1.00 41.62 376 GLU A CA 1
ATOM 3028 C C . GLU A 1 376 ? 5.122 -5.450 -32.309 1.00 41.62 376 GLU A C 1
ATOM 3030 O O . GLU A 1 376 ? 5.347 -5.762 -31.140 1.00 41.62 376 GLU A O 1
ATOM 3035 N N . TYR A 1 377 ? 4.430 -4.350 -32.611 1.00 36.38 377 TYR A N 1
ATOM 3036 C CA . TYR A 1 377 ? 3.890 -3.441 -31.601 1.00 36.38 377 TYR A CA 1
ATOM 3037 C C . TYR A 1 377 ? 2.433 -3.798 -31.275 1.00 36.38 377 TYR A C 1
ATOM 3039 O O . TYR A 1 377 ? 1.539 -3.650 -32.108 1.00 36.38 377 TYR A O 1
ATOM 3047 N N . ARG A 1 378 ? 2.158 -4.258 -30.046 1.00 38.00 378 ARG A N 1
ATOM 3048 C CA . ARG A 1 378 ? 0.776 -4.414 -29.561 1.00 38.00 378 ARG A CA 1
ATOM 3049 C C . ARG A 1 378 ? 0.202 -3.048 -29.188 1.00 38.00 378 ARG A C 1
ATOM 3051 O O . ARG A 1 378 ? 0.720 -2.370 -28.306 1.00 38.00 378 ARG A O 1
ATOM 3058 N N . ILE A 1 379 ? -0.900 -2.673 -29.830 1.00 38.91 379 ILE A N 1
ATOM 3059 C CA . ILE A 1 379 ? -1.795 -1.622 -29.338 1.00 38.91 379 ILE A CA 1
ATOM 3060 C C . ILE A 1 379 ? -2.508 -2.210 -28.114 1.00 38.91 379 ILE A C 1
ATOM 3062 O O . ILE A 1 379 ? -3.262 -3.171 -28.254 1.00 38.91 379 ILE A O 1
ATOM 3066 N N . SER A 1 380 ? -2.249 -1.682 -26.915 1.00 34.62 380 SER A N 1
ATOM 3067 C CA . SER A 1 380 ? -2.871 -2.169 -25.670 1.00 34.62 380 SER A CA 1
ATOM 3068 C C . SER A 1 380 ? -4.344 -1.768 -25.519 1.00 34.62 380 SER A C 1
ATOM 3070 O O . SER A 1 380 ? -5.008 -2.205 -24.586 1.00 34.62 380 SER A O 1
ATOM 3072 N N . SER A 1 381 ? -4.894 -0.994 -26.455 1.00 37.19 381 SER A N 1
ATOM 3073 C CA . SER A 1 381 ? -6.311 -0.642 -26.502 1.00 37.19 381 SER A CA 1
ATOM 3074 C C . SER A 1 381 ? -6.944 -1.013 -27.845 1.00 37.19 381 SER A C 1
ATOM 3076 O O . SER A 1 381 ? -7.177 -0.179 -28.716 1.00 37.19 381 SER A O 1
ATOM 3078 N N . GLN A 1 382 ? -7.302 -2.285 -27.994 1.00 29.50 382 GLN A N 1
ATOM 3079 C CA . GLN A 1 382 ? -8.563 -2.597 -28.660 1.00 29.50 382 GLN A CA 1
ATOM 3080 C C . GLN A 1 382 ? -9.550 -2.990 -27.571 1.00 29.50 382 GLN A C 1
ATOM 3082 O O . GLN A 1 382 ? -9.513 -4.103 -27.052 1.00 29.50 382 GLN A O 1
ATOM 3087 N N . ALA A 1 383 ? -10.389 -2.026 -27.191 1.00 30.02 383 ALA A N 1
ATOM 3088 C CA . ALA A 1 383 ? -11.588 -2.306 -26.427 1.00 30.02 383 ALA A CA 1
ATOM 3089 C C . ALA A 1 383 ? -12.422 -3.344 -27.194 1.00 30.02 383 ALA A C 1
ATOM 3091 O O . ALA A 1 383 ? -12.680 -3.176 -28.390 1.00 30.02 383 ALA A O 1
ATOM 3092 N N . LYS A 1 384 ? -12.813 -4.409 -26.499 1.00 31.66 384 LYS A N 1
ATOM 3093 C CA . LYS A 1 384 ? -14.051 -5.125 -26.786 1.00 31.66 384 LYS A CA 1
ATOM 3094 C C . LYS A 1 384 ? -15.047 -4.777 -25.702 1.00 31.66 384 LYS A C 1
ATOM 3096 O O . LYS A 1 384 ? -14.608 -4.737 -24.531 1.00 31.66 384 LYS A O 1
#

pLDDT: mean 76.37, std 16.77, range [23.8, 95.94]